Protein AF-0000000084633228 (afdb_homodimer)

InterPro domains:
  IPR013867 Telomere repeat-binding factor, dimerisation domain [PF08558] (79-224)

Nearest PDB structures (foldseek):
  8gjg-assembly1_A  TM=3.405E-01  e=5.952E+00  synthetic construct
  8gji-assembly1_A  TM=2.644E-01  e=2.529E+00  synthetic construct
  9g2t-assembly1_A  TM=2.533E-01  e=5.439E+00  Mycolicibacterium thermoresistibile ATCC 19527
  8gji-assembly1_A  TM=2.883E-01  e=4.571E+00  synthetic construct
  9g2t-assembly1_A  TM=2.515E-01  e=6.284E+00  Mycolicibacterium thermoresistibile ATCC 19527

pLDDT: mean 70.56, std 30.49, range [14.77, 97.06]

Structure (mmCIF, N/CA/C/O backbone):
data_AF-0000000084633228-model_v1
#
loop_
_entity.id
_entity.type
_entity.pdbx_description
1 polymer 'Telomere repeat-binding factor dimerisation domain-containing protein'
#
loop_
_atom_site.group_PDB
_atom_site.id
_atom_site.type_symbol
_atom_site.label_atom_id
_atom_site.label_alt_id
_atom_site.label_comp_id
_atom_site.label_asym_id
_atom_site.label_entity_id
_atom_site.label_seq_id
_atom_site.pdbx_PDB_ins_code
_atom_site.Cartn_x
_atom_site.Cartn_y
_atom_site.Cartn_z
_atom_site.occupancy
_atom_site.B_iso_or_equiv
_atom_site.auth_seq_id
_atom_site.auth_comp_id
_atom_site.auth_asym_id
_atom_site.auth_atom_id
_atom_site.pdbx_PDB_model_num
ATOM 1 N N . MET A 1 1 ? 28.062 35.125 19.625 1 22.78 1 MET A N 1
ATOM 2 C CA . MET A 1 1 ? 28.156 33.688 19.516 1 22.78 1 MET A CA 1
ATOM 3 C C . MET A 1 1 ? 26.875 33.094 18.906 1 22.78 1 MET A C 1
ATOM 5 O O . MET A 1 1 ? 25.797 33.25 19.5 1 22.78 1 MET A O 1
ATOM 9 N N . ALA A 1 2 ? 26.75 33 17.609 1 28.52 2 ALA A N 1
ATOM 10 C CA . ALA A 1 2 ? 25.578 32.781 16.75 1 28.52 2 ALA A CA 1
ATOM 11 C C . ALA A 1 2 ? 24.953 31.422 17 1 28.52 2 ALA A C 1
ATOM 13 O O . ALA A 1 2 ? 25.641 30.406 17.031 1 28.52 2 ALA A O 1
ATOM 14 N N . ALA A 1 3 ? 23.922 31.391 17.75 1 32.62 3 ALA A N 1
ATOM 15 C CA . ALA A 1 3 ? 23.203 30.188 18.203 1 32.62 3 ALA A CA 1
ATOM 16 C C . ALA A 1 3 ? 22.953 29.234 17.031 1 32.62 3 ALA A C 1
ATOM 18 O O . ALA A 1 3 ? 22.469 29.641 15.977 1 32.62 3 ALA A O 1
ATOM 19 N N . GLU A 1 4 ? 23.844 28.203 16.891 1 30.8 4 GLU A N 1
ATOM 20 C CA . GLU A 1 4 ? 23.797 27.125 15.922 1 30.8 4 GLU A CA 1
ATOM 21 C C . GLU A 1 4 ? 22.391 26.531 15.812 1 30.8 4 GLU A C 1
ATOM 23 O O . GLU A 1 4 ? 21.75 26.266 16.828 1 30.8 4 GLU A O 1
ATOM 28 N N . SER A 1 5 ? 21.719 26.938 14.875 1 30.33 5 SER A N 1
ATOM 29 C CA . SER A 1 5 ? 20.375 26.453 14.578 1 30.33 5 SER A CA 1
ATOM 30 C C . SER A 1 5 ? 20.312 24.922 14.719 1 30.33 5 SER A C 1
ATOM 32 O O . SER A 1 5 ? 21.234 24.219 14.297 1 30.33 5 SER A O 1
ATOM 34 N N . PRO A 1 6 ? 19.75 24.469 15.805 1 32.66 6 PRO A N 1
ATOM 35 C CA . PRO A 1 6 ? 19.688 23.031 16.031 1 32.66 6 PRO A CA 1
ATOM 36 C C . PRO A 1 6 ? 19.438 22.234 14.75 1 32.66 6 PRO A C 1
ATOM 38 O O . PRO A 1 6 ? 18.562 22.578 13.961 1 32.66 6 PRO A O 1
ATOM 41 N N . LYS A 1 7 ? 20.453 21.766 14.242 1 34.94 7 LYS A N 1
ATOM 42 C CA . LYS A 1 7 ? 20.391 20.812 13.141 1 34.94 7 LYS A CA 1
ATOM 43 C C . LYS A 1 7 ? 19.344 19.734 13.406 1 34.94 7 LYS A C 1
ATOM 45 O O . LYS A 1 7 ? 19.391 19.062 14.43 1 34.94 7 LYS A O 1
ATOM 50 N N . TYR A 1 8 ? 18.281 20.125 13.055 1 29.19 8 TYR A N 1
ATOM 51 C CA . TYR A 1 8 ? 17.234 19.109 13.125 1 29.19 8 TYR A CA 1
ATOM 52 C C . TYR A 1 8 ? 17.719 17.781 12.555 1 29.19 8 TYR A C 1
ATOM 54 O O . TYR A 1 8 ? 17.891 17.656 11.336 1 29.19 8 TYR A O 1
ATOM 62 N N . LYS A 1 9 ? 18.734 17.203 13.25 1 33.47 9 LYS A N 1
ATOM 63 C CA . LYS A 1 9 ? 19.156 15.891 12.773 1 33.47 9 LYS A CA 1
ATOM 64 C C . LYS A 1 9 ? 17.984 14.914 12.719 1 33.47 9 LYS A C 1
ATOM 66 O O . LYS A 1 9 ? 17.516 14.445 13.75 1 33.47 9 LYS A O 1
ATOM 71 N N . PHE A 1 10 ? 17.172 15.242 11.922 1 32.75 10 PHE A N 1
ATOM 72 C CA . PHE A 1 10 ? 16.344 14.062 11.711 1 32.75 10 PHE A CA 1
ATOM 73 C C . PHE A 1 10 ? 17.203 12.805 11.633 1 32.75 10 PHE A C 1
ATOM 75 O O . PHE A 1 10 ? 18.281 12.828 11.031 1 32.75 10 PHE A O 1
ATOM 82 N N . VAL A 1 11 ? 17.422 12.18 12.609 1 32.78 11 VAL A N 1
ATOM 83 C CA . VAL A 1 11 ? 18.156 10.922 12.523 1 32.78 11 VAL A CA 1
ATOM 84 C C . VAL A 1 11 ? 18.031 10.336 11.125 1 32.78 11 VAL A C 1
ATOM 86 O O . VAL A 1 11 ? 16.953 9.859 10.734 1 32.78 11 VAL A O 1
ATOM 89 N N . THR A 1 12 ? 18.438 11.062 10.188 1 34.47 12 THR A N 1
ATOM 90 C CA . THR A 1 12 ? 18.594 10.523 8.836 1 34.47 12 THR A CA 1
ATOM 91 C C . THR A 1 12 ? 19.281 9.172 8.875 1 34.47 12 THR A C 1
ATOM 93 O O . THR A 1 12 ? 20.516 9.094 8.773 1 34.47 12 THR A O 1
ATOM 96 N N . ASP A 1 13 ? 19.156 8.414 9.852 1 34.59 13 ASP A N 1
ATOM 97 C CA . ASP A 1 13 ? 19.844 7.148 9.625 1 34.59 13 ASP A CA 1
ATOM 98 C C . ASP A 1 13 ? 19.609 6.633 8.211 1 34.59 13 ASP A C 1
ATOM 100 O O . ASP A 1 13 ? 18.547 6.863 7.637 1 34.59 13 ASP A O 1
ATOM 104 N N . ASN A 1 14 ? 20.656 6.297 7.504 1 35.88 14 ASN A N 1
ATOM 105 C CA . ASN A 1 14 ? 20.844 5.578 6.25 1 35.88 14 ASN A CA 1
ATOM 106 C C . ASN A 1 14 ? 19.766 4.527 6.031 1 35.88 14 ASN A C 1
ATOM 108 O O . ASN A 1 14 ? 19.875 3.406 6.527 1 35.88 14 ASN A O 1
ATOM 112 N N . ILE A 1 15 ? 18.656 4.902 6.184 1 40.81 15 ILE A N 1
ATOM 113 C CA . ILE A 1 15 ? 17.641 3.961 5.734 1 40.81 15 ILE A CA 1
ATOM 114 C C . ILE A 1 15 ? 18.094 3.281 4.445 1 40.81 15 ILE A C 1
ATOM 116 O O . ILE A 1 15 ? 18.156 3.92 3.393 1 40.81 15 ILE A O 1
ATOM 120 N N . ALA A 1 16 ? 19.031 2.451 4.609 1 46.22 16 ALA A N 1
ATOM 121 C CA . ALA A 1 16 ? 19.594 1.659 3.521 1 46.22 16 ALA A CA 1
ATOM 122 C C . ALA A 1 16 ? 18.516 1.235 2.533 1 46.22 16 ALA A C 1
ATOM 124 O O . ALA A 1 16 ? 17.422 0.822 2.936 1 46.22 16 ALA A O 1
ATOM 125 N N . LYS A 1 17 ? 18.562 1.758 1.382 1 58.56 17 LYS A N 1
ATOM 126 C CA . LYS A 1 17 ? 17.781 1.338 0.224 1 58.56 17 LYS A CA 1
ATOM 127 C C . LYS A 1 17 ? 17.25 -0.083 0.402 1 58.56 17 LYS A C 1
ATOM 129 O O . LYS A 1 17 ? 16.109 -0.379 0.037 1 58.56 17 LYS A O 1
ATOM 134 N N . GLY A 1 18 ? 18.062 -0.799 1.182 1 69.25 18 GLY A N 1
ATOM 135 C CA . GLY A 1 18 ? 17.672 -2.178 1.431 1 69.25 18 GLY A CA 1
ATOM 136 C C . GLY A 1 18 ? 16.547 -2.305 2.439 1 69.25 18 GLY A C 1
ATOM 137 O O . GLY A 1 18 ? 15.664 -3.146 2.287 1 69.25 18 GLY A O 1
ATOM 138 N N . ASP A 1 19 ? 16.469 -1.316 3.338 1 81.81 19 ASP A N 1
ATOM 139 C CA . ASP A 1 19 ? 15.453 -1.379 4.379 1 81.81 19 ASP A CA 1
ATOM 140 C C . ASP A 1 19 ? 14.086 -0.982 3.832 1 81.81 19 ASP A C 1
ATOM 142 O O . ASP A 1 19 ? 13.07 -1.579 4.195 1 81.81 19 ASP A O 1
ATOM 146 N N . GLU A 1 20 ? 14.125 -0.042 2.918 1 88.19 20 GLU A N 1
ATOM 147 C CA . GLU A 1 20 ? 12.867 0.406 2.33 1 88.19 20 GLU A CA 1
ATOM 148 C C . GLU A 1 20 ? 12.219 -0.703 1.512 1 88.19 20 GLU A C 1
ATOM 150 O O . GLU A 1 20 ? 11.008 -0.935 1.62 1 88.19 20 GLU A O 1
ATOM 155 N N . LEU A 1 21 ? 13.055 -1.354 0.764 1 87.75 21 LEU A N 1
ATOM 156 C CA . LEU A 1 21 ? 12.547 -2.465 -0.033 1 87.75 21 LEU A CA 1
ATOM 157 C C . LEU A 1 21 ? 11.953 -3.549 0.861 1 87.75 21 LEU A C 1
ATOM 159 O O . LEU A 1 21 ? 10.883 -4.086 0.568 1 87.75 21 LEU A O 1
ATOM 163 N N . LEU A 1 22 ? 12.625 -3.809 1.904 1 89.25 22 LEU A N 1
ATOM 164 C CA . LEU A 1 22 ? 12.141 -4.836 2.822 1 89.25 22 LEU A CA 1
ATOM 165 C C . LEU A 1 22 ? 10.797 -4.445 3.416 1 89.25 22 LEU A C 1
ATOM 167 O O . LEU A 1 22 ? 9.914 -5.293 3.57 1 89.25 22 LEU A O 1
ATOM 171 N N . ARG A 1 23 ? 10.625 -3.211 3.752 1 92.38 23 ARG A N 1
ATOM 172 C CA . ARG A 1 23 ? 9.336 -2.74 4.254 1 92.38 23 ARG A CA 1
ATOM 173 C C . ARG A 1 23 ? 8.242 -2.91 3.205 1 92.38 23 ARG A C 1
ATOM 175 O O . ARG A 1 23 ? 7.148 -3.383 3.514 1 92.38 23 ARG A O 1
ATOM 182 N N . TYR A 1 24 ? 8.586 -2.584 1.976 1 93.38 24 TYR A N 1
ATOM 183 C CA . TYR A 1 24 ? 7.629 -2.746 0.887 1 93.38 24 TYR A CA 1
ATOM 184 C C . TYR A 1 24 ? 7.23 -4.207 0.726 1 93.38 24 TYR A C 1
ATOM 186 O O . TYR A 1 24 ? 6.055 -4.516 0.515 1 93.38 24 TYR A O 1
ATOM 194 N N . LEU A 1 25 ? 8.211 -5.035 0.89 1 92.88 25 LEU A N 1
ATOM 195 C CA . LEU A 1 25 ? 7.93 -6.457 0.724 1 92.88 25 LEU A CA 1
ATOM 196 C C . LEU A 1 25 ? 7.051 -6.973 1.858 1 92.88 25 LEU A C 1
ATOM 198 O O . LEU A 1 25 ? 6.191 -7.828 1.642 1 92.88 25 LEU A O 1
ATOM 202 N N . HIS A 1 26 ? 7.227 -6.445 3.012 1 94 26 HIS A N 1
ATOM 203 C CA . HIS A 1 26 ? 6.367 -6.816 4.129 1 94 26 HIS A CA 1
ATOM 204 C C . HIS A 1 26 ? 4.938 -6.332 3.91 1 94 26 HIS A C 1
ATOM 206 O O . HIS A 1 26 ? 3.982 -7.027 4.262 1 94 26 HIS A O 1
ATOM 212 N N . ILE A 1 27 ? 4.801 -5.203 3.414 1 96.31 27 ILE A N 1
ATOM 213 C CA . ILE A 1 27 ? 3.484 -4.664 3.092 1 96.31 27 ILE A CA 1
ATOM 214 C C . ILE A 1 27 ? 2.801 -5.555 2.057 1 96.31 27 ILE A C 1
ATOM 216 O O . ILE A 1 27 ? 1.653 -5.965 2.244 1 96.31 27 ILE A O 1
ATOM 220 N N . LEU A 1 28 ? 3.555 -5.852 1.063 1 96.62 28 LEU A N 1
ATOM 221 C CA . LEU A 1 28 ? 3.002 -6.66 -0.017 1 96.62 28 LEU A CA 1
ATOM 222 C C . LEU A 1 28 ? 2.68 -8.07 0.469 1 96.62 28 LEU A C 1
ATOM 224 O O . LEU A 1 28 ? 1.682 -8.664 0.052 1 96.62 28 LEU A O 1
ATOM 228 N N . ASP A 1 29 ? 3.523 -8.586 1.307 1 95.75 29 ASP A N 1
ATOM 229 C CA . ASP A 1 29 ? 3.26 -9.898 1.885 1 95.75 29 ASP A CA 1
ATOM 230 C C . ASP A 1 29 ? 1.919 -9.922 2.613 1 95.75 29 ASP A C 1
ATOM 232 O O . ASP A 1 29 ? 1.14 -10.867 2.467 1 95.75 29 ASP A O 1
ATOM 236 N N . THR A 1 30 ? 1.658 -8.906 3.273 1 95.62 30 THR A N 1
ATOM 237 C CA . THR A 1 30 ? 0.421 -8.797 4.039 1 95.62 30 THR A CA 1
ATOM 238 C C . THR A 1 30 ? -0.788 -8.766 3.109 1 95.62 30 THR A C 1
ATOM 240 O O . THR A 1 30 ? -1.738 -9.523 3.289 1 95.62 30 THR A O 1
ATOM 243 N N . LEU A 1 31 ? -0.713 -7.934 2.164 1 96.81 31 LEU A N 1
ATOM 244 C CA . LEU A 1 31 ? -1.845 -7.758 1.261 1 96.81 31 LEU A CA 1
ATOM 245 C C . LEU A 1 31 ? -2.029 -8.984 0.377 1 96.81 31 LEU A C 1
ATOM 247 O O . LEU A 1 31 ? -3.16 -9.375 0.071 1 96.81 31 LEU A O 1
ATOM 251 N N . ALA A 1 32 ? -0.927 -9.57 -0.02 1 96.56 32 ALA A N 1
ATOM 252 C CA . ALA A 1 32 ? -0.992 -10.789 -0.826 1 96.56 32 ALA A CA 1
ATOM 253 C C . ALA A 1 32 ? -1.63 -11.93 -0.041 1 96.56 32 ALA A C 1
ATOM 255 O O . ALA A 1 32 ? -2.449 -12.68 -0.579 1 96.56 32 ALA A O 1
ATOM 256 N N . TYR A 1 33 ? -1.245 -12.047 1.15 1 94.31 33 TYR A N 1
ATOM 257 C CA . TYR A 1 33 ? -1.813 -13.07 2.014 1 94.31 33 TYR A CA 1
ATOM 258 C C . TYR A 1 33 ? -3.322 -12.906 2.145 1 94.31 33 TYR A C 1
ATOM 260 O O . TYR A 1 33 ? -4.07 -13.883 2.08 1 94.31 33 TYR A O 1
ATOM 268 N N . GLU A 1 34 ? -3.732 -11.703 2.314 1 93.44 34 GLU A N 1
ATOM 269 C CA . GLU A 1 34 ? -5.164 -11.438 2.408 1 93.44 34 GLU A CA 1
ATOM 270 C C . GLU A 1 34 ? -5.879 -11.797 1.109 1 93.44 34 GLU A C 1
ATOM 272 O O . GLU A 1 34 ? -6.988 -12.336 1.135 1 93.44 34 GLU A O 1
ATOM 277 N N . SER A 1 35 ? -5.285 -11.453 0.019 1 94.12 35 SER A N 1
ATOM 278 C CA . SER A 1 35 ? -5.848 -11.789 -1.283 1 94.12 35 SER A CA 1
ATOM 279 C C . SER A 1 35 ? -5.938 -13.297 -1.471 1 94.12 35 SER A C 1
ATOM 281 O O . SER A 1 35 ? -6.973 -13.82 -1.894 1 94.12 35 SER A O 1
ATOM 283 N N . LEU A 1 36 ? -4.875 -13.977 -1.131 1 92.81 36 LEU A N 1
ATOM 284 C CA . LEU A 1 36 ? -4.828 -15.422 -1.279 1 92.81 36 LEU A CA 1
ATOM 285 C C . LEU A 1 36 ? -5.891 -16.094 -0.414 1 92.81 36 LEU A C 1
ATOM 287 O O . LEU A 1 36 ? -6.594 -17 -0.874 1 92.81 36 LEU A O 1
ATOM 291 N N . THR A 1 37 ? -6.023 -15.648 0.791 1 89.94 37 THR A N 1
ATOM 292 C CA . THR A 1 37 ? -7 -16.219 1.715 1 89.94 37 THR A CA 1
ATOM 293 C C . THR A 1 37 ? -8.422 -16.016 1.191 1 89.94 37 THR A C 1
ATOM 295 O O . THR A 1 37 ? -9.25 -16.922 1.273 1 89.94 37 THR A O 1
ATOM 298 N N . ALA A 1 38 ? -8.672 -14.844 0.655 1 90.75 38 ALA A N 1
ATOM 299 C CA . ALA A 1 38 ? -9.984 -14.57 0.088 1 90.75 38 ALA A CA 1
ATOM 300 C C . ALA A 1 38 ? -10.266 -15.469 -1.11 1 90.75 38 ALA A C 1
ATOM 302 O O . ALA A 1 38 ? -11.391 -15.945 -1.288 1 90.75 38 ALA A O 1
ATOM 303 N N . GLN A 1 39 ? -9.289 -15.734 -1.934 1 89.81 39 GLN A N 1
ATOM 304 C CA . GLN A 1 39 ? -9.438 -16.594 -3.107 1 89.81 39 GLN A CA 1
ATOM 305 C C . GLN A 1 39 ? -9.703 -18.031 -2.707 1 89.81 39 GLN A C 1
ATOM 307 O O . GLN A 1 39 ? -10.555 -18.703 -3.301 1 89.81 39 GLN A O 1
ATOM 312 N N . VAL A 1 40 ? -8.969 -18.438 -1.743 1 87.38 40 VAL A N 1
ATOM 313 C CA . VAL A 1 40 ? -9.141 -19.812 -1.265 1 87.38 40 VAL A CA 1
ATOM 314 C C . VAL A 1 40 ? -10.547 -19.984 -0.691 1 87.38 40 VAL A C 1
ATOM 316 O O . VAL A 1 40 ? -11.203 -21 -0.948 1 87.38 40 VAL A O 1
ATOM 319 N N . LYS A 1 41 ? -10.984 -19.016 0.005 1 86.25 41 LYS A N 1
ATOM 320 C CA . LYS A 1 41 ? -12.336 -19.062 0.555 1 86.25 41 LYS A CA 1
ATOM 321 C C . LYS A 1 41 ? -13.383 -19.125 -0.557 1 86.25 41 LYS A C 1
ATOM 323 O O . LYS A 1 41 ? -14.352 -19.875 -0.464 1 86.25 41 LYS A O 1
ATOM 328 N N . TYR A 1 42 ? -13.195 -18.359 -1.507 1 88.56 42 TYR A N 1
ATOM 329 C CA . TYR A 1 42 ? -14.078 -18.359 -2.664 1 88.56 42 TYR A CA 1
ATOM 330 C C . TYR A 1 42 ? -14.094 -19.719 -3.346 1 88.56 42 TYR A C 1
ATOM 332 O O . TYR A 1 42 ? -15.156 -20.25 -3.664 1 88.56 42 TYR A O 1
ATOM 340 N N . PHE A 1 43 ? -12.961 -20.281 -3.52 1 84.25 43 PHE A N 1
ATOM 341 C CA . P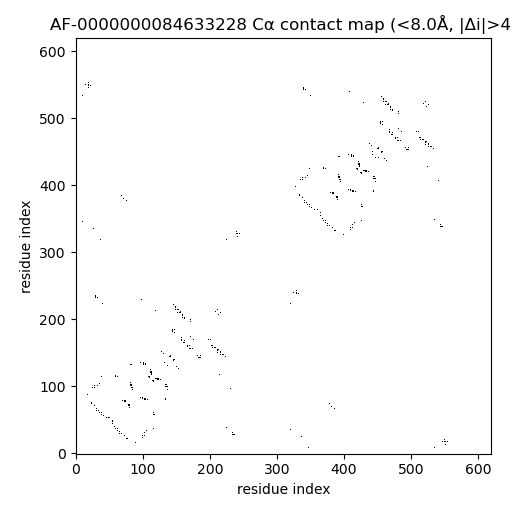HE A 1 43 ? -12.828 -21.562 -4.188 1 84.25 43 PHE A CA 1
ATOM 342 C C . PHE A 1 43 ? -13.469 -22.672 -3.365 1 84.25 43 PHE A C 1
ATOM 344 O O . PHE A 1 43 ? -14.117 -23.562 -3.916 1 84.25 43 PHE A O 1
ATOM 351 N N . GLU A 1 44 ? -13.312 -22.656 -2.102 1 80.94 44 GLU A N 1
ATOM 352 C CA . GLU A 1 44 ? -13.828 -23.703 -1.222 1 80.94 44 GLU A CA 1
ATOM 353 C C . GLU A 1 44 ? -15.352 -23.719 -1.203 1 80.94 44 GLU A C 1
ATOM 355 O O . GLU A 1 44 ? -15.969 -24.781 -1.073 1 80.94 44 GLU A O 1
ATOM 360 N N . GLU A 1 45 ? -15.922 -22.609 -1.289 1 75.56 45 GLU A N 1
ATOM 361 C CA . GLU A 1 45 ? -17.375 -22.516 -1.134 1 75.56 45 GLU A CA 1
ATOM 362 C C . GLU A 1 45 ? -18.078 -22.719 -2.467 1 75.56 45 GLU A C 1
ATOM 364 O O . GLU A 1 45 ? -19.266 -23.062 -2.496 1 75.56 45 GLU A O 1
ATOM 369 N N . LYS A 1 46 ? -17.484 -22.531 -3.479 1 67.62 46 LYS A N 1
ATOM 370 C CA . LYS A 1 46 ? -18.094 -22.609 -4.801 1 67.62 46 LYS A CA 1
ATOM 371 C C . LYS A 1 46 ? -18.656 -24 -5.074 1 67.62 46 LYS A C 1
ATOM 373 O O . LYS A 1 46 ? -19.797 -24.125 -5.535 1 67.62 46 LYS A O 1
ATOM 378 N N . PRO A 1 47 ? -17.859 -25.062 -4.773 1 60.62 47 PRO A N 1
ATOM 379 C CA . PRO A 1 47 ? -18.422 -26.375 -5.074 1 60.62 47 PRO A CA 1
ATOM 380 C C . PRO A 1 47 ? -19.625 -26.734 -4.191 1 60.62 47 PRO A C 1
ATOM 382 O O . PRO A 1 47 ? -20.438 -27.578 -4.559 1 60.62 47 PRO A O 1
ATOM 385 N N . GLN A 1 48 ? -19.641 -26.109 -3.117 1 59.81 48 GLN A N 1
ATOM 386 C CA . GLN A 1 48 ? -20.703 -26.531 -2.209 1 59.81 48 GLN A CA 1
ATOM 387 C C . GLN A 1 48 ? -22.016 -25.828 -2.533 1 59.81 48 GLN A C 1
ATOM 389 O O . GLN A 1 48 ? -23.062 -26.188 -2.006 1 59.81 48 GLN A O 1
ATOM 394 N N . ASN A 1 49 ? -22.078 -25.297 -3.738 1 58.59 49 ASN A N 1
ATOM 395 C CA . ASN A 1 49 ? -23.234 -24.703 -4.406 1 58.59 49 ASN A CA 1
ATOM 396 C C . ASN A 1 49 ? -24.234 -24.156 -3.402 1 58.59 49 ASN A C 1
ATOM 398 O O . ASN A 1 49 ? -25.453 -24.359 -3.549 1 58.59 49 ASN A O 1
ATOM 402 N N . GLN A 1 50 ? -23.75 -23.703 -2.301 1 65.12 50 GLN A N 1
ATOM 403 C CA . GLN A 1 50 ? -24.797 -23.391 -1.338 1 65.12 50 GLN A CA 1
ATOM 404 C C . GLN A 1 50 ? -25.656 -22.234 -1.831 1 65.12 50 GLN A C 1
ATOM 406 O O . GLN A 1 50 ? -26.25 -22.312 -2.912 1 65.12 50 GLN A O 1
ATOM 411 N N . ASP A 1 51 ? -25.469 -21.016 -1.473 1 77.5 51 ASP A N 1
ATOM 412 C CA . ASP A 1 51 ? -26.219 -19.797 -1.742 1 77.5 51 ASP A CA 1
ATOM 413 C C . ASP A 1 51 ? -25.516 -18.922 -2.779 1 77.5 51 ASP A C 1
ATOM 415 O O . ASP A 1 51 ? -24.422 -18.406 -2.523 1 77.5 51 ASP A O 1
ATOM 419 N N . PRO A 1 52 ? -26.109 -18.984 -4.016 1 81.44 52 PRO A N 1
ATOM 420 C CA . PRO A 1 52 ? -25.5 -18.203 -5.094 1 81.44 52 PRO A CA 1
ATOM 421 C C . PRO A 1 52 ? -25.156 -16.781 -4.672 1 81.44 52 PRO A C 1
ATOM 423 O O . PRO A 1 52 ? -24.156 -16.219 -5.129 1 81.44 52 PRO A O 1
ATOM 426 N N . SER A 1 53 ? -25.953 -16.281 -3.867 1 83.81 53 SER A N 1
ATOM 427 C CA . SER A 1 53 ? -25.688 -14.922 -3.398 1 83.81 53 SER A CA 1
ATOM 428 C C . SER A 1 53 ? -24.391 -14.867 -2.584 1 83.81 53 SER A C 1
ATOM 430 O O . SER A 1 53 ? -23.609 -13.922 -2.711 1 83.81 53 SER A O 1
ATOM 432 N N . ASN A 1 54 ? -24.156 -15.875 -1.861 1 85.88 54 ASN A N 1
ATOM 433 C CA . ASN A 1 54 ? -22.938 -15.953 -1.057 1 85.88 54 ASN A CA 1
ATOM 434 C C . ASN A 1 54 ? -21.703 -16.141 -1.928 1 85.88 54 ASN A C 1
ATOM 436 O O . ASN A 1 54 ? -20.656 -15.531 -1.671 1 85.88 54 ASN A O 1
ATOM 440 N N . ILE A 1 55 ? -21.875 -16.875 -2.926 1 86.69 55 ILE A N 1
ATOM 441 C CA . ILE A 1 55 ? -20.766 -17.141 -3.826 1 86.69 55 ILE A CA 1
ATOM 442 C C . ILE A 1 55 ? -20.359 -15.852 -4.547 1 86.69 55 ILE A C 1
ATOM 444 O O . ILE A 1 55 ? -19.172 -15.547 -4.676 1 86.69 55 ILE A O 1
ATOM 448 N N . LEU A 1 56 ? -21.359 -15.164 -4.984 1 88.44 56 LEU A N 1
ATOM 449 C CA . LEU A 1 56 ? -21.109 -13.898 -5.668 1 88.44 56 LEU A CA 1
ATOM 450 C C . LEU A 1 56 ? -20.422 -12.906 -4.738 1 88.44 56 LEU A C 1
ATOM 452 O O . LEU A 1 56 ? -19.531 -12.18 -5.164 1 88.44 56 LEU A O 1
ATOM 456 N N . HIS A 1 57 ? -20.875 -12.961 -3.529 1 91.19 57 HIS A N 1
ATOM 457 C CA . HIS A 1 57 ? -20.266 -12.078 -2.537 1 91.19 57 HIS A CA 1
ATOM 458 C C . HIS A 1 57 ? -18.797 -12.438 -2.309 1 91.19 57 HIS A C 1
ATOM 460 O O . HIS A 1 57 ? -17.938 -11.547 -2.27 1 91.19 57 HIS A O 1
ATOM 466 N N . LEU A 1 58 ? -18.469 -13.68 -2.176 1 90.56 58 LEU A N 1
ATOM 467 C CA . LEU A 1 58 ? -17.109 -14.141 -1.96 1 90.56 58 LEU A CA 1
ATOM 468 C C . LEU A 1 58 ? -16.234 -13.82 -3.166 1 90.56 58 LEU A C 1
ATOM 470 O O . LEU A 1 58 ? -15.07 -13.438 -3.012 1 90.56 58 LEU A O 1
ATOM 474 N N . LYS A 1 59 ? -16.812 -13.945 -4.309 1 90.81 59 LYS A N 1
ATOM 475 C CA . LYS A 1 59 ? -16.078 -13.602 -5.527 1 90.81 59 LYS A CA 1
ATOM 476 C C . LYS A 1 59 ? -15.711 -12.125 -5.551 1 90.81 59 LYS A C 1
ATOM 478 O O . LYS A 1 59 ? -14.578 -11.766 -5.863 1 90.81 59 LYS A O 1
ATOM 483 N N . ARG A 1 60 ? -16.656 -11.336 -5.199 1 93.12 60 ARG A N 1
ATOM 484 C CA . ARG A 1 60 ? -16.422 -9.891 -5.176 1 93.12 60 ARG A CA 1
ATOM 485 C C . ARG A 1 60 ? -15.32 -9.531 -4.191 1 93.12 60 ARG A C 1
ATOM 487 O O . ARG A 1 60 ? -14.469 -8.688 -4.492 1 93.12 60 ARG A O 1
ATOM 494 N N . ILE A 1 61 ? -15.289 -10.18 -3.076 1 93.5 61 ILE A N 1
ATOM 495 C CA . ILE A 1 61 ? -14.266 -9.922 -2.064 1 93.5 61 ILE A CA 1
ATOM 496 C C . ILE A 1 61 ? -12.898 -10.336 -2.596 1 93.5 61 ILE A C 1
ATOM 498 O O . ILE A 1 61 ? -11.914 -9.609 -2.434 1 93.5 61 ILE A O 1
ATOM 502 N N . ALA A 1 62 ? -12.852 -11.453 -3.199 1 93.38 62 ALA A N 1
ATOM 503 C CA . ALA A 1 62 ? -11.586 -11.945 -3.746 1 93.38 62 ALA A CA 1
ATOM 504 C C . ALA A 1 62 ? -11.031 -10.984 -4.797 1 93.38 62 ALA A C 1
ATOM 506 O O . ALA A 1 62 ? -9.844 -10.672 -4.789 1 93.38 62 ALA A O 1
ATOM 507 N N . ILE A 1 63 ? -11.898 -10.492 -5.609 1 94.5 63 ILE A N 1
ATOM 508 C CA . ILE A 1 63 ? -11.484 -9.57 -6.664 1 94.5 63 ILE A CA 1
ATOM 509 C C . ILE A 1 63 ? -11.008 -8.258 -6.043 1 94.5 63 ILE A C 1
ATOM 511 O O . ILE A 1 63 ? -9.953 -7.738 -6.418 1 94.5 63 ILE A O 1
ATOM 515 N N . LYS A 1 64 ? -11.75 -7.801 -5.121 1 94.38 64 LYS A N 1
ATOM 516 C CA . LYS A 1 64 ? -11.406 -6.543 -4.469 1 94.38 64 LYS A CA 1
ATOM 517 C C . LYS A 1 64 ? -10.047 -6.633 -3.785 1 94.38 64 LYS A C 1
ATOM 519 O O . LYS A 1 64 ? -9.227 -5.719 -3.893 1 94.38 64 LYS A O 1
ATOM 524 N N . LYS A 1 65 ? -9.805 -7.711 -3.088 1 95.62 65 LYS A N 1
ATOM 525 C CA . LYS A 1 65 ? -8.547 -7.906 -2.371 1 95.62 65 LYS A CA 1
ATOM 526 C C . LYS A 1 65 ? -7.371 -8.016 -3.342 1 95.62 65 LYS A C 1
ATOM 528 O O . LYS A 1 65 ? -6.289 -7.484 -3.078 1 95.62 65 LYS A O 1
ATOM 533 N N . TYR A 1 66 ? -7.59 -8.648 -4.379 1 95.81 66 TYR A N 1
ATOM 534 C CA . TYR A 1 66 ? -6.512 -8.758 -5.359 1 95.81 66 TYR A CA 1
ATOM 535 C C . TYR A 1 66 ? -6.199 -7.395 -5.969 1 95.81 66 TYR A C 1
ATOM 537 O O . TYR A 1 66 ? -5.027 -7.031 -6.121 1 95.81 66 TYR A O 1
ATOM 545 N N . MET A 1 67 ? -7.27 -6.715 -6.348 1 95.06 67 MET A N 1
ATOM 546 C CA . MET A 1 67 ? -7.062 -5.406 -6.961 1 95.06 67 MET A CA 1
ATOM 547 C C . MET A 1 67 ? -6.297 -4.48 -6.02 1 95.06 67 MET A C 1
ATOM 549 O O . MET A 1 67 ? -5.422 -3.73 -6.453 1 95.06 67 MET A O 1
ATOM 553 N N . CYS A 1 68 ? -6.586 -4.527 -4.793 1 95.19 68 CYS A N 1
ATOM 554 C CA . CYS A 1 68 ? -5.875 -3.746 -3.789 1 95.19 68 CYS A CA 1
ATOM 555 C C . CYS A 1 68 ? -4.398 -4.117 -3.756 1 95.19 68 CYS A C 1
ATOM 557 O O . CYS A 1 68 ? -3.531 -3.244 -3.83 1 95.19 68 CYS A O 1
ATOM 559 N N . PHE A 1 69 ? -4.113 -5.406 -3.66 1 96.88 69 PHE A N 1
ATOM 560 C CA . PHE A 1 69 ? -2.74 -5.898 -3.688 1 96.88 69 PHE A CA 1
ATOM 561 C C . PHE A 1 69 ? -2.02 -5.418 -4.941 1 96.88 69 PHE A C 1
ATOM 563 O O . PHE A 1 69 ? -0.904 -4.898 -4.863 1 96.88 69 PHE A O 1
ATOM 570 N N . PHE A 1 70 ? -2.709 -5.562 -6.027 1 96.25 70 PHE A N 1
ATOM 571 C CA . PHE A 1 70 ? -2.105 -5.266 -7.32 1 96.25 70 PHE A CA 1
ATOM 572 C C . PHE A 1 70 ? -1.77 -3.783 -7.434 1 96.25 70 PHE A C 1
ATOM 574 O O . PHE A 1 70 ? -0.676 -3.42 -7.871 1 96.25 70 PHE A O 1
ATOM 581 N N . GLU A 1 71 ? -2.652 -2.945 -7.043 1 95 71 GLU A N 1
ATOM 582 C CA . GLU A 1 71 ? -2.445 -1.502 -7.109 1 95 71 GLU A CA 1
ATOM 583 C C . GLU A 1 71 ? -1.293 -1.069 -6.207 1 95 71 GLU A C 1
ATOM 585 O O . GLU A 1 71 ? -0.472 -0.235 -6.594 1 95 71 GLU A O 1
ATOM 590 N N . VAL A 1 72 ? -1.253 -1.625 -5.047 1 96.81 72 VAL A N 1
ATOM 591 C CA . VAL A 1 72 ? -0.205 -1.265 -4.098 1 96.81 72 VAL A CA 1
ATOM 592 C C . VAL A 1 72 ? 1.148 -1.748 -4.613 1 96.81 72 VAL A C 1
ATOM 594 O O . VAL A 1 72 ? 2.148 -1.031 -4.52 1 96.81 72 VAL A O 1
ATOM 597 N N . LYS A 1 73 ? 1.143 -2.932 -5.125 1 96.19 73 LYS A N 1
ATOM 598 C CA . LYS A 1 73 ? 2.381 -3.457 -5.691 1 96.19 73 LYS A CA 1
ATOM 599 C C . LYS A 1 73 ? 2.91 -2.547 -6.797 1 96.19 73 LYS A C 1
ATOM 601 O O . LYS A 1 73 ? 4.105 -2.244 -6.844 1 96.19 73 LYS A O 1
ATOM 606 N N . LYS A 1 74 ? 2.037 -2.152 -7.637 1 94.62 74 LYS A N 1
ATOM 607 C CA . LYS A 1 74 ? 2.426 -1.265 -8.727 1 94.62 74 LYS A CA 1
ATOM 608 C C . LYS A 1 74 ? 2.975 0.056 -8.195 1 94.62 74 LYS A C 1
ATOM 610 O O . LYS A 1 74 ? 3.938 0.599 -8.734 1 94.62 74 LYS A O 1
ATOM 615 N N . SER A 1 75 ? 2.383 0.566 -7.188 1 93.88 75 SER A N 1
ATOM 616 C CA . SER A 1 75 ? 2.803 1.844 -6.621 1 93.88 75 SER A CA 1
ATOM 617 C C . SER A 1 75 ? 4.16 1.723 -5.934 1 93.88 75 SER A C 1
ATOM 619 O O . SER A 1 75 ? 4.996 2.621 -6.043 1 93.88 75 SER A O 1
ATOM 621 N N . LEU A 1 76 ? 4.387 0.603 -5.219 1 94.75 76 LEU A N 1
ATOM 622 C CA . LEU A 1 76 ? 5.59 0.452 -4.406 1 94.75 76 LEU A CA 1
ATOM 623 C C . LEU A 1 76 ? 6.773 0.013 -5.266 1 94.75 76 LEU A C 1
ATOM 625 O O . LEU A 1 76 ? 7.887 0.511 -5.094 1 94.75 76 LEU A O 1
ATOM 629 N N . LEU A 1 77 ? 6.488 -0.938 -6.176 1 92.44 77 LEU A N 1
ATOM 630 C CA . LEU A 1 77 ? 7.598 -1.544 -6.898 1 92.44 77 LEU A CA 1
ATOM 631 C C . LEU A 1 77 ? 7.645 -1.047 -8.344 1 92.44 77 LEU A C 1
ATOM 633 O O . LEU A 1 77 ? 8.586 -1.344 -9.078 1 92.44 77 LEU A O 1
ATOM 637 N N . LYS A 1 78 ? 6.664 -0.318 -8.758 1 89.44 78 LYS A N 1
ATOM 638 C CA . LYS A 1 78 ? 6.574 0.193 -10.125 1 89.44 78 LYS A CA 1
ATOM 639 C C . LYS A 1 78 ? 6.66 -0.94 -11.141 1 89.44 78 LYS A C 1
ATOM 641 O O . LYS A 1 78 ? 7.34 -0.816 -12.156 1 89.44 78 LYS A O 1
ATOM 646 N N . SER A 1 79 ? 6.137 -2.102 -10.758 1 84.5 79 SER A N 1
ATOM 647 C CA . SER A 1 79 ? 6.102 -3.271 -11.633 1 84.5 79 SER A CA 1
ATOM 648 C C . SER A 1 79 ? 4.828 -4.078 -11.422 1 84.5 79 SER A C 1
ATOM 650 O O . SER A 1 79 ? 4.312 -4.16 -10.305 1 84.5 79 SER A O 1
ATOM 652 N N . SER A 1 80 ? 4.41 -4.641 -12.5 1 83.38 80 SER A N 1
ATOM 653 C CA . SER A 1 80 ? 3.234 -5.508 -12.445 1 83.38 80 SER A CA 1
ATOM 654 C C . SER A 1 80 ? 3.619 -6.973 -12.609 1 83.38 80 SER A C 1
ATOM 656 O O . SER A 1 80 ? 2.758 -7.855 -12.586 1 83.38 80 SER A O 1
ATOM 658 N N . ASP A 1 81 ? 4.844 -7.23 -12.672 1 90.31 81 ASP A N 1
ATOM 659 C CA . ASP A 1 81 ? 5.32 -8.586 -12.938 1 90.31 81 ASP A CA 1
ATOM 660 C C . ASP A 1 81 ? 5.641 -9.32 -11.641 1 90.31 81 ASP A C 1
ATOM 662 O O . ASP A 1 81 ? 5.398 -8.797 -10.547 1 90.31 81 ASP A O 1
ATOM 666 N N . PHE A 1 82 ? 6.012 -10.578 -11.805 1 95.06 82 PHE A N 1
ATOM 667 C CA . PHE A 1 82 ? 6.473 -11.336 -10.648 1 95.06 82 PHE A CA 1
ATOM 668 C C . PHE A 1 82 ? 7.598 -10.602 -9.93 1 95.06 82 PHE A C 1
ATOM 670 O O . PHE A 1 82 ? 8.375 -9.883 -10.562 1 95.06 82 PHE A O 1
ATOM 677 N N . ILE A 1 83 ? 7.617 -10.742 -8.625 1 94.19 83 ILE A N 1
ATOM 678 C CA . ILE A 1 83 ? 8.75 -10.227 -7.855 1 94.19 83 ILE A CA 1
ATOM 679 C C . ILE A 1 83 ? 9.922 -11.203 -7.949 1 94.19 83 ILE A C 1
ATOM 681 O O . ILE A 1 83 ? 9.828 -12.344 -7.484 1 94.19 83 ILE A O 1
ATOM 685 N N . ASP A 1 84 ? 10.953 -10.719 -8.523 1 89.5 84 ASP A N 1
ATOM 686 C CA . ASP A 1 84 ? 12.133 -11.555 -8.727 1 89.5 84 ASP A CA 1
ATOM 687 C C . ASP A 1 84 ? 13.18 -11.289 -7.648 1 89.5 84 ASP A C 1
ATOM 689 O O . ASP A 1 84 ? 13.766 -10.211 -7.598 1 89.5 84 ASP A O 1
ATOM 693 N N . ILE A 1 85 ? 13.477 -12.273 -6.949 1 82.94 85 ILE A N 1
ATOM 694 C CA . ILE A 1 85 ? 14.398 -12.172 -5.828 1 82.94 85 ILE A CA 1
ATOM 695 C C . ILE A 1 85 ? 15.797 -11.82 -6.336 1 82.94 85 ILE A C 1
ATOM 697 O O . ILE A 1 85 ? 16.562 -11.156 -5.637 1 82.94 85 ILE A O 1
ATOM 701 N N . ASN A 1 86 ? 16.094 -12.234 -7.473 1 81.06 86 ASN A N 1
ATOM 702 C CA . ASN A 1 86 ? 17.438 -12.047 -8.016 1 81.06 86 ASN A CA 1
ATOM 703 C C . ASN A 1 86 ? 17.703 -10.578 -8.344 1 81.06 86 ASN A C 1
ATOM 705 O O . ASN A 1 86 ? 18.859 -10.18 -8.5 1 81.06 86 ASN A O 1
ATOM 709 N N . LYS A 1 87 ? 16.719 -9.82 -8.383 1 78.94 87 LYS A N 1
ATOM 710 C CA . LYS A 1 87 ? 16.875 -8.398 -8.68 1 78.94 87 LYS A CA 1
ATOM 711 C C . LYS A 1 87 ? 17.234 -7.609 -7.422 1 78.94 87 LYS A C 1
ATOM 713 O O . LYS A 1 87 ? 17.562 -6.43 -7.496 1 78.94 87 LYS A O 1
ATOM 718 N N . PHE A 1 88 ? 17.062 -8.391 -6.324 1 76.12 88 PHE A N 1
ATOM 719 C CA . PHE A 1 88 ? 17.344 -7.699 -5.07 1 76.12 88 PHE A CA 1
ATOM 720 C C . PHE A 1 88 ? 18.734 -8.039 -4.57 1 76.12 88 PHE A C 1
ATOM 722 O O . PHE A 1 88 ? 19.188 -9.18 -4.699 1 76.12 88 PHE A O 1
ATOM 729 N N . GLU A 1 89 ? 19.438 -7.031 -4.18 1 71.31 89 GLU A N 1
ATOM 730 C CA . GLU A 1 89 ? 20.766 -7.219 -3.586 1 71.31 89 GLU A CA 1
ATOM 731 C C . GLU A 1 89 ? 20.656 -7.527 -2.096 1 71.31 89 GLU A C 1
ATOM 733 O O . GLU A 1 89 ? 20.891 -6.656 -1.256 1 71.31 89 GLU A O 1
ATOM 738 N N . ILE A 1 90 ? 20.125 -8.625 -1.786 1 66.56 90 ILE A N 1
ATOM 739 C CA . ILE A 1 90 ? 19.969 -8.953 -0.375 1 66.56 90 ILE A CA 1
ATOM 740 C C . ILE A 1 90 ? 20.688 -10.266 -0.068 1 66.56 90 ILE A C 1
ATOM 742 O O . ILE A 1 90 ? 20.734 -11.172 -0.901 1 66.56 90 ILE A O 1
ATOM 746 N N . SER A 1 91 ? 21.312 -10.273 0.972 1 64.75 91 SER A N 1
ATOM 747 C CA . SER A 1 91 ? 22.141 -11.406 1.369 1 64.75 91 SER A CA 1
ATOM 748 C C . SER A 1 91 ? 21.281 -12.602 1.782 1 64.75 91 SER A C 1
ATOM 750 O O . SER A 1 91 ? 21.594 -13.742 1.434 1 64.75 91 SER A O 1
ATOM 752 N N . ASN A 1 92 ? 20.234 -12.336 2.543 1 73.12 92 ASN A N 1
ATOM 753 C CA . ASN A 1 92 ? 19.422 -13.453 3.008 1 73.12 92 ASN A CA 1
ATOM 754 C C . ASN A 1 92 ? 18.266 -13.742 2.053 1 73.12 92 ASN A C 1
ATOM 756 O O . ASN A 1 92 ? 17.109 -13.414 2.348 1 73.12 92 ASN A O 1
ATOM 760 N N . LYS A 1 93 ? 18.578 -14.516 1.053 1 73.19 93 LYS A N 1
ATOM 761 C CA . LYS A 1 93 ? 17.625 -14.766 -0.029 1 73.19 93 LYS A CA 1
ATOM 762 C C . LYS A 1 93 ? 16.469 -15.641 0.448 1 73.19 93 LYS A C 1
ATOM 764 O O . LYS A 1 93 ? 15.336 -15.461 0.015 1 73.19 93 LYS A O 1
ATOM 769 N N . ASN A 1 94 ? 16.766 -16.516 1.366 1 73.31 94 ASN A N 1
ATOM 770 C CA . ASN A 1 94 ? 15.711 -17.391 1.845 1 73.31 94 ASN A CA 1
ATOM 771 C C . ASN A 1 94 ? 14.633 -16.625 2.604 1 73.31 94 ASN A C 1
ATOM 773 O O . ASN A 1 94 ? 13.438 -16.891 2.439 1 73.31 94 ASN A O 1
ATOM 777 N N . GLU A 1 95 ? 15.109 -15.719 3.352 1 76.19 95 GLU A N 1
ATOM 778 C CA . GLU A 1 95 ? 14.164 -14.914 4.113 1 76.19 95 GLU A CA 1
ATOM 779 C C . GLU A 1 95 ? 13.336 -14.016 3.197 1 76.19 95 GLU A C 1
ATOM 781 O O . GLU A 1 95 ? 12.133 -13.844 3.408 1 76.19 95 GLU A O 1
ATOM 786 N N . VAL A 1 96 ? 13.969 -13.617 2.176 1 83.56 96 VAL A N 1
ATOM 787 C CA . VAL A 1 96 ? 13.281 -12.734 1.244 1 83.56 96 VAL A CA 1
ATOM 788 C C . VAL A 1 96 ? 12.289 -13.531 0.403 1 83.56 96 VAL A C 1
ATOM 790 O O . VAL A 1 96 ? 11.195 -13.055 0.097 1 83.56 96 VAL A O 1
ATOM 793 N N . PHE A 1 97 ? 12.656 -14.703 0.162 1 83.94 97 PHE A N 1
ATOM 794 C CA . PHE A 1 97 ? 11.758 -15.555 -0.61 1 83.94 97 PHE A CA 1
ATOM 795 C C . PHE A 1 97 ? 10.438 -15.758 0.127 1 83.94 97 PHE A C 1
ATOM 797 O O . PHE A 1 97 ? 9.367 -15.727 -0.483 1 83.94 97 PHE A O 1
ATOM 804 N N . LYS A 1 98 ? 10.516 -15.883 1.357 1 85.19 98 LYS A N 1
ATOM 805 C CA . LYS A 1 98 ? 9.32 -16.078 2.168 1 85.19 98 LYS A CA 1
ATOM 806 C C . LYS A 1 98 ? 8.414 -14.852 2.127 1 85.19 98 LYS A C 1
ATOM 808 O O . LYS A 1 98 ? 7.188 -14.977 2.197 1 85.19 98 LYS A O 1
ATOM 813 N N . LEU A 1 99 ? 9.047 -13.773 1.906 1 89.75 99 LEU A N 1
ATOM 814 C CA . LEU A 1 99 ? 8.297 -12.516 1.89 1 89.75 99 LEU A CA 1
ATOM 815 C C . LEU A 1 99 ? 7.605 -12.32 0.547 1 89.75 99 LEU A C 1
ATOM 817 O O . LEU A 1 99 ? 6.562 -11.664 0.475 1 89.75 99 LEU A O 1
ATOM 821 N N . ILE A 1 100 ? 8.141 -12.938 -0.475 1 93.88 100 ILE A N 1
ATOM 822 C CA . ILE A 1 100 ? 7.645 -12.547 -1.79 1 93.88 100 ILE A CA 1
ATOM 823 C C . ILE A 1 100 ? 6.734 -13.633 -2.348 1 93.88 100 ILE A C 1
ATOM 825 O O . ILE A 1 100 ? 5.984 -13.398 -3.297 1 93.88 100 ILE A O 1
ATOM 829 N N . ILE A 1 101 ? 6.707 -14.773 -1.741 1 94 101 ILE A N 1
ATOM 830 C CA . ILE A 1 101 ? 6.059 -15.938 -2.34 1 94 101 ILE A CA 1
ATOM 831 C C . ILE A 1 101 ? 4.547 -15.719 -2.387 1 94 101 ILE A C 1
ATOM 833 O O . ILE A 1 101 ? 3.896 -16.062 -3.377 1 94 101 ILE A O 1
ATOM 837 N N . HIS A 1 102 ? 3.971 -15.141 -1.357 1 94.94 102 HIS A N 1
ATOM 838 C CA . HIS A 1 102 ? 2.539 -14.859 -1.396 1 94.94 102 HIS A CA 1
ATOM 839 C C . HIS A 1 102 ? 2.189 -13.938 -2.557 1 94.94 102 HIS A C 1
ATOM 841 O O . HIS A 1 102 ? 1.177 -14.133 -3.232 1 94.94 102 HIS A O 1
ATOM 847 N N . SER A 1 103 ? 3.041 -12.969 -2.711 1 96.06 103 SER A N 1
ATOM 848 C CA . SER A 1 103 ? 2.822 -12.031 -3.805 1 96.06 103 SER A CA 1
ATOM 849 C C . SER A 1 103 ? 2.877 -12.734 -5.156 1 96.06 103 SER A C 1
ATOM 851 O O . SER A 1 103 ? 2.014 -12.516 -6.012 1 96.06 103 SER A O 1
ATOM 853 N N . ASN A 1 104 ? 3.83 -13.562 -5.332 1 95.75 104 ASN A N 1
ATOM 854 C CA . ASN A 1 104 ? 4.016 -14.25 -6.605 1 95.75 104 ASN A CA 1
ATOM 855 C C . ASN A 1 104 ? 2.902 -15.266 -6.863 1 95.75 104 ASN A C 1
ATOM 857 O O . ASN A 1 104 ? 2.416 -15.383 -7.988 1 95.75 104 ASN A O 1
ATOM 861 N N . ILE A 1 105 ? 2.471 -15.93 -5.844 1 94.5 105 ILE A N 1
ATOM 862 C CA . ILE A 1 105 ? 1.387 -16.891 -6 1 94.5 105 ILE A CA 1
ATOM 863 C C . ILE A 1 105 ? 0.095 -16.172 -6.363 1 94.5 105 ILE A C 1
ATOM 865 O O . ILE A 1 105 ? -0.636 -16.594 -7.262 1 94.5 105 ILE A O 1
ATOM 869 N N . THR A 1 106 ? -0.143 -15.109 -5.652 1 94.44 106 THR A N 1
ATOM 870 C CA . THR A 1 106 ? -1.344 -14.328 -5.926 1 94.44 106 THR A CA 1
ATOM 871 C C . THR A 1 106 ? -1.348 -13.828 -7.371 1 94.44 106 THR A C 1
ATOM 873 O O . THR A 1 106 ? -2.377 -13.883 -8.047 1 94.44 106 THR A O 1
ATOM 876 N N . HIS A 1 107 ? -0.254 -13.383 -7.809 1 94.38 107 HIS A N 1
ATOM 877 C CA . HIS A 1 107 ? -0.104 -12.938 -9.188 1 94.38 107 HIS A CA 1
ATOM 878 C C . HIS A 1 107 ? -0.292 -14.086 -10.164 1 94.38 107 HIS A C 1
ATOM 880 O O . HIS A 1 107 ? -0.98 -13.945 -11.18 1 94.38 107 HIS A O 1
ATOM 886 N N . PHE A 1 108 ? 0.259 -15.188 -9.828 1 94.62 108 PHE A N 1
ATOM 887 C CA . PHE A 1 108 ? 0.162 -16.375 -10.664 1 94.62 108 PHE A CA 1
ATOM 888 C C . PHE A 1 108 ? -1.289 -16.812 -10.812 1 94.62 108 PHE A C 1
ATOM 890 O O . PHE A 1 108 ? -1.738 -17.141 -11.914 1 94.62 108 PHE A O 1
ATOM 897 N N . LEU A 1 109 ? -2.031 -16.828 -9.773 1 93.19 109 LEU A N 1
ATOM 898 C CA . LEU A 1 109 ? -3.436 -17.219 -9.805 1 93.19 109 LEU A CA 1
ATOM 899 C C . LEU A 1 109 ? -4.246 -16.266 -10.68 1 93.19 109 LEU A C 1
ATOM 901 O O . LEU A 1 109 ? -5.156 -16.703 -11.391 1 93.19 109 LEU A O 1
ATOM 905 N N . ASN A 1 110 ? -3.865 -15.062 -10.57 1 92.25 110 ASN A N 1
ATOM 906 C CA . ASN A 1 110 ? -4.562 -14.102 -11.422 1 92.25 110 ASN A CA 1
ATOM 907 C C . ASN A 1 110 ? -4.293 -14.367 -12.898 1 92.25 110 ASN A C 1
ATOM 909 O O . ASN A 1 110 ? -5.145 -14.102 -13.75 1 92.25 110 ASN A O 1
ATOM 913 N N . LEU A 1 111 ? -3.158 -14.852 -13.242 1 92.38 111 LEU A N 1
ATOM 914 C CA . LEU A 1 111 ? -2.816 -15.18 -14.617 1 92.38 111 LEU A CA 1
ATOM 915 C C . LEU A 1 111 ? -3.543 -16.438 -15.078 1 92.38 111 LEU A C 1
ATOM 917 O O . LEU A 1 111 ? -3.891 -16.562 -16.25 1 92.38 111 LEU A O 1
ATOM 921 N N . LEU A 1 112 ? -3.832 -17.297 -14.164 1 93.69 112 LEU A N 1
ATOM 922 C CA . LEU A 1 112 ? -4.414 -18.594 -14.477 1 93.69 112 LEU A CA 1
ATOM 923 C C . LEU A 1 112 ? -5.906 -18.469 -14.773 1 93.69 112 LEU A C 1
ATOM 925 O O . LEU A 1 112 ? -6.457 -19.234 -15.562 1 93.69 112 LEU A O 1
ATOM 929 N N . PHE A 1 113 ? -6.504 -17.5 -14.078 1 92.19 113 PHE A N 1
ATOM 930 C CA . PHE A 1 113 ? -7.961 -17.469 -14.07 1 92.19 113 PHE A CA 1
ATOM 931 C C . PHE A 1 113 ? -8.477 -16.141 -14.625 1 92.19 113 PHE A C 1
ATOM 933 O O . PHE A 1 113 ? -7.918 -15.078 -14.328 1 92.19 113 PHE A O 1
ATOM 940 N N . THR A 1 114 ? -9.484 -16.281 -15.375 1 85.25 114 THR A N 1
ATOM 941 C CA . THR A 1 114 ? -10.18 -15.062 -15.781 1 85.25 114 THR A CA 1
ATOM 942 C C . THR A 1 114 ? -10.969 -14.477 -14.609 1 85.25 114 THR A C 1
ATOM 944 O O . THR A 1 114 ? -11.836 -15.141 -14.047 1 85.25 114 THR A O 1
ATOM 947 N N . ASN A 1 115 ? -10.68 -13.328 -14.227 1 83.62 115 ASN A N 1
ATOM 948 C CA . ASN A 1 115 ? -11.367 -12.641 -13.141 1 83.62 115 ASN A CA 1
ATOM 949 C C . ASN A 1 115 ? -11.352 -13.461 -11.859 1 83.62 115 ASN A C 1
ATOM 951 O O . ASN A 1 115 ? -12.359 -13.547 -11.156 1 83.62 115 ASN A O 1
ATOM 955 N N . LEU A 1 116 ? -10.406 -14.25 -11.656 1 86.25 116 LEU A N 1
ATOM 956 C CA . LEU A 1 116 ? -10.164 -15.062 -10.469 1 86.25 116 LEU A CA 1
ATOM 957 C C . LEU A 1 116 ? -11.227 -16.141 -10.312 1 86.25 116 LEU A C 1
ATOM 959 O O . LEU A 1 116 ? -11.477 -16.625 -9.203 1 86.25 116 LEU A O 1
ATOM 963 N N . ASP A 1 117 ? -11.844 -16.453 -11.469 1 86.25 117 ASP A N 1
ATOM 964 C CA . ASP A 1 117 ? -12.812 -17.547 -11.477 1 86.25 117 ASP A CA 1
ATOM 965 C C . ASP A 1 117 ? -12.141 -18.875 -11.828 1 86.25 117 ASP A C 1
ATOM 967 O O . ASP A 1 117 ? -11.727 -19.078 -12.969 1 86.25 117 ASP A O 1
ATOM 971 N N . PRO A 1 118 ? -12.117 -19.719 -10.852 1 86.56 118 PRO A N 1
ATOM 972 C CA . PRO A 1 118 ? -11.391 -20.969 -11.07 1 86.56 118 PRO A CA 1
ATOM 973 C C . PRO A 1 118 ? -12.031 -21.844 -12.148 1 86.56 118 PRO A C 1
ATOM 975 O O . PRO A 1 118 ? -11.422 -22.812 -12.609 1 86.56 118 PRO A O 1
ATOM 978 N N . THR A 1 119 ? -13.211 -21.547 -12.609 1 85.44 119 THR A N 1
ATOM 979 C CA . THR A 1 119 ? -13.883 -22.328 -13.648 1 85.44 119 THR A CA 1
ATOM 980 C C . THR A 1 119 ? -13.562 -21.781 -15.031 1 85.44 119 THR A C 1
ATOM 982 O O . THR A 1 119 ? -13.898 -22.391 -16.047 1 85.44 119 THR A O 1
ATOM 985 N N . LEU A 1 120 ? -12.797 -20.672 -15.047 1 86.56 120 LEU A N 1
ATOM 986 C CA . LEU A 1 120 ? -12.5 -20.016 -16.312 1 86.56 120 LEU A CA 1
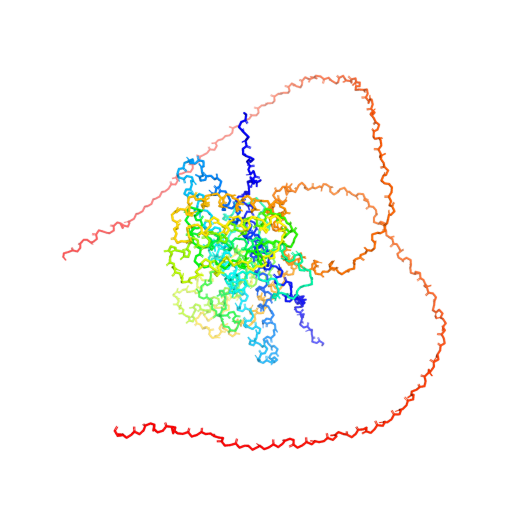ATOM 987 C C . LEU A 1 120 ? -10.992 -19.922 -16.531 1 86.56 120 LEU A C 1
ATOM 989 O O . LEU A 1 120 ? -10.375 -18.922 -16.172 1 86.56 120 LEU A O 1
ATOM 993 N N . PRO A 1 121 ? -10.492 -20.922 -17.203 1 89.75 121 PRO A N 1
ATOM 994 C CA . PRO A 1 121 ? -9.047 -20.875 -17.453 1 89.75 121 PRO A CA 1
ATOM 995 C C . PRO A 1 121 ? -8.648 -19.719 -18.375 1 89.75 121 PRO A C 1
ATOM 997 O O . PRO A 1 121 ? -9.375 -19.391 -19.312 1 89.75 121 PRO A O 1
ATOM 1000 N N . ASP A 1 122 ? -7.633 -19.047 -18.031 1 87.94 122 ASP A N 1
ATOM 1001 C CA . ASP A 1 122 ? -6.977 -18.031 -18.859 1 87.94 122 ASP A CA 1
ATOM 1002 C C . ASP A 1 122 ? -5.461 -18.234 -18.859 1 87.94 122 ASP A C 1
ATOM 1004 O O . ASP A 1 122 ? -4.734 -17.5 -18.188 1 87.94 122 ASP A O 1
ATOM 1008 N N . LEU A 1 123 ? -5.012 -19.062 -19.75 1 91.88 123 LEU A N 1
ATOM 1009 C CA . LEU A 1 123 ? -3.625 -19.516 -19.656 1 91.88 123 LEU A CA 1
ATOM 1010 C C . LEU A 1 123 ? -2.773 -18.875 -20.75 1 91.88 123 LEU A C 1
ATOM 1012 O O . LEU A 1 123 ? -1.593 -19.203 -20.891 1 91.88 123 LEU A O 1
ATOM 1016 N N . GLN A 1 124 ? -3.283 -17.969 -21.422 1 86.19 124 GLN A N 1
ATOM 1017 C CA . GLN A 1 124 ? -2.611 -17.422 -22.594 1 86.19 124 GLN A CA 1
ATOM 1018 C C . GLN A 1 124 ? -1.335 -16.672 -22.203 1 86.19 124 GLN A C 1
ATOM 1020 O O . GLN A 1 124 ? -0.357 -16.672 -22.953 1 86.19 124 GLN A O 1
ATOM 1025 N N . LYS A 1 125 ? -1.346 -16.156 -21.047 1 86.81 125 LYS A N 1
ATOM 1026 C CA . LYS A 1 125 ? -0.214 -15.328 -20.656 1 86.81 125 LYS A CA 1
ATOM 1027 C C . LYS A 1 125 ? 0.697 -16.062 -19.688 1 86.81 125 LYS A C 1
ATOM 1029 O O . LYS A 1 125 ? 1.656 -15.492 -19.156 1 86.81 125 LYS A O 1
ATOM 1034 N N . VAL A 1 126 ? 0.394 -17.281 -19.516 1 92.19 126 VAL A N 1
ATOM 1035 C CA . VAL A 1 126 ? 1.15 -18.016 -18.5 1 92.19 126 VAL A CA 1
ATOM 1036 C C . VAL A 1 126 ? 2.42 -18.594 -19.125 1 92.19 126 VAL A C 1
ATOM 1038 O O . VAL A 1 126 ? 2.357 -19.297 -20.141 1 92.19 126 VAL A O 1
ATOM 1041 N N . ASP A 1 127 ? 3.535 -18.234 -18.562 1 92.88 127 ASP A N 1
ATOM 1042 C CA . ASP A 1 127 ? 4.812 -18.875 -18.844 1 92.88 127 ASP A CA 1
ATOM 1043 C C . ASP A 1 127 ? 5.07 -20.031 -17.875 1 92.88 127 ASP A C 1
ATOM 1045 O O . ASP A 1 127 ? 5.152 -19.812 -16.672 1 92.88 127 ASP A O 1
ATOM 1049 N N . ILE A 1 128 ? 5.27 -21.234 -18.422 1 92 128 ILE A N 1
ATOM 1050 C CA . ILE A 1 128 ? 5.414 -22.422 -17.594 1 92 128 ILE A CA 1
ATOM 1051 C C . ILE A 1 128 ? 6.633 -22.266 -16.688 1 92 128 ILE A C 1
ATOM 1053 O O . ILE A 1 128 ? 6.668 -22.828 -15.578 1 92 128 ILE A O 1
ATOM 1057 N N . ASN A 1 129 ? 7.594 -21.5 -17.094 1 91.12 129 ASN A N 1
ATOM 1058 C CA . ASN A 1 129 ? 8.805 -21.312 -16.297 1 91.12 129 ASN A CA 1
ATOM 1059 C C . ASN A 1 129 ? 8.531 -20.516 -15.031 1 91.12 129 ASN A C 1
ATOM 1061 O O . ASN A 1 129 ? 9.312 -20.562 -14.078 1 91.12 129 ASN A O 1
ATOM 1065 N N . SER A 1 130 ? 7.434 -19.812 -15.016 1 93.69 130 SER A N 1
ATOM 1066 C CA . SER A 1 130 ? 7.102 -19.016 -13.844 1 93.69 130 SER A CA 1
ATOM 1067 C C . SER A 1 130 ? 6.789 -19.891 -12.641 1 93.69 130 SER A C 1
ATOM 1069 O O . SER A 1 130 ? 7.008 -19.5 -11.492 1 93.69 130 SER A O 1
ATOM 1071 N N . PHE A 1 131 ? 6.375 -21.078 -12.844 1 94.38 131 PHE A N 1
ATOM 1072 C CA . PHE A 1 131 ? 5.988 -21.984 -11.766 1 94.38 131 PHE A CA 1
ATOM 1073 C C . PHE A 1 131 ? 7.172 -22.25 -10.844 1 94.38 131 PHE A C 1
ATOM 1075 O O . PHE A 1 131 ? 7.125 -21.938 -9.656 1 94.38 131 PHE A O 1
ATOM 1082 N N . PHE A 1 132 ? 8.258 -22.688 -11.391 1 91 132 PHE A N 1
ATOM 1083 C CA . PHE A 1 132 ? 9.406 -23.031 -10.555 1 91 132 PHE A CA 1
ATOM 1084 C C . PHE A 1 132 ? 10.227 -21.797 -10.219 1 91 132 PHE A C 1
ATOM 1086 O O . PHE A 1 132 ? 10.852 -21.734 -9.156 1 91 132 PHE A O 1
ATOM 1093 N N . ASN A 1 133 ? 10.164 -20.797 -11.062 1 90.5 133 ASN A N 1
ATOM 1094 C CA . ASN A 1 133 ? 10.984 -19.625 -10.844 1 90.5 133 ASN A CA 1
ATOM 1095 C C . ASN A 1 133 ? 10.43 -18.75 -9.711 1 90.5 133 ASN A C 1
ATOM 1097 O O . ASN A 1 133 ? 11.195 -18.109 -8.984 1 90.5 133 ASN A O 1
ATOM 1101 N N . TYR A 1 134 ? 9.094 -18.781 -9.57 1 92.94 134 TYR A N 1
ATOM 1102 C CA . TYR A 1 134 ? 8.531 -17.734 -8.711 1 92.94 134 TYR A CA 1
ATOM 1103 C C . TYR A 1 134 ? 7.543 -18.328 -7.715 1 92.94 134 TYR A C 1
ATOM 1105 O O . TYR A 1 134 ? 7.207 -17.688 -6.715 1 92.94 134 TYR A O 1
ATOM 1113 N N . ILE A 1 135 ? 7.031 -19.516 -7.887 1 91.94 135 ILE A N 1
ATOM 1114 C CA . ILE A 1 135 ? 5.887 -20 -7.121 1 91.94 135 ILE A CA 1
ATOM 1115 C C . ILE A 1 135 ? 6.336 -21.094 -6.16 1 91.94 135 ILE A C 1
ATOM 1117 O O . ILE A 1 135 ? 5.719 -21.297 -5.109 1 91.94 135 ILE A O 1
ATOM 1121 N N . VAL A 1 136 ? 7.391 -21.766 -6.457 1 90.31 136 VAL A N 1
ATOM 1122 C CA . VAL A 1 136 ? 7.805 -22.922 -5.668 1 90.31 136 VAL A CA 1
ATOM 1123 C C . VAL A 1 136 ? 9.039 -22.578 -4.848 1 90.31 136 VAL A C 1
ATOM 1125 O O . VAL A 1 136 ? 10.109 -22.297 -5.406 1 90.31 136 VAL A O 1
ATOM 1128 N N . PRO A 1 137 ? 8.906 -22.641 -3.582 1 84.69 137 PRO A N 1
ATOM 1129 C CA . PRO A 1 137 ? 10.109 -22.484 -2.766 1 84.69 137 PRO A CA 1
ATOM 1130 C C . PRO A 1 137 ? 11.133 -23.594 -2.984 1 84.69 137 PRO A C 1
ATOM 1132 O O . PRO A 1 137 ? 10.758 -24.734 -3.283 1 84.69 137 PRO A O 1
ATOM 1135 N N . PRO A 1 138 ? 12.406 -23.266 -2.725 1 79.94 138 PRO A N 1
ATOM 1136 C CA . PRO A 1 138 ? 13.453 -24.266 -2.924 1 79.94 138 PRO A CA 1
ATOM 1137 C C . PRO A 1 138 ? 13.242 -25.516 -2.068 1 79.94 138 PRO A C 1
ATOM 1139 O O . PRO A 1 138 ? 13.555 -26.625 -2.5 1 79.94 138 PRO A O 1
ATOM 1142 N N . THR A 1 139 ? 12.656 -25.359 -0.924 1 79.12 139 THR A N 1
ATOM 1143 C CA . THR A 1 139 ? 12.477 -26.469 0.009 1 79.12 139 THR A CA 1
ATOM 1144 C C . THR A 1 139 ? 11.453 -27.453 -0.528 1 79.12 139 THR A C 1
ATOM 1146 O O . THR A 1 139 ? 11.43 -28.625 -0.113 1 79.12 139 THR A O 1
ATOM 1149 N N . LEU A 1 140 ? 10.633 -27 -1.485 1 83.31 140 LEU A N 1
ATOM 1150 C CA . LEU A 1 140 ? 9.555 -27.859 -1.973 1 83.31 140 LEU A CA 1
ATOM 1151 C C . LEU A 1 140 ? 9.914 -28.469 -3.328 1 83.31 140 LEU A C 1
ATOM 1153 O O . LEU A 1 140 ? 9.195 -29.328 -3.84 1 83.31 140 LEU A O 1
ATOM 1157 N N . MET A 1 141 ? 11.047 -28.156 -3.842 1 83.75 141 MET A N 1
ATOM 1158 C CA . MET A 1 141 ? 11.445 -28.609 -5.176 1 83.75 141 MET A CA 1
ATOM 1159 C C . MET A 1 141 ? 11.734 -30.109 -5.188 1 83.75 141 MET A C 1
ATOM 1161 O O . MET A 1 141 ? 11.742 -30.734 -6.246 1 83.75 141 MET A O 1
ATOM 1165 N N . LYS A 1 142 ? 11.844 -30.609 -3.977 1 82.62 142 LYS A N 1
ATOM 1166 C CA . LYS A 1 142 ? 12.164 -32.031 -3.895 1 82.62 142 LYS A CA 1
ATOM 1167 C C . LYS A 1 142 ? 10.898 -32.875 -3.781 1 82.62 142 LYS A C 1
ATOM 1169 O O . LYS A 1 142 ? 10.945 -34.094 -3.943 1 82.62 142 LYS A O 1
ATOM 1174 N N . HIS A 1 143 ? 9.781 -32.25 -3.625 1 85.06 143 HIS A N 1
ATOM 1175 C CA . HIS A 1 143 ? 8.539 -33 -3.406 1 85.06 143 HIS A CA 1
ATOM 1176 C C . HIS A 1 143 ? 7.891 -33.375 -4.73 1 85.06 143 HIS A C 1
ATOM 1178 O O . HIS A 1 143 ? 7.652 -32.531 -5.586 1 85.06 143 HIS A O 1
ATOM 1184 N N . GLY A 1 144 ? 7.527 -34.625 -4.828 1 87.69 144 GLY A N 1
ATOM 1185 C CA . GLY A 1 144 ? 6.949 -35.156 -6.043 1 87.69 144 GLY A CA 1
ATOM 1186 C C . GLY A 1 144 ? 5.637 -34.5 -6.43 1 87.69 144 GLY A C 1
ATOM 1187 O O . GLY A 1 144 ? 5.359 -34.312 -7.613 1 87.69 144 GLY A O 1
ATOM 1188 N N . LYS A 1 145 ? 4.867 -34.188 -5.43 1 88.5 145 LYS A N 1
ATOM 1189 C CA . LYS A 1 145 ? 3.555 -33.594 -5.691 1 88.5 145 LYS A CA 1
ATOM 1190 C C . LYS A 1 145 ? 3.68 -32.25 -6.418 1 88.5 145 LYS A C 1
ATOM 1192 O O . LYS A 1 145 ? 2.809 -31.891 -7.207 1 88.5 145 LYS A O 1
ATOM 1197 N N . VAL A 1 146 ? 4.766 -31.594 -6.164 1 92.69 146 VAL A N 1
ATOM 1198 C CA . VAL A 1 146 ? 5.004 -30.312 -6.824 1 92.69 146 VAL A CA 1
ATOM 1199 C C . VAL A 1 146 ? 5.289 -30.547 -8.305 1 92.69 146 VAL A C 1
ATOM 1201 O O . VAL A 1 146 ? 4.77 -29.828 -9.164 1 92.69 146 VAL A O 1
ATOM 1204 N N . TRP A 1 147 ? 5.965 -31.547 -8.594 1 93.5 147 TRP A N 1
ATOM 1205 C CA . TRP A 1 147 ? 6.309 -31.859 -9.977 1 93.5 147 TRP A CA 1
ATOM 1206 C C . TRP A 1 147 ? 5.094 -32.375 -10.734 1 93.5 147 TRP A C 1
ATOM 1208 O O . TRP A 1 147 ? 4.941 -32.125 -11.93 1 93.5 147 TRP A O 1
ATOM 1218 N N . ASP A 1 148 ? 4.242 -33.094 -10.008 1 94.25 148 ASP A N 1
ATOM 1219 C CA . ASP A 1 148 ? 2.988 -33.5 -10.617 1 94.25 148 ASP A CA 1
ATOM 1220 C C . ASP A 1 148 ? 2.129 -32.312 -11.008 1 94.25 148 ASP A C 1
ATOM 1222 O O . ASP A 1 148 ? 1.504 -32.312 -12.07 1 94.25 148 ASP A O 1
ATOM 1226 N N . LEU A 1 149 ? 2.127 -31.438 -10.109 1 95.31 149 LEU A N 1
ATOM 1227 C CA . LEU A 1 149 ? 1.374 -30.219 -10.383 1 95.31 149 LEU A CA 1
ATOM 1228 C C . LEU A 1 149 ? 1.944 -29.484 -11.586 1 95.31 149 LEU A C 1
ATOM 1230 O O . LEU A 1 149 ? 1.192 -28.984 -12.43 1 95.31 149 LEU A O 1
ATOM 1234 N N . TYR A 1 150 ? 3.229 -29.422 -11.664 1 95.5 150 TYR A N 1
ATOM 1235 C CA . TYR A 1 150 ? 3.918 -28.797 -12.789 1 95.5 150 TYR A CA 1
ATOM 1236 C C . TYR A 1 150 ? 3.557 -29.5 -14.102 1 95.5 150 TYR A C 1
ATOM 1238 O O . TYR A 1 150 ? 3.287 -28.844 -15.109 1 95.5 150 TYR A O 1
ATOM 1246 N N . LEU A 1 151 ? 3.57 -30.734 -14.086 1 96 151 LEU A N 1
ATOM 1247 C CA . LEU A 1 151 ? 3.238 -31.516 -15.273 1 96 151 LEU A CA 1
ATOM 1248 C C . LEU A 1 151 ? 1.8 -31.25 -15.703 1 96 151 LEU A C 1
ATOM 1250 O O . LEU A 1 151 ? 1.531 -31.062 -16.891 1 96 151 LEU A O 1
ATOM 1254 N N . ASN A 1 152 ? 0.923 -31.266 -14.758 1 96.44 152 ASN A N 1
ATOM 1255 C CA . ASN A 1 152 ? -0.476 -31 -15.078 1 96.44 152 ASN A CA 1
ATOM 1256 C C . ASN A 1 152 ? -0.663 -29.594 -15.648 1 96.44 152 ASN A C 1
ATOM 1258 O O . ASN A 1 152 ? -1.479 -29.391 -16.547 1 96.44 152 ASN A O 1
ATOM 1262 N N . LEU A 1 153 ? 0.051 -28.672 -15.078 1 96.62 153 LEU A N 1
ATOM 1263 C CA . LEU A 1 153 ? 0.022 -27.312 -15.625 1 96.62 153 LEU A CA 1
ATOM 1264 C C . LEU A 1 153 ? 0.467 -27.312 -17.078 1 96.62 153 LEU A C 1
ATOM 1266 O O . LEU A 1 153 ? -0.154 -26.656 -17.922 1 96.62 153 LEU A O 1
ATOM 1270 N N . ARG A 1 154 ? 1.516 -28 -17.344 1 96 154 ARG A N 1
ATOM 1271 C CA . ARG A 1 154 ? 2.021 -28.109 -18.703 1 96 154 ARG A CA 1
ATOM 1272 C C . ARG A 1 154 ? 0.948 -28.641 -19.641 1 96 154 ARG A C 1
ATOM 1274 O O . ARG A 1 154 ? 0.778 -28.125 -20.75 1 96 154 ARG A O 1
ATOM 1281 N N . VAL A 1 155 ? 0.224 -29.641 -19.203 1 97 155 VAL A N 1
ATOM 1282 C CA . VAL A 1 155 ? -0.839 -30.234 -20 1 97 155 VAL A CA 1
ATOM 1283 C C . VAL A 1 155 ? -1.937 -29.188 -20.25 1 97 155 VAL A C 1
ATOM 1285 O O . VAL A 1 155 ? -2.404 -29.031 -21.391 1 97 155 VAL A O 1
ATOM 1288 N N . GLN A 1 156 ? -2.328 -28.516 -19.203 1 96.62 156 GLN A N 1
ATOM 1289 C CA . GLN A 1 156 ? -3.377 -27.516 -19.328 1 96.62 156 GLN A CA 1
ATOM 1290 C C . GLN A 1 156 ? -2.959 -26.406 -20.297 1 96.62 156 GLN A C 1
ATOM 1292 O O . GLN A 1 156 ? -3.777 -25.906 -21.078 1 96.62 156 GLN A O 1
ATOM 1297 N N . LEU A 1 157 ? -1.726 -26 -20.203 1 95.88 157 LEU A N 1
ATOM 1298 C CA . LEU A 1 157 ? -1.203 -25.016 -21.125 1 95.88 157 LEU A CA 1
ATOM 1299 C C . LEU A 1 157 ? -1.241 -25.531 -22.562 1 95.88 157 LEU A C 1
ATOM 1301 O O . LEU A 1 157 ? -1.584 -24.797 -23.484 1 95.88 157 LEU A O 1
ATOM 1305 N N . TYR A 1 158 ? -0.89 -26.812 -22.734 1 95.56 158 TYR A N 1
ATOM 1306 C CA . TYR A 1 158 ? -0.935 -27.453 -24.047 1 95.56 158 TYR A CA 1
ATOM 1307 C C . TYR A 1 158 ? -2.348 -27.438 -24.625 1 95.56 158 TYR A C 1
ATOM 1309 O O . TYR A 1 158 ? -2.549 -27.031 -25.766 1 95.56 158 TYR A O 1
ATOM 1317 N N . ILE A 1 159 ? -3.287 -27.812 -23.844 1 95.75 159 ILE A N 1
ATOM 1318 C CA . ILE A 1 159 ? -4.684 -27.859 -24.25 1 95.75 159 ILE A CA 1
ATOM 1319 C C . ILE A 1 159 ? -5.16 -26.453 -24.625 1 95.75 159 ILE A C 1
ATOM 1321 O O . ILE A 1 159 ? -5.844 -26.266 -25.641 1 95.75 159 ILE A O 1
ATOM 1325 N N . SER A 1 160 ? -4.781 -25.547 -23.828 1 93.56 160 SER A N 1
ATOM 1326 C CA . SER A 1 160 ? -5.16 -24.156 -24.078 1 93.56 160 SER A CA 1
ATOM 1327 C C . SER A 1 160 ? -4.59 -23.672 -25.406 1 93.56 160 SER A C 1
ATOM 1329 O O . SER A 1 160 ? -5.289 -23.031 -26.188 1 93.56 160 SER A O 1
ATOM 1331 N N . LYS A 1 161 ? -3.389 -23.922 -25.672 1 92.88 161 LYS A N 1
ATOM 1332 C CA . LYS A 1 161 ? -2.74 -23.516 -26.906 1 92.88 161 LYS A CA 1
ATOM 1333 C C . LYS A 1 161 ? -3.367 -24.219 -28.109 1 92.88 161 LYS A C 1
ATOM 1335 O O . LYS A 1 161 ? -3.506 -23.625 -29.188 1 92.88 161 LYS A O 1
ATOM 1340 N N . LEU A 1 162 ? -3.775 -25.5 -27.922 1 93 162 LEU A N 1
ATOM 1341 C CA . LEU A 1 162 ? -4.445 -26.25 -28.984 1 93 162 L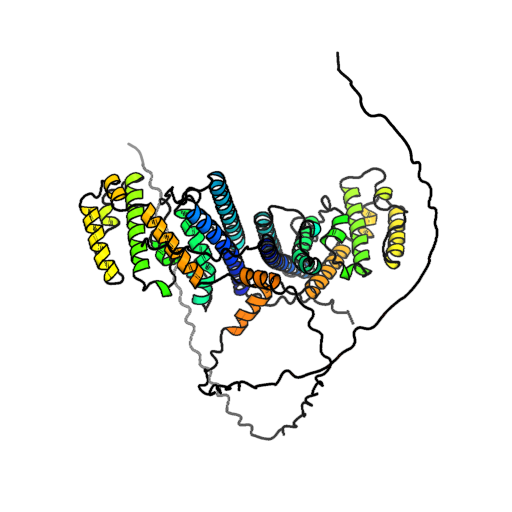EU A CA 1
ATOM 1342 C C . LEU A 1 162 ? -5.75 -25.562 -29.391 1 93 162 LEU A C 1
ATOM 1344 O O . LEU A 1 162 ? -6.105 -25.562 -30.562 1 93 162 LEU A O 1
ATOM 1348 N N . ASN A 1 163 ? -6.402 -25.047 -28.453 1 89.94 163 ASN A N 1
ATOM 1349 C CA . ASN A 1 163 ? -7.719 -24.453 -28.672 1 89.94 163 ASN A CA 1
ATOM 1350 C C . ASN A 1 163 ? -7.617 -23.031 -29.219 1 89.94 163 ASN A C 1
ATOM 1352 O O . ASN A 1 163 ? -8.422 -22.625 -30.062 1 89.94 163 ASN A O 1
ATOM 1356 N N . LYS A 1 164 ? -6.688 -22.359 -28.766 1 88.06 164 LYS A N 1
ATOM 1357 C CA . LYS A 1 164 ? -6.688 -20.922 -29.062 1 88.06 164 LYS A CA 1
ATOM 1358 C C . LYS A 1 164 ? -5.676 -20.578 -30.141 1 88.06 164 LYS A C 1
ATOM 1360 O O . LYS A 1 164 ? -5.898 -19.672 -30.938 1 88.06 164 LYS A O 1
ATOM 1365 N N . ASN A 1 165 ? -4.469 -21.203 -30.062 1 84.19 165 ASN A N 1
ATOM 1366 C CA . ASN A 1 165 ? -3.4 -20.906 -31.016 1 84.19 165 ASN A CA 1
ATOM 1367 C C . ASN A 1 165 ? -2.654 -22.172 -31.422 1 84.19 165 ASN A C 1
ATOM 1369 O O . ASN A 1 165 ? -1.484 -22.359 -31.078 1 84.19 165 ASN A O 1
ATOM 1373 N N . PRO A 1 166 ? -3.387 -22.906 -32.219 1 83.44 166 PRO A N 1
ATOM 1374 C CA . PRO A 1 166 ? -2.721 -24.141 -32.625 1 83.44 166 PRO A CA 1
ATOM 1375 C C . PRO A 1 166 ? -1.465 -23.906 -33.438 1 83.44 166 PRO A C 1
ATOM 1377 O O . PRO A 1 166 ? -1.482 -23.078 -34.375 1 83.44 166 PRO A O 1
ATOM 1380 N N . GLN A 1 167 ? -0.367 -24.312 -32.969 1 86.88 167 GLN A N 1
ATOM 1381 C CA . GLN A 1 167 ? 0.918 -24.172 -33.656 1 86.88 167 GLN A CA 1
ATOM 1382 C C . GLN A 1 167 ? 1.365 -25.516 -34.25 1 86.88 167 GLN A C 1
ATOM 1384 O O . GLN A 1 167 ? 0.987 -26.578 -33.75 1 86.88 167 GLN A O 1
ATOM 1389 N N . LYS A 1 168 ? 2.139 -25.359 -35.281 1 87.62 168 LYS A N 1
ATOM 1390 C CA . LYS A 1 168 ? 2.752 -26.562 -35.844 1 87.62 168 LYS A CA 1
ATOM 1391 C C . LYS A 1 168 ? 3.725 -27.203 -34.875 1 87.62 168 LYS A C 1
ATOM 1393 O O . LYS A 1 168 ? 4.48 -26.5 -34.188 1 87.62 168 LYS A O 1
ATOM 1398 N N . ASN A 1 169 ? 3.682 -28.484 -34.656 1 90.5 169 ASN A N 1
ATOM 1399 C CA . ASN A 1 169 ? 4.59 -29.281 -33.844 1 90.5 169 ASN A CA 1
ATOM 1400 C C . ASN A 1 169 ? 4.469 -28.922 -32.375 1 90.5 169 ASN A C 1
ATOM 1402 O O . ASN A 1 169 ? 5.461 -28.953 -31.641 1 90.5 169 ASN A O 1
ATOM 1406 N N . LEU A 1 170 ? 3.33 -28.469 -32 1 93.81 170 LEU A N 1
ATOM 1407 C CA . LEU A 1 170 ? 3.109 -28.062 -30.625 1 93.81 170 LEU A CA 1
ATOM 1408 C C . LEU A 1 170 ? 3.469 -29.188 -29.672 1 93.81 170 LEU A C 1
ATOM 1410 O O . LEU A 1 170 ? 4.141 -28.969 -28.656 1 93.81 170 LEU A O 1
ATOM 1414 N N . TYR A 1 171 ? 3.027 -30.375 -29.969 1 94.38 171 TYR A N 1
ATOM 1415 C CA . TYR A 1 171 ? 3.285 -31.547 -29.141 1 94.38 171 TYR A CA 1
ATOM 1416 C C . TYR A 1 171 ? 4.781 -31.766 -28.938 1 94.38 171 TYR A C 1
ATOM 1418 O O . TYR A 1 171 ? 5.25 -31.938 -27.812 1 94.38 171 TYR A O 1
ATOM 1426 N N . ARG A 1 172 ? 5.551 -31.719 -29.953 1 92.19 172 ARG A N 1
ATOM 1427 C CA . ARG A 1 172 ? 6.988 -31.953 -29.891 1 92.19 172 ARG A CA 1
ATOM 1428 C C . ARG A 1 172 ? 7.691 -30.828 -29.125 1 92.19 172 ARG A C 1
ATOM 1430 O O . ARG A 1 172 ? 8.672 -31.078 -28.422 1 92.19 172 ARG A O 1
ATOM 1437 N N . ASN A 1 173 ? 7.188 -29.656 -29.266 1 92.12 173 ASN A N 1
ATOM 1438 C CA . ASN A 1 173 ? 7.801 -28.5 -28.625 1 92.12 173 ASN A CA 1
ATOM 1439 C C . ASN A 1 173 ? 7.523 -28.5 -27.125 1 92.12 173 ASN A C 1
ATOM 1441 O O . ASN A 1 173 ? 8.406 -28.188 -26.328 1 92.12 173 ASN A O 1
ATOM 1445 N N . MET A 1 174 ? 6.316 -28.875 -26.734 1 93.75 174 MET A N 1
ATOM 1446 C CA . MET A 1 174 ? 5.93 -28.75 -25.344 1 93.75 174 MET A CA 1
ATOM 1447 C C . MET A 1 174 ? 6.211 -30.031 -24.578 1 93.75 174 MET A C 1
ATOM 1449 O O . MET A 1 174 ? 6.359 -30.016 -23.344 1 93.75 174 MET A O 1
ATOM 1453 N N . PHE A 1 175 ? 6.262 -31.125 -25.328 1 95 175 PHE A N 1
ATOM 1454 C CA . PHE A 1 175 ? 6.555 -32.406 -24.703 1 95 175 PHE A CA 1
ATOM 1455 C C . PHE A 1 175 ? 7.668 -33.125 -25.453 1 95 175 PHE A C 1
ATOM 1457 O O . PHE A 1 175 ? 7.449 -34.219 -26.016 1 95 175 PHE A O 1
ATOM 1464 N N . PRO A 1 176 ? 8.812 -32.594 -25.281 1 92 176 PRO A N 1
ATOM 1465 C CA . PRO A 1 176 ? 9.938 -33.219 -25.969 1 92 176 PRO A CA 1
ATOM 1466 C C . PRO A 1 176 ? 10.336 -34.562 -25.344 1 92 176 PRO A C 1
ATOM 1468 O O . PRO A 1 176 ? 10.133 -34.781 -24.141 1 92 176 PRO A O 1
ATOM 1471 N N . LYS A 1 177 ? 10.953 -35.438 -26.078 1 84.88 177 LYS A N 1
ATOM 1472 C CA . LYS A 1 177 ? 11.414 -36.75 -25.625 1 84.88 177 LYS A CA 1
ATOM 1473 C C . LYS A 1 177 ? 12.68 -36.625 -24.781 1 84.88 177 LYS A C 1
ATOM 1475 O O . LYS A 1 177 ? 12.945 -37.469 -23.922 1 84.88 177 LYS A O 1
ATOM 1480 N N . ILE A 1 178 ? 13.352 -35.531 -24.891 1 73.44 178 ILE A N 1
ATOM 1481 C CA . ILE A 1 178 ? 14.656 -35.344 -24.266 1 73.44 178 ILE A CA 1
ATOM 1482 C C . ILE A 1 178 ? 14.508 -35.406 -22.734 1 73.44 178 ILE A C 1
ATOM 1484 O O . ILE A 1 178 ? 13.461 -35.094 -22.188 1 73.44 178 ILE A O 1
ATOM 1488 N N . MET A 1 179 ? 15.586 -35.781 -22.031 1 65.06 179 MET A N 1
ATOM 1489 C CA . MET A 1 179 ? 15.742 -36 -20.594 1 65.06 179 MET A CA 1
ATOM 1490 C C . MET A 1 179 ? 15.227 -34.812 -19.797 1 65.06 179 MET A C 1
ATOM 1492 O O . MET A 1 179 ? 15.773 -33.719 -19.875 1 65.06 179 MET A O 1
ATOM 1496 N N . VAL A 1 180 ? 14.062 -35.094 -19.359 1 68.88 180 VAL A N 1
ATOM 1497 C CA . VAL A 1 180 ? 13.461 -34.094 -18.469 1 68.88 180 VAL A CA 1
ATOM 1498 C C . VAL A 1 180 ? 14.148 -34.125 -17.109 1 68.88 180 VAL A C 1
ATOM 1500 O O . VAL A 1 180 ? 14.516 -35.219 -16.625 1 68.88 180 VAL A O 1
ATOM 1503 N N . GLU A 1 181 ? 14.609 -33.031 -16.672 1 77.31 181 GLU A N 1
ATOM 1504 C CA . GLU A 1 181 ? 15.18 -32.906 -15.344 1 77.31 181 GLU A C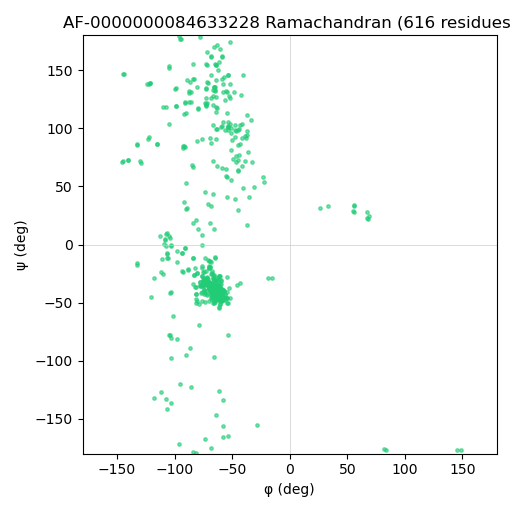A 1
ATOM 1505 C C . GLU A 1 181 ? 14.102 -33 -14.266 1 77.31 181 GLU A C 1
ATOM 1507 O O . GLU A 1 181 ? 12.938 -32.656 -14.508 1 77.31 181 GLU A O 1
ATOM 1512 N N . GLY A 1 182 ? 14.469 -33.75 -13.164 1 81.69 182 GLY A N 1
ATOM 1513 C CA . GLY A 1 182 ? 13.562 -33.875 -12.031 1 81.69 182 GLY A CA 1
ATOM 1514 C C . GLY A 1 182 ? 13.688 -35.188 -11.312 1 81.69 182 GLY A C 1
ATOM 1515 O O . GLY A 1 182 ? 14.531 -36.031 -11.664 1 81.69 182 GLY A O 1
ATOM 1516 N N . PRO A 1 183 ? 12.891 -35.375 -10.359 1 88.19 183 PRO A N 1
ATOM 1517 C CA . PRO A 1 183 ? 12.898 -36.625 -9.625 1 88.19 183 PRO A CA 1
ATOM 1518 C C . PRO A 1 183 ? 12.406 -37.812 -10.461 1 88.19 183 PRO A C 1
ATOM 1520 O O . PRO A 1 183 ? 11.766 -37.594 -11.5 1 88.19 183 PRO A O 1
ATOM 1523 N N . SER A 1 184 ? 12.688 -39.031 -10.062 1 87.5 184 SER A N 1
ATOM 1524 C CA . SER A 1 184 ? 12.375 -40.219 -10.812 1 87.5 184 SER A CA 1
ATOM 1525 C C . SER A 1 184 ? 10.875 -40.375 -11.062 1 87.5 184 SER A C 1
ATOM 1527 O O . SER A 1 184 ? 10.453 -40.688 -12.164 1 87.5 184 SER A O 1
ATOM 1529 N N . ASN A 1 185 ? 10.156 -40.094 -10.047 1 89.56 185 ASN A N 1
ATOM 1530 C CA . ASN A 1 185 ? 8.703 -40.219 -10.18 1 89.56 185 ASN A CA 1
ATOM 1531 C C . ASN A 1 185 ? 8.156 -39.25 -11.242 1 89.56 185 ASN A C 1
ATOM 1533 O O . ASN A 1 185 ? 7.234 -39.594 -11.977 1 89.56 185 ASN A O 1
ATOM 1537 N N . TYR A 1 186 ? 8.727 -38.094 -11.32 1 91.94 186 TYR A N 1
ATOM 1538 C CA . TYR A 1 186 ? 8.305 -37.125 -12.328 1 91.94 186 TYR A CA 1
ATOM 1539 C C . TYR A 1 186 ? 8.609 -37.656 -13.734 1 91.94 186 TYR A C 1
ATOM 1541 O O . TYR A 1 186 ? 7.773 -37.531 -14.641 1 91.94 186 TYR A O 1
ATOM 1549 N N . LYS A 1 187 ? 9.773 -38.219 -13.906 1 91.94 187 LYS A N 1
ATOM 1550 C CA . LYS A 1 187 ? 10.172 -38.719 -15.211 1 91.94 187 LYS A CA 1
ATOM 1551 C C . LYS A 1 187 ? 9.234 -39.812 -15.688 1 91.94 187 LYS A C 1
ATOM 1553 O O . LYS A 1 187 ? 8.867 -39.875 -16.859 1 91.94 187 LYS A O 1
ATOM 1558 N N . GLU A 1 188 ? 8.891 -40.594 -14.781 1 93.31 188 GLU A N 1
ATOM 1559 C CA . GLU A 1 188 ? 7.965 -41.688 -15.109 1 93.31 188 GLU A CA 1
ATOM 1560 C C . GLU A 1 188 ? 6.602 -41.125 -15.523 1 93.31 188 GLU A C 1
ATOM 1562 O O . GLU A 1 188 ? 6.031 -41.562 -16.531 1 93.31 188 GLU A O 1
ATOM 1567 N N . ASN A 1 189 ? 6.086 -40.25 -14.75 1 94.19 189 ASN A N 1
ATOM 1568 C CA . ASN A 1 189 ? 4.785 -39.656 -15.047 1 94.19 189 ASN A CA 1
ATOM 1569 C C . ASN A 1 189 ? 4.812 -38.844 -16.344 1 94.19 189 ASN A C 1
ATOM 1571 O O . ASN A 1 189 ? 3.826 -38.812 -17.078 1 94.19 189 ASN A O 1
ATOM 1575 N N . TYR A 1 190 ? 5.934 -38.25 -16.5 1 95.25 190 TYR A N 1
ATOM 1576 C CA . TYR A 1 190 ? 6.109 -37.469 -17.734 1 95.25 190 TYR A CA 1
ATOM 1577 C C . TYR A 1 190 ? 5.953 -38.375 -18.969 1 95.25 190 TYR A C 1
ATOM 1579 O O . TYR A 1 190 ? 5.246 -38 -19.906 1 95.25 190 TYR A O 1
ATOM 1587 N N . ILE A 1 191 ? 6.543 -39.5 -18.922 1 94.5 191 ILE A N 1
ATOM 1588 C CA . ILE A 1 191 ? 6.477 -40.406 -20.047 1 94.5 191 ILE A CA 1
ATOM 1589 C C . ILE A 1 191 ? 5.043 -40.906 -20.219 1 94.5 191 ILE A C 1
ATOM 1591 O O . ILE A 1 191 ? 4.547 -41 -21.344 1 94.5 191 ILE A O 1
ATOM 1595 N N . LYS A 1 192 ? 4.453 -41.188 -19.141 1 95 192 LYS A N 1
ATOM 1596 C CA . LYS A 1 192 ? 3.064 -41.656 -19.188 1 95 192 LYS A CA 1
ATOM 1597 C C . LYS A 1 192 ? 2.174 -40.594 -19.844 1 95 192 LYS A C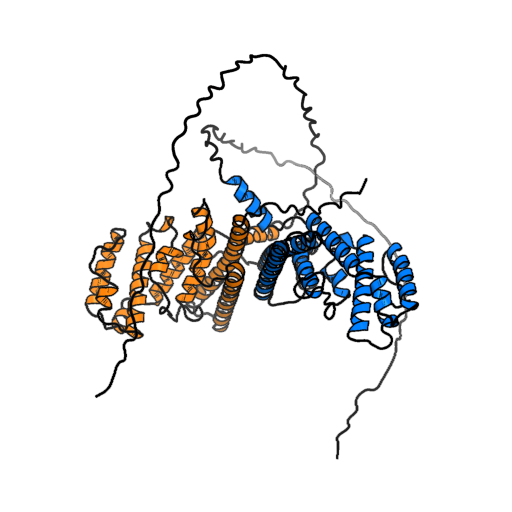 1
ATOM 1599 O O . LYS A 1 192 ? 1.375 -40.906 -20.719 1 95 192 LYS A O 1
ATOM 1604 N N . VAL A 1 193 ? 2.268 -39.375 -19.438 1 96.19 193 VAL A N 1
ATOM 1605 C CA . VAL A 1 193 ? 1.458 -38.281 -19.938 1 96.19 193 VAL A CA 1
ATOM 1606 C C . VAL A 1 193 ? 1.778 -38.031 -21.422 1 96.19 193 VAL A C 1
ATOM 1608 O O . VAL A 1 193 ? 0.872 -37.875 -22.234 1 96.19 193 VAL A O 1
ATOM 1611 N N . ARG A 1 194 ? 3.053 -38.031 -21.719 1 95.75 194 ARG A N 1
ATOM 1612 C CA . ARG A 1 194 ? 3.465 -37.844 -23.094 1 95.75 194 ARG A CA 1
ATOM 1613 C C . ARG A 1 194 ? 2.824 -38.906 -24 1 95.75 194 ARG A C 1
ATOM 1615 O O . ARG A 1 194 ? 2.371 -38.594 -25.109 1 95.75 194 ARG A O 1
ATOM 1622 N N . ASN A 1 195 ? 2.758 -40.125 -23.531 1 95 195 ASN A N 1
ATOM 1623 C CA . ASN A 1 195 ? 2.166 -41.219 -24.312 1 95 195 ASN A CA 1
ATOM 1624 C C . ASN A 1 195 ? 0.664 -41 -24.484 1 95 195 ASN A C 1
ATOM 1626 O O . ASN A 1 195 ? 0.12 -41.312 -25.547 1 95 195 ASN A O 1
ATOM 1630 N N . ILE A 1 196 ? 0.066 -40.562 -23.531 1 96.44 196 ILE A N 1
ATOM 1631 C CA . ILE A 1 196 ? -1.367 -40.312 -23.609 1 96.44 196 ILE A CA 1
ATOM 1632 C C . ILE A 1 196 ? -1.633 -39.219 -24.656 1 96.44 196 ILE A C 1
ATOM 1634 O O . ILE A 1 196 ? -2.52 -39.375 -25.5 1 96.44 196 ILE A O 1
ATOM 1638 N N . ILE A 1 197 ? -0.85 -38.156 -24.656 1 96.38 197 ILE A N 1
ATOM 1639 C CA . ILE A 1 197 ? -1.03 -37.031 -25.562 1 96.38 197 ILE A CA 1
ATOM 1640 C C . ILE A 1 197 ? -0.7 -37.469 -27 1 96.38 197 ILE A C 1
ATOM 1642 O O . ILE A 1 197 ? -1.377 -37.094 -27.953 1 96.38 197 ILE A O 1
ATOM 1646 N N . LYS A 1 198 ? 0.281 -38.312 -27.078 1 94.88 198 LYS A N 1
ATOM 1647 C CA . LYS A 1 198 ? 0.739 -38.812 -28.375 1 94.88 198 LYS A CA 1
ATOM 1648 C C . LYS A 1 198 ? -0.379 -39.531 -29.125 1 94.88 198 LYS A C 1
ATOM 1650 O O . LYS A 1 198 ? -0.443 -39.5 -30.359 1 94.88 198 LYS A O 1
ATOM 1655 N N . ARG A 1 199 ? -1.198 -40.156 -28.422 1 94.75 199 ARG A N 1
ATOM 1656 C CA . ARG A 1 199 ? -2.287 -40.906 -29.031 1 94.75 199 ARG A CA 1
ATOM 1657 C C . ARG A 1 199 ? -3.252 -40 -29.766 1 94.75 199 ARG A C 1
ATOM 1659 O O . ARG A 1 199 ? -3.822 -40.375 -30.781 1 94.75 199 ARG A O 1
ATOM 1666 N N . SER A 1 200 ? -3.518 -38.75 -29.203 1 92.31 200 SER A N 1
ATOM 1667 C CA . SER A 1 200 ? -4.406 -37.781 -29.828 1 92.31 200 SER A CA 1
ATOM 1668 C C . SER A 1 200 ? -3.922 -36.344 -29.594 1 92.31 200 SER A C 1
ATOM 1670 O O . SER A 1 200 ? -4.613 -35.562 -28.953 1 92.31 200 SER A O 1
ATOM 1672 N N . PRO A 1 201 ? -2.828 -36 -30.266 1 92.69 201 PRO A N 1
ATOM 1673 C CA . PRO A 1 201 ? -2.168 -34.75 -29.938 1 92.69 201 PRO A CA 1
ATOM 1674 C C . PRO A 1 201 ? -2.986 -33.531 -30.359 1 92.69 201 PRO A C 1
ATOM 1676 O O . PRO A 1 201 ? -2.822 -32.438 -29.781 1 92.69 201 PRO A O 1
ATOM 1679 N N . GLU A 1 202 ? -3.904 -33.719 -31.266 1 92.94 202 GLU A N 1
ATOM 1680 C CA . GLU A 1 202 ? -4.641 -32.562 -31.75 1 92.94 202 GLU A CA 1
ATOM 1681 C C . GLU A 1 202 ? -6.086 -32.562 -31.266 1 92.94 202 GLU A C 1
ATOM 1683 O O . GLU A 1 202 ? -6.867 -31.656 -31.578 1 92.94 202 GLU A O 1
ATOM 1688 N N . ASP A 1 203 ? -6.422 -33.562 -30.5 1 93.62 203 ASP A N 1
ATOM 1689 C CA . ASP A 1 203 ? -7.789 -33.719 -30.016 1 93.62 203 ASP A CA 1
ATOM 1690 C C . ASP A 1 203 ? -7.949 -33.062 -28.641 1 93.62 203 ASP A C 1
ATOM 1692 O O . ASP A 1 203 ? -7.93 -33.781 -27.625 1 93.62 203 ASP A O 1
ATOM 1696 N N . ALA A 1 204 ? -8.156 -31.828 -28.594 1 93.69 204 ALA A N 1
ATOM 1697 C CA . ALA A 1 204 ? -8.273 -31.078 -27.344 1 93.69 204 ALA A CA 1
ATOM 1698 C C . ALA A 1 204 ? -9.414 -31.609 -26.484 1 93.69 204 ALA A C 1
ATOM 1700 O O . ALA A 1 204 ? -9.289 -31.688 -25.266 1 93.69 204 ALA A O 1
ATOM 1701 N N . ASP A 1 205 ? -10.508 -32 -27.031 1 94.88 205 ASP A N 1
ATOM 1702 C CA . ASP A 1 205 ? -11.672 -32.5 -26.312 1 94.88 205 ASP A CA 1
ATOM 1703 C C . ASP A 1 205 ? -11.344 -33.781 -25.547 1 94.88 205 ASP A C 1
ATOM 1705 O O . ASP A 1 205 ? -11.742 -33.938 -24.391 1 94.88 205 ASP A O 1
ATOM 1709 N N . LYS A 1 206 ? -10.695 -34.656 -26.234 1 95.88 206 LYS A N 1
ATOM 1710 C CA . LYS A 1 206 ? -10.305 -35.906 -25.594 1 95.88 206 LYS A CA 1
ATOM 1711 C C . LYS A 1 206 ? -9.328 -35.625 -24.438 1 95.88 206 LYS A C 1
ATOM 1713 O O . LYS A 1 206 ? -9.469 -36.219 -23.359 1 95.88 206 LYS A O 1
ATOM 1718 N N . LEU A 1 207 ? -8.406 -34.75 -24.703 1 96.44 207 LEU A N 1
ATOM 1719 C CA . LEU A 1 207 ? -7.418 -34.438 -23.672 1 96.44 207 LEU A CA 1
ATOM 1720 C C . LEU A 1 207 ? -8.07 -33.75 -22.484 1 96.44 207 LEU A C 1
ATOM 1722 O O . LEU A 1 207 ? -7.695 -34 -21.328 1 96.44 207 LEU A O 1
ATOM 1726 N N . MET A 1 208 ? -9.031 -32.906 -22.719 1 95.75 208 MET A N 1
ATOM 1727 C CA . MET A 1 208 ? -9.75 -32.219 -21.641 1 95.75 208 MET A CA 1
ATOM 1728 C C . MET A 1 208 ? -10.5 -33.219 -20.766 1 95.75 208 MET A C 1
ATOM 1730 O O . MET A 1 208 ? -10.672 -33 -19.578 1 95.75 208 MET A O 1
ATOM 1734 N N . LYS A 1 209 ? -10.922 -34.312 -21.359 1 95.88 209 LYS A N 1
ATOM 1735 C CA . LYS A 1 209 ? -11.617 -35.344 -20.609 1 95.88 209 LYS A CA 1
ATOM 1736 C C . LYS A 1 209 ? -10.641 -36.188 -19.781 1 95.88 209 LYS A C 1
ATOM 1738 O O . LYS A 1 209 ? -10.953 -36.562 -18.656 1 95.88 209 LYS A O 1
ATOM 1743 N N . GLU A 1 210 ? -9.5 -36.375 -20.359 1 96.12 210 GLU A N 1
ATOM 1744 C CA . GLU A 1 210 ? -8.477 -37.156 -19.672 1 96.12 210 GLU A CA 1
ATOM 1745 C C . GLU A 1 210 ? -7.809 -36.344 -18.562 1 96.12 210 GLU A C 1
ATOM 1747 O O . GLU A 1 210 ? -7.484 -36.906 -17.516 1 96.12 210 GLU A O 1
ATOM 1752 N N . PHE A 1 211 ? -7.555 -35.094 -18.859 1 96.81 211 PHE A N 1
ATOM 1753 C CA . PHE A 1 211 ? -6.922 -34.156 -17.922 1 96.81 211 PHE A CA 1
ATOM 1754 C C . PHE A 1 211 ? -7.871 -33.031 -17.547 1 96.81 211 PHE A C 1
ATOM 1756 O O . PHE A 1 211 ? -7.762 -31.922 -18.078 1 96.81 211 PHE A O 1
ATOM 1763 N N . LYS A 1 212 ? -8.664 -33.281 -16.562 1 96.19 212 LYS A N 1
ATOM 1764 C CA . LYS A 1 212 ? -9.742 -32.344 -16.188 1 96.19 212 LYS A CA 1
ATOM 1765 C C . LYS A 1 212 ? -9.188 -31.094 -15.523 1 96.19 212 LYS A C 1
ATOM 1767 O O . LYS A 1 212 ? -8.398 -31.172 -14.586 1 96.19 212 LYS A O 1
ATOM 1772 N N . TRP A 1 213 ? -9.672 -30.047 -15.945 1 95.5 213 TRP A N 1
ATOM 1773 C CA . TRP A 1 213 ? -9.297 -28.75 -15.383 1 95.5 213 TRP A CA 1
ATOM 1774 C C . TRP A 1 213 ? -9.648 -28.672 -13.906 1 95.5 213 TRP A C 1
ATOM 1776 O O . TRP A 1 213 ? -8.844 -28.219 -13.094 1 95.5 213 TRP A O 1
ATOM 1786 N N . GLU A 1 214 ? -10.742 -29.156 -13.531 1 92.81 214 GLU A N 1
ATOM 1787 C CA . GLU A 1 214 ? -11.219 -29.109 -12.156 1 92.81 214 GLU A CA 1
ATOM 1788 C C . GLU A 1 214 ? -10.258 -29.844 -11.219 1 92.81 214 GLU A C 1
ATOM 1790 O O . GLU A 1 214 ? -10.039 -29.406 -10.086 1 92.81 214 GLU A O 1
ATOM 1795 N N . LYS A 1 215 ? -9.781 -30.859 -11.734 1 94.06 215 LYS A N 1
ATOM 1796 C CA . LYS A 1 215 ? -8.844 -31.625 -10.922 1 94.06 215 LYS A CA 1
ATOM 1797 C C . LYS A 1 215 ? -7.535 -30.859 -10.719 1 94.06 215 LYS A C 1
ATOM 1799 O O . LYS A 1 215 ? -6.965 -30.875 -9.625 1 94.06 215 LYS A O 1
ATOM 1804 N N . PHE A 1 216 ? -7.09 -30.266 -11.758 1 95.94 216 PHE A N 1
ATOM 1805 C CA . PHE A 1 216 ? -5.887 -29.453 -11.664 1 95.94 216 PHE A CA 1
ATOM 1806 C C . PHE A 1 216 ? -6.07 -28.328 -10.656 1 95.94 216 PHE A C 1
ATOM 1808 O O . PHE A 1 216 ? -5.203 -28.094 -9.812 1 95.94 216 PHE A O 1
ATOM 1815 N N . VAL A 1 217 ? -7.18 -27.641 -10.758 1 93.94 217 VAL A N 1
ATOM 1816 C CA . VAL A 1 217 ? -7.48 -26.516 -9.891 1 93.94 217 VAL A CA 1
ATOM 1817 C C . VAL A 1 217 ? -7.539 -26.969 -8.438 1 93.94 217 VAL A C 1
ATOM 1819 O O . VAL A 1 217 ? -7.004 -26.312 -7.547 1 93.94 217 VAL A O 1
ATOM 1822 N N . GLU A 1 218 ? -8.086 -28.094 -8.227 1 92.75 218 GLU A N 1
ATOM 1823 C CA . GLU A 1 218 ? -8.148 -28.656 -6.883 1 92.75 218 GLU A CA 1
ATOM 1824 C C . GLU A 1 218 ? -6.754 -28.906 -6.316 1 92.75 218 GLU A C 1
ATOM 1826 O O . GLU A 1 218 ? -6.484 -28.594 -5.156 1 92.75 218 GLU A O 1
ATOM 1831 N N . GLU A 1 219 ? -5.965 -29.484 -7.137 1 93.31 219 GLU A N 1
ATOM 1832 C CA . GLU A 1 219 ? -4.598 -29.75 -6.707 1 93.31 219 GLU A CA 1
ATOM 1833 C C . GLU A 1 219 ? -3.824 -28.469 -6.453 1 93.31 219 GLU A C 1
ATOM 1835 O O . GLU A 1 219 ? -3.02 -28.391 -5.523 1 93.31 219 GLU A O 1
ATOM 1840 N N . MET A 1 220 ? -4.07 -27.531 -7.305 1 92.88 220 MET A N 1
ATOM 1841 C CA . MET A 1 220 ? -3.422 -26.234 -7.152 1 92.88 220 MET A CA 1
ATOM 1842 C C . MET A 1 220 ? -3.805 -25.594 -5.828 1 92.88 220 MET A C 1
ATOM 1844 O O . MET A 1 220 ? -2.941 -25.094 -5.102 1 92.88 220 MET A O 1
ATOM 1848 N N . PHE A 1 221 ? -5.008 -25.594 -5.48 1 90 221 PHE A N 1
ATOM 1849 C CA . PHE A 1 221 ? -5.473 -24.953 -4.258 1 90 221 PHE A CA 1
ATOM 1850 C C . PHE A 1 221 ? -5.023 -25.734 -3.029 1 90 221 PHE A C 1
ATOM 1852 O O . PHE A 1 221 ? -4.746 -25.156 -1.979 1 90 221 PHE A O 1
ATOM 1859 N N . LYS A 1 222 ? -4.918 -27.062 -3.18 1 88.25 222 LYS A N 1
ATOM 1860 C CA . LYS A 1 222 ? -4.328 -27.844 -2.102 1 88.25 222 LYS A CA 1
ATOM 1861 C C . LYS A 1 222 ? -2.879 -27.438 -1.852 1 88.25 222 LYS A C 1
ATOM 1863 O O . LYS A 1 222 ? -2.457 -27.297 -0.702 1 88.25 222 LYS A O 1
ATOM 1868 N N . TYR A 1 223 ? -2.205 -27.281 -2.893 1 90.44 223 TYR A N 1
ATOM 1869 C CA . TYR A 1 223 ? -0.819 -26.828 -2.801 1 90.44 223 TYR A CA 1
ATOM 1870 C C . TYR A 1 223 ? -0.725 -25.484 -2.111 1 90.44 223 TYR A C 1
ATOM 1872 O O . TYR A 1 223 ? 0.119 -25.281 -1.234 1 90.44 223 TYR A O 1
ATOM 1880 N N . ILE A 1 224 ? -1.522 -24.578 -2.527 1 88.25 224 ILE A N 1
ATOM 1881 C CA . ILE A 1 224 ? -1.535 -23.234 -1.968 1 88.25 224 ILE A CA 1
ATOM 1882 C C . ILE A 1 224 ? -1.854 -23.297 -0.476 1 88.25 224 ILE A C 1
ATOM 1884 O O . ILE A 1 224 ? -1.229 -22.594 0.329 1 88.25 224 ILE A O 1
ATOM 1888 N N . TYR A 1 225 ? -2.705 -24.109 -0.238 1 83.31 225 TYR A N 1
ATOM 1889 C CA . TYR A 1 225 ? -3.088 -24.281 1.159 1 83.31 225 TYR A CA 1
ATOM 1890 C C . TYR A 1 225 ? -1.904 -24.766 1.995 1 83.31 225 TYR A C 1
ATOM 1892 O O . TYR A 1 225 ? -1.65 -24.234 3.08 1 83.31 225 TYR A O 1
ATOM 1900 N N . ILE A 1 226 ? -1.257 -25.688 1.521 1 80.94 226 ILE A N 1
ATOM 1901 C CA . ILE A 1 226 ? -0.091 -26.219 2.209 1 80.94 226 ILE A CA 1
ATOM 1902 C C . ILE A 1 226 ? 0.975 -25.141 2.35 1 80.94 226 ILE A C 1
ATOM 1904 O O . ILE A 1 226 ? 1.569 -24.984 3.42 1 80.94 226 ILE A O 1
ATOM 1908 N N . LEU A 1 227 ? 1.147 -24.453 1.354 1 82.75 227 LEU A N 1
ATOM 1909 C CA . LEU A 1 227 ? 2.162 -23.406 1.339 1 82.75 227 LEU A CA 1
ATOM 1910 C C . LEU A 1 227 ? 1.831 -22.312 2.352 1 82.75 227 LEU A C 1
ATOM 1912 O O . LEU A 1 227 ? 2.705 -21.875 3.104 1 82.75 227 LEU A O 1
ATOM 1916 N N . VAL A 1 228 ? 0.625 -21.875 2.35 1 79.94 228 VAL A N 1
ATOM 1917 C CA . VAL A 1 228 ? 0.195 -20.812 3.242 1 79.94 228 VAL A CA 1
ATOM 1918 C C . VAL A 1 228 ? 0.342 -21.25 4.695 1 79.94 228 VAL A C 1
ATOM 1920 O O . VAL A 1 228 ? 0.762 -20.484 5.551 1 79.94 228 VAL A O 1
ATOM 1923 N N . ASN A 1 229 ? 0.116 -22.469 4.91 1 74.94 229 ASN A N 1
ATOM 1924 C CA . ASN A 1 229 ? 0.234 -23 6.266 1 74.94 229 ASN A CA 1
ATOM 1925 C C . ASN A 1 229 ? 1.694 -23.156 6.68 1 74.94 229 ASN A C 1
ATOM 1927 O O . ASN A 1 229 ? 2.037 -22.953 7.848 1 74.94 229 ASN A O 1
ATOM 1931 N N . GLU A 1 230 ? 2.463 -23.484 5.746 1 76.5 230 GLU A N 1
ATOM 1932 C CA . GLU A 1 230 ? 3.881 -23.672 6.039 1 76.5 230 GLU A CA 1
ATOM 1933 C C . GLU A 1 230 ? 4.578 -22.328 6.258 1 76.5 230 GLU A C 1
ATOM 1935 O O . GLU A 1 230 ? 5.453 -22.203 7.121 1 76.5 230 GLU A O 1
ATOM 1940 N N . LEU A 1 231 ? 4.281 -21.375 5.508 1 81.44 231 LEU A N 1
ATOM 1941 C CA . LEU A 1 231 ? 4.941 -20.078 5.559 1 81.44 231 LEU A CA 1
ATOM 1942 C C . LEU A 1 231 ? 4.469 -19.281 6.762 1 81.44 231 LEU A C 1
ATOM 1944 O O . LEU A 1 231 ? 5.207 -18.438 7.289 1 81.44 231 LEU A O 1
ATOM 1948 N N . GLY A 1 232 ? 3.246 -19.531 7.18 1 78.62 232 GLY A N 1
ATOM 1949 C CA . GLY A 1 232 ? 2.703 -18.781 8.312 1 78.62 232 GLY A CA 1
ATOM 1950 C C . GLY A 1 232 ? 2.156 -17.422 7.926 1 78.62 232 GLY A C 1
ATOM 1951 O O . GLY A 1 232 ? 2.141 -17.062 6.746 1 78.62 232 GLY A O 1
ATOM 1952 N N . MET A 1 233 ? 1.734 -16.672 8.93 1 86.94 233 MET A N 1
ATOM 1953 C CA . MET A 1 233 ? 1.109 -15.367 8.719 1 86.94 233 MET A CA 1
ATOM 1954 C C . MET A 1 233 ? 2.164 -14.281 8.562 1 86.94 233 MET A C 1
ATOM 1956 O O . MET A 1 233 ? 3.213 -14.328 9.211 1 86.94 233 MET A O 1
ATOM 1960 N N . PRO A 1 234 ? 1.867 -13.328 7.645 1 90.94 234 PRO A N 1
ATOM 1961 C CA . PRO A 1 234 ? 2.785 -12.195 7.508 1 90.94 234 PRO A CA 1
ATOM 1962 C C . PRO A 1 234 ? 2.959 -11.414 8.812 1 90.94 234 PRO A C 1
ATOM 1964 O O . PRO A 1 234 ? 2.119 -11.508 9.711 1 90.94 234 PRO A O 1
ATOM 1967 N N . LEU A 1 235 ? 3.996 -10.648 8.867 1 88.75 235 LEU A N 1
ATOM 1968 C CA . LEU A 1 235 ? 4.406 -9.898 10.047 1 88.75 235 LEU A CA 1
ATOM 1969 C C . LEU A 1 235 ? 3.266 -9.031 10.562 1 88.75 235 LEU A C 1
ATOM 1971 O O . LEU A 1 235 ? 2.926 -9.086 11.75 1 88.75 235 LEU A O 1
ATOM 1975 N N . LEU A 1 236 ? 2.625 -8.25 9.727 1 89.62 236 LEU A N 1
ATOM 1976 C CA . LEU A 1 236 ? 1.601 -7.305 10.156 1 89.62 236 LEU A CA 1
ATOM 1977 C C . LEU A 1 236 ? 0.34 -8.039 10.602 1 89.62 236 LEU A C 1
ATOM 1979 O O . LEU A 1 236 ? -0.399 -7.551 11.461 1 89.62 236 LEU A O 1
ATOM 1983 N N . HIS A 1 237 ? 0.109 -9.148 10.031 1 87.25 237 HIS A N 1
ATOM 1984 C CA . HIS A 1 237 ? -1.024 -9.961 10.461 1 87.25 237 HIS A CA 1
ATOM 1985 C C . HIS A 1 237 ? -0.803 -10.523 11.867 1 87.25 237 HIS A C 1
ATOM 1987 O O . HIS A 1 237 ? -1.731 -10.57 12.672 1 87.25 237 HIS A O 1
ATOM 1993 N N . LYS A 1 238 ? 0.341 -10.914 12.133 1 81.62 238 LYS A N 1
ATOM 1994 C CA . LYS A 1 238 ? 0.692 -11.453 13.445 1 81.62 238 LYS A CA 1
ATOM 1995 C C . LYS A 1 238 ? 0.601 -10.383 14.523 1 81.62 238 LYS A C 1
ATOM 1997 O O . LYS A 1 238 ? 0.124 -10.648 15.625 1 81.62 238 LYS A O 1
ATOM 2002 N N . PHE A 1 239 ? 1.011 -9.227 14.242 1 79.44 239 PHE A N 1
ATOM 2003 C CA . PHE A 1 239 ? 1.048 -8.133 15.211 1 79.44 239 PHE A CA 1
ATOM 2004 C C . PHE A 1 239 ? -0.363 -7.676 15.562 1 79.44 239 PHE A C 1
ATOM 2006 O O . PHE A 1 239 ? -0.662 -7.414 16.734 1 79.44 239 PHE A O 1
ATOM 2013 N N . THR A 1 240 ? -1.145 -7.461 14.586 1 72.25 240 THR A N 1
ATOM 2014 C CA . THR A 1 240 ? -2.471 -6.906 14.836 1 72.25 240 THR A CA 1
ATOM 2015 C C . THR A 1 240 ? -3.383 -7.957 15.469 1 72.25 240 THR A C 1
ATOM 2017 O O . THR A 1 240 ? -4.34 -7.613 16.172 1 72.25 240 THR A O 1
ATOM 2020 N N . SER A 1 241 ? -3.086 -9.117 15.281 1 61.47 241 SER A N 1
ATOM 2021 C CA . SER A 1 241 ? -3.838 -10.18 15.945 1 61.47 241 SER A CA 1
ATOM 2022 C C . SER A 1 241 ? -3.523 -10.227 17.438 1 61.47 241 SER A C 1
ATOM 2024 O O . SER A 1 241 ? -4.402 -10.516 18.25 1 61.47 241 SER A O 1
ATOM 2026 N N . ILE A 1 242 ? -2.326 -9.789 17.812 1 51.56 242 ILE A N 1
ATOM 2027 C CA . ILE A 1 242 ? -1.871 -9.789 19.203 1 51.56 242 ILE A CA 1
ATOM 2028 C C . ILE A 1 242 ? -2.434 -8.57 19.938 1 51.56 242 ILE A C 1
ATOM 2030 O O . ILE A 1 242 ? -2.904 -8.688 21.062 1 51.56 242 ILE A O 1
ATOM 2034 N N . THR A 1 243 ? -2.268 -7.414 19.344 1 52.94 243 THR A N 1
ATOM 2035 C CA . THR A 1 243 ? -2.746 -6.188 19.984 1 52.94 243 THR A CA 1
ATOM 2036 C C . THR A 1 243 ? -4.258 -6.234 20.172 1 52.94 243 THR A C 1
ATOM 2038 O O . THR A 1 243 ? -4.777 -5.695 21.156 1 52.94 243 THR A O 1
ATOM 2041 N N . SER A 1 244 ? -4.887 -6.789 19.344 1 48.84 244 SER A N 1
ATOM 2042 C CA . SER A 1 244 ? -6.301 -7.055 19.594 1 48.84 244 SER A CA 1
ATOM 2043 C C . SER A 1 244 ? -6.484 -7.973 20.812 1 48.84 244 SER A C 1
ATOM 2045 O O . SER A 1 244 ? -7.496 -7.891 21.5 1 48.84 244 SER A O 1
ATOM 2047 N N . ILE A 1 245 ? -5.5 -8.836 21.156 1 40.44 245 ILE A N 1
ATOM 2048 C CA . ILE A 1 245 ? -5.594 -9.68 22.328 1 40.44 245 ILE A CA 1
ATOM 2049 C C . ILE A 1 245 ? -5.195 -8.883 23.578 1 40.44 245 ILE A C 1
ATOM 2051 O O . ILE A 1 245 ? -5.809 -9.031 24.641 1 40.44 245 ILE A O 1
ATOM 2055 N N . THR A 1 246 ? -4.082 -8.117 23.594 1 37.53 246 THR A N 1
ATOM 2056 C CA . THR A 1 246 ? -3.631 -7.457 24.828 1 37.53 246 THR A CA 1
ATOM 2057 C C . THR A 1 246 ? -4.492 -6.234 25.125 1 37.53 246 THR A C 1
ATOM 2059 O O . THR A 1 246 ? -4.211 -5.488 26.062 1 37.53 246 THR A O 1
ATOM 2062 N N . SER A 1 247 ? -5.402 -5.781 24.531 1 34.22 247 SER A N 1
ATOM 2063 C CA . SER A 1 247 ? -6.176 -4.676 25.094 1 34.22 247 SER A CA 1
ATOM 2064 C C . SER A 1 247 ? -6.676 -5.008 26.5 1 34.22 247 SER A C 1
ATOM 2066 O O . SER A 1 247 ? -6.695 -4.141 27.375 1 34.22 247 SER A O 1
ATOM 2068 N N . ILE A 1 248 ? -7.688 -5.766 26.969 1 29.91 248 ILE A N 1
ATOM 2069 C CA . ILE A 1 248 ? -8.562 -5.312 28.047 1 29.91 248 ILE A CA 1
ATOM 2070 C C . ILE A 1 248 ? -7.883 -5.523 29.391 1 29.91 248 ILE A C 1
ATOM 2072 O O . ILE A 1 248 ? -8.359 -5.039 30.422 1 29.91 248 ILE A O 1
ATOM 2076 N N . LYS A 1 249 ? -7.242 -6.598 29.938 1 30.06 249 LYS A N 1
ATOM 2077 C CA . LYS A 1 249 ? -7.246 -6.602 31.391 1 30.06 249 LYS A CA 1
ATOM 2078 C C . LYS A 1 249 ? -6.168 -5.676 31.953 1 30.06 249 LYS A C 1
ATOM 2080 O O . LYS A 1 249 ? -4.98 -5.859 31.672 1 30.06 249 LYS A O 1
ATOM 2085 N N . ALA A 1 250 ? -6.371 -4.348 32.219 1 28.86 250 ALA A N 1
ATOM 2086 C CA . ALA A 1 250 ? -5.66 -3.467 33.156 1 28.86 250 ALA A CA 1
ATOM 2087 C C . ALA A 1 250 ? -5.203 -4.227 34.375 1 28.86 250 ALA A C 1
ATOM 2089 O O . ALA A 1 250 ? -6.031 -4.656 35.188 1 28.86 250 ALA A O 1
ATOM 2090 N N . SER A 1 251 ? -4.195 -5.102 34.25 1 24.19 251 SER A N 1
ATOM 2091 C CA . SER A 1 251 ? -3.785 -5.691 35.5 1 24.19 251 SER A CA 1
ATOM 2092 C C . SER A 1 251 ? -3.355 -4.621 36.5 1 24.19 251 SER A C 1
ATOM 2094 O O . SER A 1 251 ? -2.738 -3.623 36.125 1 24.19 251 SER A O 1
ATOM 2096 N N . PRO A 1 252 ? -3.799 -4.598 37.75 1 25.22 252 PRO A N 1
ATOM 2097 C CA . PRO A 1 252 ? -3.492 -3.791 38.938 1 25.22 252 PRO A CA 1
ATOM 2098 C C . PRO A 1 252 ? -2.002 -3.766 39.281 1 25.22 252 PRO A C 1
ATOM 2100 O O . PRO A 1 252 ? -1.342 -4.809 39.25 1 25.22 252 PRO A O 1
ATOM 2103 N N . ILE A 1 253 ? -1.289 -2.703 38.875 1 24.56 253 ILE A N 1
ATOM 2104 C CA . ILE A 1 253 ? 0.105 -2.412 39.188 1 24.56 253 ILE A CA 1
ATOM 2105 C C . ILE A 1 253 ? 0.359 -2.672 40.688 1 24.56 253 ILE A C 1
ATOM 2107 O O . ILE A 1 253 ? -0.204 -1.991 41.531 1 24.56 253 ILE A O 1
ATOM 2111 N N . SER A 1 254 ? 0.481 -3.902 41.062 1 21.19 254 SER A N 1
ATOM 2112 C CA . SER A 1 254 ? 0.964 -4.117 42.438 1 21.19 254 SER A CA 1
ATOM 2113 C C . SER A 1 254 ? 2.285 -3.395 42.656 1 21.19 254 SER A C 1
ATOM 2115 O O . SER A 1 254 ? 3.096 -3.252 41.75 1 21.19 254 SER A O 1
ATOM 2117 N N . SER A 1 255 ? 2.51 -2.59 43.781 1 21.86 255 SER A N 1
ATOM 2118 C CA . SER A 1 255 ? 3.373 -1.669 44.5 1 21.86 255 SER A CA 1
ATOM 2119 C C . SER A 1 255 ? 4.77 -2.252 44.719 1 21.86 255 SER A C 1
ATOM 2121 O O . SER A 1 255 ? 5.715 -1.525 45.031 1 21.86 255 SER A O 1
ATOM 2123 N N . THR A 1 256 ? 5.031 -3.562 44.812 1 20.73 256 THR A N 1
ATOM 2124 C CA . THR A 1 256 ? 5.957 -3.846 45.875 1 20.73 256 THR A CA 1
ATOM 2125 C C . THR A 1 256 ? 7.395 -3.537 45.469 1 20.73 256 THR A C 1
ATOM 2127 O O . THR A 1 256 ? 8.164 -2.977 46.25 1 20.73 256 THR A O 1
ATOM 2130 N N . SER A 1 257 ? 8.148 -4.289 44.5 1 20.69 257 SER A N 1
ATOM 2131 C CA . SER A 1 257 ? 9.422 -4.863 44.906 1 20.69 257 SER A CA 1
ATOM 2132 C C . SER A 1 257 ? 10.562 -3.873 44.719 1 20.69 257 SER A C 1
ATOM 2134 O O . SER A 1 257 ? 10.57 -3.104 43.75 1 20.69 257 SER A O 1
ATOM 2136 N N . SER A 1 258 ? 11.516 -3.584 45.719 1 21.31 258 SER A N 1
ATOM 2137 C CA . SER A 1 258 ? 12.625 -2.795 46.25 1 21.31 258 SER A CA 1
ATOM 2138 C C . SER A 1 258 ? 13.898 -3.018 45.438 1 21.31 258 SER A C 1
ATOM 2140 O O . SER A 1 258 ? 14.367 -4.148 45.312 1 21.31 258 SER A O 1
ATOM 2142 N N . PRO A 1 259 ? 14.109 -2.266 44.375 1 19.08 259 PRO A N 1
ATOM 2143 C CA . PRO A 1 259 ? 15.242 -2.561 43.5 1 19.08 259 PRO A CA 1
ATOM 2144 C C . PRO A 1 259 ? 16.578 -2.566 44.25 1 19.08 259 PRO A C 1
ATOM 2146 O O . PRO A 1 259 ? 16.891 -1.61 44.969 1 19.08 259 PRO A O 1
ATOM 2149 N N . ARG A 1 260 ? 17.078 -3.773 44.625 1 19.69 260 ARG A N 1
ATOM 2150 C CA . ARG A 1 260 ? 18.344 -4.062 45.281 1 19.69 260 ARG A CA 1
ATOM 2151 C C . ARG A 1 260 ? 19.516 -3.562 44.438 1 19.69 260 ARG A C 1
ATOM 2153 O O . ARG A 1 260 ? 19.625 -3.904 43.25 1 19.69 260 ARG A O 1
ATOM 2160 N N . VAL A 1 261 ? 20.141 -2.408 44.781 1 20.77 261 VAL A N 1
ATOM 2161 C CA . VAL A 1 261 ? 21.266 -1.622 44.312 1 20.77 261 VAL A CA 1
ATOM 2162 C C . VAL A 1 261 ? 22.547 -2.461 44.344 1 20.77 261 VAL A C 1
ATOM 2164 O O . VAL A 1 261 ? 23.016 -2.811 45.438 1 20.77 261 VAL A O 1
ATOM 2167 N N . VAL A 1 262 ? 22.656 -3.523 43.531 1 18.83 262 VAL A N 1
ATOM 2168 C CA . VAL A 1 262 ? 23.828 -4.395 43.594 1 18.83 262 VAL A CA 1
ATOM 2169 C C . VAL A 1 262 ? 25.094 -3.596 43.312 1 18.83 262 VAL A C 1
ATOM 2171 O O . VAL A 1 262 ? 25.219 -2.979 42.25 1 18.83 262 VAL A O 1
ATOM 2174 N N . ILE A 1 263 ? 25.859 -3.217 44.375 1 19.11 263 ILE A N 1
ATOM 2175 C CA . ILE A 1 263 ? 27.094 -2.49 44.594 1 19.11 263 ILE A CA 1
ATOM 2176 C C . ILE A 1 263 ? 28.281 -3.289 44.031 1 19.11 263 ILE A C 1
ATOM 2178 O O . ILE A 1 263 ? 28.578 -4.387 44.5 1 19.11 263 ILE A O 1
ATOM 2182 N N . PHE A 1 264 ? 28.375 -3.338 42.688 1 17.86 264 PHE A N 1
ATOM 2183 C CA . PHE A 1 264 ? 29.438 -4.129 42.062 1 17.86 264 PHE A CA 1
ATOM 2184 C C . PHE A 1 264 ? 30.812 -3.662 42.531 1 17.86 264 PHE A C 1
ATOM 2186 O O . PHE A 1 264 ? 31.125 -2.477 42.438 1 17.86 264 PHE A O 1
ATOM 2193 N N . ASN A 1 265 ? 31.453 -4.438 43.406 1 16.77 265 ASN A N 1
ATOM 2194 C CA . ASN A 1 265 ? 32.75 -4.363 44.062 1 16.77 265 ASN A CA 1
ATOM 2195 C C . ASN A 1 265 ? 33.906 -4.527 43.062 1 16.77 265 ASN A C 1
ATOM 2197 O O . ASN A 1 265 ? 33.781 -5.305 42.125 1 16.77 265 ASN A O 1
ATOM 2201 N N . ASP A 1 266 ? 34.781 -3.51 42.969 1 18.91 266 ASP A N 1
ATOM 2202 C CA . ASP A 1 266 ? 36.031 -3.152 42.25 1 18.91 266 ASP A CA 1
ATOM 2203 C C . ASP A 1 266 ? 37.062 -4.25 42.406 1 18.91 266 ASP A C 1
ATOM 2205 O O . ASP A 1 266 ? 37.781 -4.316 43.406 1 18.91 266 ASP A O 1
ATOM 2209 N N . ALA A 1 267 ? 36.688 -5.512 42.031 1 17.02 267 ALA A N 1
ATOM 2210 C CA . ALA A 1 267 ? 37.719 -6.488 42.406 1 17.02 267 ALA A CA 1
ATOM 2211 C C . ALA A 1 267 ? 39 -6.242 41.594 1 17.02 267 ALA A C 1
ATOM 2213 O O . ALA A 1 267 ? 38.969 -5.859 40.438 1 17.02 267 ALA A O 1
ATOM 2214 N N . SER A 1 268 ? 40.219 -6.203 42.219 1 17.23 268 SER A N 1
ATOM 2215 C CA . SER A 1 268 ? 41.656 -5.965 42.156 1 17.23 268 SER A CA 1
ATOM 2216 C C . SER A 1 268 ? 42.375 -7.035 41.344 1 17.23 268 SER A C 1
ATOM 2218 O O . SER A 1 268 ? 43.594 -7.113 41.344 1 17.23 268 SER A O 1
ATOM 2220 N N . LYS A 1 269 ? 41.719 -7.848 40.469 1 18.19 269 LYS A N 1
ATOM 2221 C CA . LYS A 1 269 ? 42.656 -8.953 40.312 1 18.19 269 LYS A CA 1
ATOM 2222 C C . LYS A 1 269 ? 43.938 -8.492 39.625 1 18.19 269 LYS A C 1
ATOM 2224 O O . LYS A 1 269 ? 43.875 -7.742 38.656 1 18.19 269 LYS A O 1
ATOM 2229 N N . LYS A 1 270 ? 45.094 -8.953 40.188 1 18.2 270 LYS A N 1
ATOM 2230 C CA . LYS A 1 270 ? 46.531 -8.953 40.094 1 18.2 270 LYS A CA 1
ATOM 2231 C C . LYS A 1 270 ? 47 -9.727 38.875 1 18.2 270 LYS A C 1
ATOM 2233 O O . LYS A 1 270 ? 46.75 -10.922 38.75 1 18.2 270 LYS A O 1
ATOM 2238 N N . VAL A 1 271 ? 47.219 -9.141 37.688 1 17.91 271 VAL A N 1
ATOM 2239 C CA . VAL A 1 271 ? 47.625 -9.625 36.375 1 17.91 271 VAL A CA 1
ATOM 2240 C C . VAL A 1 271 ? 49.031 -10.211 36.469 1 17.91 271 VAL A C 1
ATOM 2242 O O . VAL A 1 271 ? 50.031 -9.469 36.625 1 17.91 271 VAL A O 1
ATOM 2245 N N . GLY A 1 272 ? 49.25 -11.352 37.188 1 15.86 272 GLY A N 1
ATOM 2246 C CA . GLY A 1 272 ? 50.625 -11.844 37.188 1 15.86 272 GLY A CA 1
ATOM 2247 C C . GLY A 1 272 ? 51.188 -12.141 35.812 1 15.86 272 GLY A C 1
ATOM 2248 O O . GLY A 1 272 ? 50.438 -12.031 34.812 1 15.86 272 GLY A O 1
ATOM 2249 N N . ASP A 1 273 ? 51.906 -13.391 35.594 1 16.3 273 ASP A N 1
ATOM 2250 C CA . ASP A 1 273 ? 53.25 -13.852 35.344 1 16.3 273 ASP A CA 1
ATOM 2251 C C . ASP A 1 273 ? 53.469 -14.25 33.875 1 16.3 273 ASP A C 1
ATOM 2253 O O . ASP A 1 273 ? 54.406 -13.836 33.25 1 16.3 273 ASP A O 1
ATOM 2257 N N . SER A 1 274 ? 53 -15.461 33.406 1 15.82 274 SER A N 1
ATOM 2258 C CA . SER A 1 274 ? 53.969 -16.469 33 1 15.82 274 SER A CA 1
ATOM 2259 C C . SER A 1 274 ? 54.469 -16.188 31.578 1 15.82 274 SER A C 1
ATOM 2261 O O . SER A 1 274 ? 53.812 -15.484 30.812 1 15.82 274 SER A O 1
ATOM 2263 N N . ASN A 1 275 ? 55.5 -17.156 30.953 1 15.64 275 ASN A N 1
ATOM 2264 C CA . ASN A 1 275 ? 56.812 -17.438 30.344 1 15.64 275 ASN A CA 1
ATOM 2265 C C . ASN A 1 275 ? 56.656 -17.797 28.875 1 15.64 275 ASN A C 1
ATOM 2267 O O . ASN A 1 275 ? 57.656 -18.094 28.203 1 15.64 275 ASN A O 1
ATOM 2271 N N . ALA A 1 276 ? 55.5 -18.062 28.344 1 15 276 ALA A N 1
ATOM 2272 C CA . ALA A 1 276 ? 55.719 -19.109 27.344 1 15 276 ALA A CA 1
ATOM 2273 C C . ALA A 1 276 ? 56.656 -18.609 26.234 1 15 276 ALA A C 1
ATOM 2275 O O . ALA A 1 276 ? 56.594 -17.453 25.844 1 15 276 ALA A O 1
ATOM 2276 N N . LYS A 1 277 ? 57.5 -19.656 25.562 1 15.89 277 LYS A N 1
ATOM 2277 C CA . LYS A 1 277 ? 58.688 -20.062 24.781 1 15.89 277 LYS A CA 1
ATOM 2278 C C . LYS A 1 277 ? 58.469 -19.812 23.297 1 15.89 277 LYS A C 1
ATOM 2280 O O . LYS A 1 277 ? 57.375 -20.062 22.766 1 15.89 277 LYS A O 1
ATOM 2285 N N . LYS A 1 278 ? 59.406 -19.25 22.484 1 17.23 278 LYS A N 1
ATOM 2286 C CA . LYS A 1 278 ? 59.781 -18.719 21.172 1 17.23 278 LYS A CA 1
ATOM 2287 C C . LYS A 1 278 ? 59.969 -19.844 20.156 1 17.23 278 LYS A C 1
ATOM 2289 O O . LYS A 1 278 ? 60.344 -19.594 19.016 1 17.23 278 LYS A O 1
ATOM 2294 N N . ARG A 1 279 ? 60.031 -21.172 20.422 1 15.54 279 ARG A N 1
ATOM 2295 C CA . ARG A 1 279 ? 60.969 -21.875 19.562 1 15.54 279 ARG A CA 1
ATOM 2296 C C . ARG A 1 279 ? 60.625 -21.703 18.094 1 15.54 279 ARG A C 1
ATOM 2298 O O . ARG A 1 279 ? 59.531 -21.281 17.75 1 15.54 279 ARG A O 1
ATOM 2305 N N . ARG A 1 280 ? 61.344 -22.672 17.141 1 16.66 280 ARG A N 1
ATOM 2306 C CA . ARG A 1 280 ? 62.281 -22.969 16.094 1 16.66 280 ARG A CA 1
ATOM 2307 C C . ARG A 1 280 ? 61.594 -23.438 14.82 1 16.66 280 ARG A C 1
ATOM 2309 O O . ARG A 1 280 ? 62.25 -23.734 13.82 1 16.66 280 ARG A O 1
ATOM 2316 N N . ILE A 1 281 ? 60.344 -23.453 14.602 1 15.35 281 ILE A N 1
ATOM 2317 C CA . ILE A 1 281 ? 60.062 -24.516 13.633 1 15.35 281 ILE A CA 1
ATOM 2318 C C . ILE A 1 281 ? 60.75 -24.172 12.305 1 15.35 281 ILE A C 1
ATOM 2320 O O . ILE A 1 281 ? 60.562 -23.078 11.766 1 15.35 281 ILE A O 1
ATOM 2324 N N . ALA A 1 282 ? 61.656 -25.094 11.602 1 16.3 282 ALA A N 1
ATOM 2325 C CA . ALA A 1 282 ? 62.594 -25.453 10.523 1 16.3 282 ALA A CA 1
ATOM 2326 C C . ALA A 1 282 ? 61.844 -25.688 9.219 1 16.3 282 ALA A C 1
ATOM 2328 O O . ALA A 1 282 ? 62.375 -25.453 8.133 1 16.3 282 ALA A O 1
ATOM 2329 N N . ASP A 1 283 ? 60.75 -26.344 9.172 1 15.42 283 ASP A N 1
ATOM 2330 C CA . ASP A 1 283 ? 60.719 -27.438 8.195 1 15.42 283 ASP A CA 1
ATOM 2331 C C . ASP A 1 283 ? 60.938 -26.906 6.777 1 15.42 283 ASP A C 1
ATOM 2333 O O . ASP A 1 283 ? 60.656 -25.734 6.5 1 15.42 283 ASP A O 1
ATOM 2337 N N . ASP A 1 284 ? 61.219 -27.891 5.598 1 16.25 284 ASP A N 1
ATOM 2338 C CA . ASP A 1 284 ? 61.812 -28.547 4.445 1 16.25 284 ASP A CA 1
ATOM 2339 C C . ASP A 1 284 ? 61.062 -28.234 3.166 1 16.25 284 ASP A C 1
ATOM 2341 O O . ASP A 1 284 ? 61.656 -27.938 2.129 1 16.25 284 ASP A O 1
ATOM 2345 N N . GLU A 1 285 ? 59.875 -28.891 2.791 1 15.73 285 GLU A N 1
ATOM 2346 C CA . GLU A 1 285 ? 59.812 -29.797 1.648 1 15.73 285 GLU A CA 1
ATOM 2347 C C . GLU A 1 285 ? 59.75 -29.031 0.333 1 15.73 285 GLU A C 1
ATOM 2349 O O . GLU A 1 285 ? 59.375 -27.859 0.314 1 15.73 285 GLU A O 1
ATOM 2354 N N . GLU A 1 286 ? 59.719 -29.859 -0.975 1 15.91 286 GLU A N 1
ATOM 2355 C CA . GLU A 1 286 ? 60.125 -30.25 -2.32 1 15.91 286 GLU A CA 1
ATOM 2356 C C . GLU A 1 286 ? 59.156 -29.719 -3.371 1 15.91 286 GLU A C 1
ATOM 2358 O O . GLU A 1 286 ? 59.594 -29.234 -4.426 1 15.91 286 GLU A O 1
ATOM 2363 N N . ASP A 1 287 ? 57.875 -30.031 -3.438 1 15.2 287 ASP A N 1
ATOM 2364 C CA . ASP A 1 287 ? 57.5 -30.812 -4.613 1 15.2 287 ASP A CA 1
ATOM 2365 C C . ASP A 1 287 ? 57.5 -29.953 -5.875 1 15.2 287 ASP A C 1
ATOM 2367 O O . ASP A 1 287 ? 57.438 -28.719 -5.789 1 15.2 287 ASP A O 1
ATOM 2371 N N . ASP A 1 288 ? 56.844 -30.594 -7.078 1 16.3 288 ASP A N 1
ATOM 2372 C CA . ASP A 1 288 ? 56.938 -31.109 -8.438 1 16.3 288 ASP A CA 1
ATOM 2373 C C . ASP A 1 288 ? 56.344 -30.109 -9.438 1 16.3 288 ASP A C 1
ATOM 2375 O O . ASP A 1 288 ? 55.688 -29.141 -9.047 1 16.3 288 ASP A O 1
ATOM 2379 N N . ASP A 1 289 ? 55.469 -30.688 -10.484 1 16.28 289 ASP A N 1
ATOM 2380 C CA . ASP A 1 289 ? 55.531 -30.984 -11.914 1 16.28 289 ASP A CA 1
ATOM 2381 C C . ASP A 1 289 ? 54.75 -29.938 -12.711 1 16.28 289 ASP A C 1
ATOM 2383 O O . ASP A 1 289 ? 55.281 -29.359 -13.664 1 16.28 289 ASP A O 1
ATOM 2387 N N . ILE A 1 290 ? 53.344 -30.203 -13.164 1 16.98 290 ILE A N 1
ATOM 2388 C CA . ILE A 1 290 ? 52.938 -30.688 -14.469 1 16.98 290 ILE A CA 1
ATOM 2389 C C . ILE A 1 290 ? 52.531 -29.516 -15.359 1 16.98 290 ILE A C 1
ATOM 2391 O O . ILE A 1 290 ? 52.219 -28.422 -14.859 1 16.98 290 ILE A O 1
ATOM 2395 N N . SER A 1 291 ? 51.875 -29.844 -16.734 1 15.72 291 SER A N 1
ATOM 2396 C CA . SER A 1 291 ? 51.875 -29.875 -18.188 1 15.72 291 SER A CA 1
ATOM 2397 C C . SER A 1 291 ? 50.75 -29.016 -18.75 1 15.72 291 SER A C 1
ATOM 2399 O O . SER A 1 291 ? 50.781 -28.578 -19.891 1 15.72 291 SER A O 1
ATOM 2401 N N . SER A 1 292 ? 49.562 -28.688 -18.266 1 15.11 292 SER A N 1
ATOM 2402 C CA . SER A 1 292 ? 48.531 -28.969 -19.266 1 15.11 292 SER A CA 1
ATOM 2403 C C . SER A 1 292 ? 48.594 -27.984 -20.422 1 15.11 292 SER A C 1
ATOM 2405 O O . SER A 1 292 ? 49 -26.844 -20.25 1 15.11 292 SER A O 1
ATOM 2407 N N . ASP A 1 293 ? 47.781 -28.375 -21.719 1 15.66 293 ASP A N 1
ATOM 2408 C CA . ASP A 1 293 ? 47.5 -28.547 -23.141 1 15.66 293 ASP A CA 1
ATOM 2409 C C . ASP A 1 293 ? 46.719 -27.359 -23.703 1 15.66 293 ASP A C 1
ATOM 2411 O O . ASP A 1 293 ? 47.188 -26.688 -24.625 1 15.66 293 ASP A O 1
ATOM 2415 N N . ASN A 1 294 ? 45.312 -27.578 -24.344 1 15.37 294 ASN A N 1
ATOM 2416 C CA . ASN A 1 294 ? 44.844 -27.75 -25.719 1 15.37 294 ASN A CA 1
ATOM 2417 C C . ASN A 1 294 ? 44.156 -26.484 -26.234 1 15.37 294 ASN A C 1
ATOM 2419 O O . ASN A 1 294 ? 44.438 -26.047 -27.344 1 15.37 294 ASN A O 1
ATOM 2423 N N . LEU A 1 295 ? 42.812 -26.031 -25.938 1 15.17 295 LEU A N 1
ATOM 2424 C CA . LEU A 1 295 ? 41.781 -26.172 -26.953 1 15.17 295 LEU A CA 1
ATOM 2425 C C . LEU A 1 295 ? 41.719 -24.938 -27.859 1 15.17 295 LEU A C 1
ATOM 2427 O O . LEU A 1 295 ? 41.844 -23.812 -27.391 1 15.17 295 LEU A O 1
ATOM 2431 N N . ASP A 1 296 ? 41.469 -25.078 -29.359 1 15.45 296 ASP A N 1
ATOM 2432 C CA . ASP A 1 296 ? 41.406 -24.672 -30.766 1 15.45 296 ASP A CA 1
ATOM 2433 C C . ASP A 1 296 ? 40.125 -23.922 -31.078 1 15.45 296 ASP A C 1
ATOM 2435 O O . ASP A 1 296 ? 39.906 -23.438 -32.188 1 15.45 296 ASP A O 1
ATOM 2439 N N . ASP A 1 297 ? 38.938 -23.844 -30.484 1 15.84 297 ASP A N 1
ATOM 2440 C CA . ASP A 1 297 ? 37.844 -23.969 -31.422 1 15.84 297 ASP A CA 1
ATOM 2441 C C . ASP A 1 297 ? 37.75 -22.766 -32.344 1 15.84 297 ASP A C 1
ATOM 2443 O O . ASP A 1 297 ? 38.25 -21.688 -32.031 1 15.84 297 ASP A O 1
ATOM 2447 N N . TYR A 1 298 ? 36.469 -22.719 -33.375 1 16.09 298 TYR A N 1
ATOM 2448 C CA . TYR A 1 298 ? 35.844 -22.734 -34.719 1 16.09 298 TYR A CA 1
ATOM 2449 C C . TYR A 1 298 ? 35.344 -21.359 -35.094 1 16.09 298 TYR A C 1
ATOM 2451 O O . TYR A 1 298 ? 35.156 -20.484 -34.25 1 16.09 298 TYR A O 1
ATOM 2459 N N . SER A 1 299 ? 33.938 -21.203 -35.906 1 15.96 299 SER A N 1
ATOM 2460 C CA . SER A 1 299 ? 33.469 -21.016 -37.281 1 15.96 299 SER A CA 1
ATOM 2461 C C . SER A 1 299 ? 32.844 -19.625 -37.438 1 15.96 299 SER A C 1
ATOM 2463 O O . SER A 1 299 ? 32.719 -18.875 -36.469 1 15.96 299 SER A O 1
ATOM 2465 N N . SER A 1 300 ? 31.359 -19.406 -38.031 1 16.25 300 SER A N 1
ATOM 2466 C CA . SER A 1 300 ? 30.812 -19.172 -39.375 1 16.25 300 SER A CA 1
ATOM 2467 C C . SER A 1 300 ? 30.328 -17.734 -39.531 1 16.25 300 SER A C 1
ATOM 2469 O O . SER A 1 300 ? 30.234 -17 -38.531 1 16.25 300 SER A O 1
ATOM 2471 N N . ALA A 1 301 ? 28.781 -17.312 -40.219 1 16.92 301 ALA A N 1
ATOM 2472 C CA . ALA A 1 301 ? 28.219 -17.016 -41.562 1 16.92 301 ALA A CA 1
ATOM 2473 C C . ALA A 1 301 ? 27.672 -15.594 -41.594 1 16.92 301 ALA A C 1
ATOM 2475 O O . ALA A 1 301 ? 27.547 -14.93 -40.594 1 16.92 301 ALA A O 1
ATOM 2476 N N . SER A 1 302 ? 26.062 -15.109 -42.219 1 16.12 302 SER A N 1
ATOM 2477 C CA . SER A 1 302 ? 25.453 -14.688 -43.469 1 16.12 302 SER A CA 1
ATOM 2478 C C . SER A 1 302 ? 24.828 -13.305 -43.344 1 16.12 302 SER A C 1
ATOM 2480 O O . SER A 1 302 ? 24.609 -12.625 -44.375 1 16.12 302 SER A O 1
ATOM 2482 N N . LYS A 1 303 ? 24.016 -12.523 -42.5 1 17.67 303 LYS A N 1
ATOM 2483 C CA . LYS A 1 303 ? 22.703 -12 -42.812 1 17.67 303 LYS A CA 1
ATOM 2484 C C . LYS A 1 303 ? 22.797 -10.633 -43.469 1 17.67 303 LYS A C 1
ATOM 2486 O O . LYS A 1 303 ? 21.797 -9.922 -43.594 1 17.67 303 LYS A O 1
ATOM 2491 N N . ARG A 1 304 ? 23.516 -9.836 -44.25 1 18.16 304 ARG A N 1
ATOM 2492 C CA . ARG A 1 304 ? 23.391 -8.398 -44.5 1 18.16 304 ARG A CA 1
ATOM 2493 C C . ARG A 1 304 ? 22.453 -8.133 -45.688 1 18.16 304 ARG A C 1
ATOM 2495 O O . ARG A 1 304 ? 22.859 -8.164 -46.844 1 18.16 304 ARG A O 1
ATOM 2502 N N . ARG A 1 305 ? 21.141 -8.562 -45.938 1 17.83 305 ARG A N 1
ATOM 2503 C CA . ARG A 1 305 ? 20.516 -8.258 -47.219 1 17.83 305 ARG A CA 1
ATOM 2504 C C . ARG A 1 305 ? 20.125 -6.785 -47.312 1 17.83 305 ARG A C 1
ATOM 2506 O O . ARG A 1 305 ? 19.484 -6.258 -46.406 1 17.83 305 ARG A O 1
ATOM 2513 N N . ASN A 1 306 ? 20.578 -5.836 -48.312 1 19.62 306 ASN A N 1
ATOM 2514 C CA . ASN A 1 306 ? 20.672 -4.523 -48.938 1 19.62 306 ASN A CA 1
ATOM 2515 C C . ASN A 1 306 ? 19.422 -4.219 -49.781 1 19.62 306 ASN A C 1
ATOM 2517 O O . ASN A 1 306 ? 19.406 -3.262 -50.562 1 19.62 306 ASN A O 1
ATOM 2521 N N . ILE A 1 307 ? 18.188 -4.785 -49.875 1 21.27 307 ILE A N 1
ATOM 2522 C CA . ILE A 1 307 ? 17.438 -4.617 -51.125 1 21.27 307 ILE A CA 1
ATOM 2523 C C . ILE A 1 307 ? 16.859 -3.207 -51.188 1 21.27 307 ILE A C 1
ATOM 2525 O O . ILE A 1 307 ? 16.016 -2.842 -50.375 1 21.27 307 ILE A O 1
ATOM 2529 N N . SER A 1 308 ? 17.547 -2.121 -51.781 1 20.92 308 SER A N 1
ATOM 2530 C CA . SER A 1 308 ? 17.266 -0.782 -52.281 1 20.92 308 SER A CA 1
ATOM 2531 C C . SER A 1 308 ? 16.328 -0.833 -53.469 1 20.92 308 SER A C 1
ATOM 2533 O O . SER A 1 308 ? 16.641 -1.466 -54.5 1 20.92 308 SER A O 1
ATOM 2535 N N . HIS A 1 309 ? 14.969 -0.777 -53.5 1 21.5 309 HIS A N 1
ATOM 2536 C CA . HIS A 1 309 ? 14 -0.743 -54.594 1 21.5 309 HIS A CA 1
ATOM 2537 C C . HIS A 1 309 ? 14.227 0.462 -55.5 1 21.5 309 HIS A C 1
ATOM 2539 O O . HIS A 1 309 ? 14.672 1.516 -55.062 1 21.5 309 HIS A O 1
ATOM 2545 N N . ARG A 1 310 ? 14.047 0.383 -57.031 1 22.34 310 ARG A N 1
ATOM 2546 C CA . ARG A 1 310 ? 13.695 1.087 -58.25 1 22.34 310 ARG A CA 1
ATOM 2547 C C . ARG A 1 310 ? 12.32 1.732 -58.125 1 22.34 310 ARG A C 1
ATOM 2549 O O . ARG A 1 310 ? 11.367 1.109 -57.656 1 22.34 310 ARG A O 1
ATOM 2556 N N . MET B 1 1 ? -16.984 -45.5 4.875 1 22.86 1 MET B N 1
ATOM 2557 C CA . MET B 1 1 ? -16.75 -44.375 5.762 1 22.86 1 MET B CA 1
ATOM 2558 C C . MET B 1 1 ? -16.047 -43.25 5.016 1 22.86 1 MET B C 1
ATOM 2560 O O . MET B 1 1 ? -14.914 -43.406 4.562 1 22.86 1 MET B O 1
ATOM 2564 N N . ALA B 1 2 ? -16.781 -42.375 4.34 1 31.84 2 ALA B N 1
ATOM 2565 C CA . ALA B 1 2 ? -16.375 -41.406 3.318 1 31.84 2 ALA B CA 1
ATOM 2566 C C . ALA B 1 2 ? -15.414 -40.375 3.895 1 31.84 2 ALA B C 1
ATOM 2568 O O . ALA B 1 2 ? -15.703 -39.75 4.922 1 31.84 2 ALA B O 1
ATOM 2569 N N . ALA B 1 3 ? -14.172 -40.531 3.684 1 35.16 3 ALA B N 1
ATOM 2570 C CA . ALA B 1 3 ? -13.086 -39.688 4.207 1 35.16 3 ALA B CA 1
ATOM 2571 C C . ALA B 1 3 ? -13.383 -38.219 3.998 1 35.16 3 ALA B C 1
ATOM 2573 O O . ALA B 1 3 ? -13.75 -37.781 2.895 1 35.16 3 ALA B O 1
ATOM 2574 N N . GLU B 1 4 ? -13.891 -37.531 5.059 1 31.66 4 GLU B N 1
ATOM 2575 C CA . GLU B 1 4 ? -14.195 -36.125 5.164 1 31.66 4 GLU B CA 1
ATOM 2576 C C . GLU B 1 4 ? -13.07 -35.281 4.57 1 31.66 4 GLU B C 1
ATOM 2578 O O . GLU B 1 4 ? -11.891 -35.531 4.832 1 31.66 4 GLU B O 1
ATOM 2583 N N . SER B 1 5 ? -13.273 -34.875 3.434 1 30.56 5 SER B N 1
ATOM 2584 C CA . SER B 1 5 ? -12.344 -34 2.723 1 30.56 5 SER B CA 1
ATOM 2585 C C . SER B 1 5 ? -11.773 -32.906 3.641 1 30.56 5 SER B C 1
ATOM 2587 O O . SER B 1 5 ? -12.5 -32.344 4.465 1 30.56 5 SER B O 1
ATOM 2589 N N . PRO B 1 6 ? -10.539 -33.094 4.043 1 33.19 6 PRO B N 1
ATOM 2590 C CA . PRO B 1 6 ? -9.93 -32.156 4.977 1 33.19 6 PRO B CA 1
ATOM 2591 C C . PRO B 1 6 ? -10.352 -30.703 4.707 1 33.19 6 PRO B C 1
ATOM 2593 O O . PRO B 1 6 ? -10.305 -30.25 3.561 1 33.19 6 PRO B O 1
ATOM 2596 N N . LYS B 1 7 ? -11.305 -30.328 5.375 1 35.47 7 LYS B N 1
ATOM 2597 C CA . LYS B 1 7 ? -11.703 -28.922 5.406 1 35.47 7 LYS B CA 1
ATOM 2598 C C . LYS B 1 7 ? -10.477 -28 5.527 1 35.47 7 LYS B C 1
ATOM 2600 O O . LYS B 1 7 ? -9.664 -28.172 6.441 1 35.47 7 LYS B O 1
ATOM 2605 N N . TYR B 1 8 ? -10.039 -27.766 4.445 1 29.73 8 TYR B N 1
ATOM 2606 C CA . TYR B 1 8 ? -8.953 -26.797 4.445 1 29.73 8 TYR B CA 1
ATOM 2607 C C . TYR B 1 8 ? -9.289 -25.609 5.352 1 29.73 8 TYR B C 1
ATOM 2609 O O . TYR B 1 8 ? -10.172 -24.812 5.039 1 29.73 8 TYR B O 1
ATOM 2617 N N . LYS B 1 9 ? -9.438 -25.891 6.664 1 33.62 9 LYS B N 1
ATOM 2618 C CA . LYS B 1 9 ? -9.711 -24.781 7.57 1 33.62 9 LYS B CA 1
ATOM 2619 C C . LYS B 1 9 ? -8.641 -23.703 7.457 1 33.62 9 LYS B C 1
ATOM 2621 O O . LYS B 1 9 ? -7.531 -23.859 7.965 1 33.62 9 LYS B O 1
ATOM 2626 N N . PHE B 1 10 ? -8.57 -23.266 6.324 1 32.72 10 PHE B N 1
ATOM 2627 C CA . PHE B 1 10 ? -7.809 -22.031 6.484 1 32.72 10 PHE B CA 1
ATOM 2628 C C . PHE B 1 10 ? -8.219 -21.297 7.758 1 32.72 10 PHE B C 1
ATOM 2630 O O . PHE B 1 10 ? -9.398 -21.234 8.086 1 32.72 10 PHE B O 1
ATOM 2637 N N . VAL B 1 11 ? -7.637 -21.469 8.766 1 32.84 11 VAL B N 1
ATOM 2638 C CA . VAL B 1 11 ? -7.945 -20.688 9.953 1 32.84 11 VAL B CA 1
ATOM 2639 C C . VAL B 1 11 ? -8.625 -19.391 9.555 1 32.84 11 VAL B C 1
ATOM 2641 O O . VAL B 1 11 ? -7.98 -18.484 9.016 1 32.84 11 VAL B O 1
ATOM 2644 N N . THR B 1 12 ? -9.641 -19.484 8.828 1 34.12 12 THR B N 1
ATOM 2645 C CA . THR B 1 12 ? -10.555 -18.359 8.641 1 34.12 12 THR B CA 1
ATOM 2646 C C . THR B 1 12 ? -10.719 -17.562 9.93 1 34.12 12 THR B C 1
ATOM 2648 O O . THR B 1 12 ? -11.766 -17.625 10.578 1 34.12 12 THR B O 1
ATOM 2651 N N . ASP B 1 13 ? -9.922 -17.688 10.852 1 34.53 13 ASP B N 1
ATOM 2652 C CA . ASP B 1 13 ? -10.266 -16.859 12.008 1 34.53 13 ASP B CA 1
ATOM 2653 C C . ASP B 1 13 ? -10.75 -15.484 11.57 1 34.53 13 ASP B C 1
ATOM 2655 O O . ASP B 1 13 ? -10.422 -15.023 10.477 1 34.53 13 ASP B O 1
ATOM 2659 N N . ASN B 1 14 ? -11.727 -14.875 12.336 1 35.03 14 ASN B N 1
ATOM 2660 C CA . ASN B 1 14 ? -12.398 -13.594 12.5 1 35.03 14 ASN B CA 1
ATOM 2661 C C . ASN B 1 14 ? -11.438 -12.43 12.25 1 35.03 14 ASN B C 1
ATOM 2663 O O . ASN B 1 14 ? -10.812 -11.922 13.18 1 35.03 14 ASN B O 1
ATOM 2667 N N . ILE B 1 15 ? -10.711 -12.586 11.359 1 40.16 15 ILE B N 1
ATOM 2668 C CA . ILE B 1 15 ? -10 -11.352 11.039 1 40.16 15 ILE B CA 1
ATOM 2669 C C . ILE B 1 15 ? -10.961 -10.172 11.117 1 40.16 15 ILE B C 1
ATOM 2671 O O . ILE B 1 15 ? -11.859 -10.031 10.281 1 40.16 15 ILE B O 1
ATOM 2675 N N . ALA B 1 16 ? -11.367 -9.93 12.258 1 44.62 16 ALA B N 1
ATOM 2676 C CA . ALA B 1 16 ? -12.234 -8.805 12.602 1 44.62 16 ALA B CA 1
ATOM 2677 C C . ALA B 1 16 ? -11.93 -7.59 11.734 1 44.62 16 ALA B C 1
ATOM 2679 O O . ALA B 1 16 ? -10.766 -7.246 11.516 1 44.62 16 ALA B O 1
ATOM 2680 N N . LYS B 1 17 ? -12.805 -7.297 10.82 1 58.03 17 LYS B N 1
ATOM 2681 C CA . LYS B 1 17 ? -12.828 -6.059 10.055 1 58.03 17 LYS B CA 1
ATOM 2682 C C . LYS B 1 17 ? -11.953 -4.992 10.703 1 58.03 17 LYS B C 1
ATOM 2684 O O . LYS B 1 17 ? -11.258 -4.246 10.008 1 58.03 17 LYS B O 1
ATOM 2689 N N . GLY B 1 18 ? -11.891 -5.172 12.031 1 68.06 18 GLY B N 1
ATOM 2690 C CA . GLY B 1 18 ? -11.078 -4.219 12.766 1 68.06 18 GLY B CA 1
ATOM 2691 C C . GLY B 1 18 ? -9.586 -4.469 12.625 1 68.06 18 GLY B C 1
ATOM 2692 O O . GLY B 1 18 ? -8.797 -3.521 12.531 1 68.06 18 GLY B O 1
ATOM 2693 N N . ASP B 1 19 ? -9.25 -5.738 12.375 1 81.06 19 ASP B N 1
ATOM 2694 C CA . ASP B 1 19 ? -7.832 -6.082 12.273 1 81.06 19 ASP B CA 1
ATOM 2695 C C . ASP B 1 19 ? -7.266 -5.676 10.914 1 81.06 19 ASP B C 1
ATOM 2697 O O . ASP B 1 19 ? -6.133 -5.199 10.828 1 81.06 19 ASP B O 1
ATOM 2701 N N . GLU B 1 20 ? -8.109 -5.824 9.922 1 87.94 20 GLU B N 1
ATOM 2702 C CA . GLU B 1 20 ? -7.664 -5.457 8.586 1 87.94 20 GLU B CA 1
ATOM 2703 C C . GLU B 1 20 ? -7.398 -3.955 8.484 1 87.94 20 GLU B C 1
ATOM 2705 O O . GLU B 1 20 ? -6.383 -3.537 7.926 1 87.94 20 GLU B O 1
ATOM 2710 N N . LEU B 1 21 ? -8.305 -3.229 9.062 1 87.5 21 LEU B N 1
ATOM 2711 C CA . LEU B 1 21 ? -8.141 -1.78 9.062 1 87.5 21 LEU B CA 1
ATOM 2712 C C . LEU B 1 21 ? -6.859 -1.382 9.789 1 87.5 21 LEU B C 1
ATOM 2714 O O . LEU B 1 21 ? -6.117 -0.518 9.32 1 87.5 21 LEU B O 1
ATOM 2718 N N . LEU B 1 22 ? -6.625 -2.023 10.859 1 89.12 22 LEU B N 1
ATOM 2719 C CA . LEU B 1 22 ? -5.43 -1.711 11.633 1 89.12 22 LEU B CA 1
ATOM 2720 C C . LEU B 1 22 ? -4.168 -2.008 10.828 1 89.12 22 LEU B C 1
ATOM 2722 O O . LEU B 1 22 ? -3.201 -1.244 10.875 1 89.12 22 LEU B O 1
ATOM 2726 N N . ARG B 1 23 ? -4.164 -3.076 10.102 1 92.25 23 ARG B N 1
ATOM 2727 C CA . ARG B 1 23 ? -3.027 -3.391 9.234 1 92.25 23 ARG B CA 1
ATOM 2728 C C . ARG B 1 23 ? -2.838 -2.318 8.172 1 92.25 23 ARG B C 1
ATOM 2730 O O . ARG B 1 23 ? -1.715 -1.873 7.922 1 92.25 23 ARG B O 1
ATOM 2737 N N . TYR B 1 24 ? -3.943 -1.886 7.602 1 93.25 24 TYR B N 1
ATOM 2738 C CA . TYR B 1 24 ? -3.881 -0.832 6.594 1 93.25 24 TYR B CA 1
ATOM 2739 C C . TYR B 1 24 ? -3.301 0.449 7.184 1 93.25 24 TYR B C 1
ATOM 2741 O O . TYR B 1 24 ? -2.49 1.123 6.543 1 93.25 24 TYR B O 1
ATOM 2749 N N . LEU B 1 25 ? -3.693 0.686 8.391 1 92.88 25 LEU B N 1
ATOM 2750 C CA . LEU B 1 25 ? -3.213 1.907 9.023 1 92.88 25 LEU B CA 1
ATOM 2751 C C . LEU B 1 25 ? -1.722 1.814 9.328 1 92.88 25 LEU B C 1
ATOM 2753 O O . LEU B 1 25 ? -1 2.809 9.227 1 92.88 25 LEU B O 1
ATOM 2757 N N . HIS B 1 26 ? -1.27 0.667 9.641 1 93.94 26 HIS B N 1
ATOM 2758 C CA . HIS B 1 26 ? 0.16 0.474 9.852 1 93.94 26 HIS B CA 1
ATOM 2759 C C . HIS B 1 26 ? 0.941 0.639 8.555 1 93.94 26 HIS B C 1
ATOM 2761 O O . HIS B 1 26 ? 2.047 1.185 8.555 1 93.94 26 HIS B O 1
ATOM 2767 N N . ILE B 1 27 ? 0.422 0.151 7.527 1 96.25 27 ILE B N 1
ATOM 2768 C CA . ILE B 1 27 ? 1.043 0.308 6.215 1 96.25 27 ILE B CA 1
ATOM 2769 C C . ILE B 1 27 ? 1.135 1.791 5.863 1 96.25 27 ILE B C 1
ATOM 2771 O O . ILE B 1 27 ? 2.203 2.281 5.488 1 96.25 27 ILE B O 1
ATOM 2775 N N . LEU B 1 28 ? 0.034 2.43 6.062 1 96.62 28 LEU B N 1
ATOM 2776 C CA . LEU B 1 28 ? -0.024 3.848 5.719 1 96.62 28 LEU B CA 1
ATOM 2777 C C . LEU B 1 28 ? 0.889 4.664 6.625 1 96.62 28 LEU B C 1
ATOM 2779 O O . LEU B 1 28 ? 1.514 5.629 6.176 1 96.62 28 LEU B O 1
ATOM 2783 N N . ASP B 1 29 ? 0.94 4.301 7.863 1 95.75 29 ASP B N 1
ATOM 2784 C CA . ASP B 1 29 ? 1.843 4.973 8.789 1 95.75 29 ASP B CA 1
ATOM 2785 C C . ASP B 1 29 ? 3.289 4.891 8.312 1 95.75 29 ASP B C 1
ATOM 2787 O O . ASP B 1 29 ? 4.02 5.883 8.352 1 95.75 29 ASP B O 1
ATOM 2791 N N . THR B 1 30 ? 3.617 3.801 7.809 1 95.69 30 THR B N 1
ATOM 2792 C CA . THR B 1 30 ? 4.973 3.572 7.324 1 95.69 30 THR B CA 1
ATOM 2793 C C . THR B 1 30 ? 5.27 4.449 6.113 1 95.69 30 THR B C 1
ATOM 2795 O O . THR B 1 30 ? 6.281 5.152 6.082 1 95.69 30 THR B O 1
ATOM 2798 N N . LEU B 1 31 ? 4.391 4.402 5.195 1 96.81 31 LEU B N 1
ATOM 2799 C CA . LEU B 1 31 ? 4.613 5.137 3.955 1 96.81 31 LEU B CA 1
ATOM 2800 C C . LEU B 1 31 ? 4.523 6.641 4.188 1 96.81 31 LEU B C 1
ATOM 2802 O O . LEU B 1 31 ? 5.262 7.414 3.576 1 96.81 31 LEU B O 1
ATOM 2806 N N . ALA B 1 32 ? 3.631 7.027 5.074 1 96.62 32 ALA B N 1
ATOM 2807 C CA . ALA B 1 32 ? 3.496 8.438 5.418 1 96.62 32 ALA B CA 1
ATOM 2808 C C . ALA B 1 32 ? 4.758 8.961 6.098 1 96.62 32 ALA B C 1
ATOM 2810 O O . ALA B 1 32 ? 5.219 10.07 5.801 1 96.62 32 ALA B O 1
ATOM 2811 N N . TYR B 1 33 ? 5.266 8.203 6.965 1 94.38 33 TYR B N 1
ATOM 2812 C CA . TYR B 1 33 ? 6.496 8.57 7.66 1 94.38 33 TYR B CA 1
ATOM 2813 C C . TYR B 1 33 ? 7.641 8.766 6.672 1 94.38 33 TYR B C 1
ATOM 2815 O O . TYR B 1 33 ? 8.414 9.719 6.781 1 94.38 33 TYR B O 1
ATOM 2823 N N . GLU B 1 34 ? 7.723 7.891 5.746 1 93.56 34 GLU B N 1
ATOM 2824 C CA . GLU B 1 34 ? 8.758 8.008 4.73 1 93.56 34 GLU B CA 1
ATOM 2825 C C . GLU B 1 34 ? 8.57 9.273 3.893 1 93.56 34 GLU B C 1
ATOM 2827 O O . GLU B 1 34 ? 9.547 9.945 3.553 1 93.56 34 GLU B O 1
ATOM 2832 N N . SER B 1 35 ? 7.367 9.523 3.539 1 94.25 35 SER B N 1
ATOM 2833 C CA . SER B 1 35 ? 7.059 10.742 2.787 1 94.25 35 SER B CA 1
ATOM 2834 C C . SER B 1 35 ? 7.41 11.992 3.584 1 94.25 35 SER B C 1
ATOM 2836 O O . SER B 1 35 ? 8.047 12.906 3.061 1 94.25 35 SER B O 1
ATOM 2838 N N . LEU B 1 36 ? 7.02 12 4.82 1 92.88 36 LEU B N 1
ATOM 2839 C CA . LEU B 1 36 ? 7.273 13.141 5.688 1 92.88 36 LEU B CA 1
ATOM 2840 C C . LEU B 1 36 ? 8.773 13.375 5.855 1 92.88 36 LEU B C 1
ATOM 2842 O O . LEU B 1 36 ? 9.234 14.516 5.77 1 92.88 36 LEU B O 1
ATOM 2846 N N . THR B 1 37 ? 9.5 12.344 6.059 1 89.88 37 THR B N 1
ATOM 2847 C CA . THR B 1 37 ? 10.945 12.445 6.238 1 89.88 37 THR B CA 1
ATOM 2848 C C . THR B 1 37 ? 11.609 12.992 4.977 1 89.88 37 THR B C 1
ATOM 2850 O O . THR B 1 37 ? 12.508 13.828 5.055 1 89.88 37 THR B O 1
ATOM 2853 N N . ALA B 1 38 ? 11.141 12.547 3.834 1 90.69 38 ALA B N 1
ATOM 2854 C CA . ALA B 1 38 ? 11.688 13.039 2.572 1 90.69 38 ALA B CA 1
ATOM 2855 C C . ALA B 1 38 ? 11.383 14.523 2.389 1 90.69 38 ALA B C 1
ATOM 2857 O O . ALA B 1 38 ? 12.219 15.281 1.895 1 90.69 38 ALA B O 1
ATOM 2858 N N . GLN B 1 39 ? 10.227 14.961 2.775 1 89.62 39 GLN B N 1
ATOM 2859 C CA . GLN B 1 39 ? 9.828 16.359 2.656 1 89.62 39 GLN B CA 1
ATOM 2860 C C . GLN B 1 39 ? 10.664 17.25 3.576 1 89.62 39 GLN B C 1
ATOM 2862 O O . GLN B 1 39 ? 11.102 18.328 3.176 1 89.62 39 GLN B O 1
ATOM 2867 N N . VAL B 1 40 ? 10.82 16.766 4.758 1 86.62 40 VAL B N 1
ATOM 2868 C CA . VAL B 1 40 ? 11.602 17.531 5.727 1 86.62 40 VAL B CA 1
ATOM 2869 C C . VAL B 1 40 ? 13.039 17.672 5.234 1 86.62 40 VAL B C 1
ATOM 2871 O O . VAL B 1 40 ? 13.625 18.75 5.332 1 86.62 40 VAL B O 1
ATOM 2874 N N . LYS B 1 41 ? 13.539 16.641 4.68 1 86 41 LYS B N 1
ATOM 2875 C CA . LYS B 1 41 ? 14.891 16.703 4.129 1 86 41 LYS B CA 1
ATOM 2876 C C . LYS B 1 41 ? 14.977 17.703 2.99 1 86 41 LYS B C 1
ATOM 2878 O O . LYS B 1 41 ? 15.953 18.469 2.896 1 86 41 LYS B O 1
ATOM 2883 N N . TYR B 1 42 ? 14.039 17.703 2.191 1 88.38 42 TYR B N 1
ATOM 2884 C CA . TYR B 1 42 ? 13.961 18.656 1.094 1 88.38 42 TYR B CA 1
ATOM 2885 C C . TYR B 1 42 ? 13.898 20.094 1.621 1 88.38 42 TYR B C 1
ATOM 2887 O O . TYR B 1 42 ? 14.602 20.969 1.13 1 88.38 42 TYR B O 1
ATOM 2895 N N . PHE B 1 43 ? 13.133 20.281 2.625 1 83.81 43 PHE B N 1
ATOM 2896 C CA . PHE B 1 43 ? 12.93 21.609 3.189 1 83.81 43 PHE B CA 1
ATOM 2897 C C . PHE B 1 43 ? 14.195 22.094 3.885 1 83.81 43 PHE B C 1
ATOM 2899 O O . PHE B 1 43 ? 14.523 23.281 3.828 1 83.81 43 PHE B O 1
ATOM 2906 N N . GLU B 1 44 ? 14.859 21.266 4.523 1 80.12 44 GLU B N 1
ATOM 2907 C CA . GLU B 1 44 ? 16.047 21.641 5.277 1 80.12 44 GLU B CA 1
ATOM 2908 C C . GLU B 1 44 ? 17.188 22.047 4.344 1 80.12 44 GLU B C 1
ATOM 2910 O O . GLU B 1 44 ? 18 22.906 4.684 1 80.12 44 GLU B O 1
ATOM 2915 N N . GLU B 1 45 ? 17.25 21.453 3.256 1 75.06 45 GLU B N 1
ATOM 2916 C CA . GLU B 1 45 ? 18.391 21.672 2.367 1 75.06 45 GLU B CA 1
ATOM 2917 C C . GLU B 1 45 ? 18.141 22.859 1.433 1 75.06 45 GLU B C 1
ATOM 2919 O O . GLU B 1 45 ? 19.078 23.453 0.907 1 75.06 45 GLU B O 1
ATOM 2924 N N . LYS B 1 46 ? 17 23.203 1.236 1 67.44 46 LYS B N 1
ATOM 2925 C CA . LYS B 1 46 ? 16.641 24.234 0.272 1 67.44 46 LYS B CA 1
ATOM 2926 C C . LYS B 1 46 ? 17.266 25.578 0.658 1 67.44 46 LYS B C 1
ATOM 2928 O O . LYS B 1 46 ? 17.844 26.266 -0.183 1 67.44 46 LYS B O 1
ATOM 2933 N N . PRO B 1 47 ? 17.156 25.969 1.992 1 60.75 47 PRO B N 1
ATOM 2934 C CA . PRO B 1 47 ? 17.734 27.266 2.318 1 60.75 47 PRO B CA 1
ATOM 2935 C C . PRO B 1 47 ? 19.266 27.281 2.223 1 60.75 47 PRO B C 1
ATOM 2937 O O . PRO B 1 47 ? 19.859 28.359 2.068 1 60.75 47 PRO B O 1
ATOM 2940 N N . GLN B 1 48 ? 19.766 26.156 2.393 1 59.84 48 GLN B N 1
ATOM 2941 C CA . GLN B 1 48 ? 21.234 26.188 2.449 1 59.84 48 GLN B CA 1
ATOM 2942 C C . GLN B 1 48 ? 21.828 26.234 1.047 1 59.84 48 GLN B C 1
ATOM 2944 O O . GLN B 1 48 ? 23.047 26.406 0.891 1 59.84 48 GLN B O 1
ATOM 2949 N N . ASN B 1 49 ? 20.984 26.672 0.11 1 58.31 49 ASN B N 1
ATOM 2950 C CA . ASN B 1 49 ? 21.328 26.984 -1.272 1 58.31 49 ASN B CA 1
ATOM 2951 C C . ASN B 1 49 ? 22.438 26.062 -1.779 1 58.31 49 ASN B C 1
ATOM 2953 O O . ASN B 1 49 ? 23.422 26.516 -2.365 1 58.31 49 ASN B O 1
ATOM 2957 N N . GLN B 1 50 ? 22.438 24.859 -1.298 1 66.12 50 GLN B N 1
ATOM 2958 C CA . GLN B 1 50 ? 23.531 24.047 -1.803 1 66.12 50 GLN B CA 1
ATOM 2959 C C . GLN B 1 50 ? 23.406 23.828 -3.311 1 66.12 50 GLN B C 1
ATOM 2961 O O . GLN B 1 50 ? 22.688 24.578 -3.99 1 66.12 50 GLN B O 1
ATOM 2966 N N . ASP B 1 51 ? 23.781 22.766 -3.867 1 77.62 51 ASP B N 1
ATOM 2967 C CA . ASP B 1 51 ? 23.844 22.281 -5.246 1 77.62 51 ASP B CA 1
ATOM 2968 C C . ASP B 1 51 ? 22.438 22.109 -5.82 1 77.62 51 ASP B C 1
ATOM 2970 O O . ASP B 1 51 ? 21.656 21.281 -5.336 1 77.62 51 ASP B O 1
ATOM 2974 N N . PRO B 1 52 ? 22.094 23.141 -6.68 1 82 52 PRO B N 1
ATOM 2975 C CA . PRO B 1 52 ? 20.766 23.078 -7.281 1 82 52 PRO B CA 1
ATOM 2976 C C . PRO B 1 52 ? 20.391 21.688 -7.762 1 82 52 PRO B C 1
ATOM 2978 O O . PRO B 1 52 ? 19.234 21.297 -7.703 1 82 52 PRO B O 1
ATOM 2981 N N . SER B 1 53 ? 21.375 21.047 -8.18 1 84.31 53 SER B N 1
ATOM 2982 C CA . SER B 1 53 ? 21.109 19.672 -8.633 1 84.31 53 SER B CA 1
ATOM 2983 C C . SER B 1 53 ? 20.656 18.797 -7.477 1 84.31 53 SER B C 1
ATOM 2985 O O . SER B 1 53 ? 19.75 17.969 -7.641 1 84.31 53 SER B O 1
ATOM 2987 N N . ASN B 1 54 ? 21.203 19.031 -6.359 1 86.31 54 ASN B N 1
ATOM 2988 C CA . ASN B 1 54 ? 20.828 18.266 -5.176 1 86.31 54 ASN B CA 1
ATOM 2989 C C . ASN B 1 54 ? 19.422 18.609 -4.695 1 86.31 54 ASN B C 1
ATOM 2991 O O . ASN B 1 54 ? 18.656 17.734 -4.301 1 86.31 54 ASN B O 1
ATOM 2995 N N . ILE B 1 55 ? 19.125 19.812 -4.812 1 86.94 55 ILE B N 1
ATOM 2996 C CA . ILE B 1 55 ? 17.812 20.266 -4.375 1 86.94 55 ILE B CA 1
ATOM 2997 C C . ILE B 1 55 ? 16.734 19.672 -5.266 1 86.94 55 ILE B C 1
ATOM 2999 O O . ILE B 1 55 ? 15.703 19.203 -4.773 1 86.94 55 ILE B O 1
ATOM 3003 N N . LEU B 1 56 ? 17 19.703 -6.523 1 88.62 56 LEU B N 1
ATOM 3004 C CA . LEU B 1 56 ? 16.062 19.141 -7.477 1 88.62 56 LEU B CA 1
ATOM 3005 C C . LEU B 1 56 ? 15.875 17.641 -7.23 1 88.62 56 LEU B C 1
ATOM 3007 O O . LEU B 1 56 ? 14.758 17.125 -7.324 1 88.62 56 LEU B O 1
ATOM 3011 N N . HIS B 1 57 ? 16.969 17.062 -6.922 1 91.25 57 HIS B N 1
ATOM 3012 C CA . HIS B 1 57 ? 16.922 15.633 -6.629 1 91.25 57 HIS B CA 1
ATOM 3013 C C . HIS B 1 57 ? 16.094 15.352 -5.383 1 91.25 57 HIS B C 1
ATOM 3015 O O . HIS B 1 57 ? 15.25 14.445 -5.379 1 91.25 57 HIS B O 1
ATOM 3021 N N . LEU B 1 58 ? 16.266 16.094 -4.328 1 90.69 58 LEU B N 1
ATOM 3022 C CA . LEU B 1 58 ? 15.523 15.93 -3.086 1 90.69 58 LEU B CA 1
ATOM 3023 C C . LEU B 1 58 ? 14.039 16.219 -3.299 1 90.69 58 LEU B C 1
ATOM 3025 O O . LEU B 1 58 ? 13.18 15.523 -2.738 1 90.69 58 LEU B O 1
ATOM 3029 N N . LYS B 1 59 ? 13.781 17.172 -4.117 1 91.06 59 LYS B N 1
ATOM 3030 C CA . LYS B 1 59 ? 12.398 17.484 -4.449 1 91.06 59 LYS B CA 1
ATOM 3031 C C . LYS B 1 59 ? 11.727 16.312 -5.156 1 91.06 59 LYS B C 1
ATOM 3033 O O . LYS B 1 59 ? 10.594 15.938 -4.824 1 91.06 59 LYS B O 1
ATOM 3038 N N . ARG B 1 60 ? 12.414 15.773 -6.09 1 93.25 60 ARG B N 1
ATOM 3039 C CA . ARG B 1 60 ? 11.883 14.641 -6.836 1 93.25 60 ARG B CA 1
ATOM 3040 C C . ARG B 1 60 ? 11.586 13.461 -5.914 1 93.25 60 ARG B C 1
ATOM 3042 O O . ARG B 1 60 ? 10.555 12.805 -6.047 1 93.25 60 ARG B O 1
ATOM 3049 N N . ILE B 1 61 ? 12.43 13.227 -4.969 1 93.56 61 ILE B N 1
ATOM 3050 C CA . ILE B 1 61 ? 12.25 12.133 -4.02 1 93.56 61 ILE B CA 1
ATOM 3051 C C . ILE B 1 61 ? 11.016 12.406 -3.154 1 93.56 61 ILE B C 1
ATOM 3053 O O . ILE B 1 61 ? 10.203 11.508 -2.926 1 93.56 61 ILE B O 1
ATOM 3057 N N . ALA B 1 62 ? 10.906 13.57 -2.699 1 93.5 62 ALA B N 1
ATOM 3058 C CA . ALA B 1 62 ? 9.773 13.938 -1.86 1 93.5 62 ALA B CA 1
ATOM 3059 C C . ALA B 1 62 ? 8.453 13.742 -2.607 1 93.5 62 ALA B C 1
ATOM 3061 O O . ALA B 1 62 ? 7.496 13.188 -2.057 1 93.5 62 ALA B O 1
ATOM 3062 N N . ILE B 1 63 ? 8.453 14.109 -3.838 1 94.75 63 ILE B N 1
ATOM 3063 C CA . ILE B 1 63 ? 7.246 13.984 -4.652 1 94.75 63 ILE B CA 1
ATOM 3064 C C . ILE B 1 63 ? 6.934 12.508 -4.883 1 94.75 63 ILE B C 1
ATOM 3066 O O . ILE B 1 63 ? 5.789 12.078 -4.727 1 94.75 63 ILE B O 1
ATOM 3070 N N . LYS B 1 64 ? 7.938 11.797 -5.199 1 94.44 64 LYS B N 1
ATOM 3071 C CA . LYS B 1 64 ? 7.754 10.375 -5.465 1 94.44 64 LYS B CA 1
ATOM 3072 C C . LYS B 1 64 ? 7.207 9.656 -4.234 1 94.44 64 LYS B C 1
ATOM 3074 O O . LYS B 1 64 ? 6.297 8.828 -4.348 1 94.44 64 LYS B O 1
ATOM 3079 N N . LYS B 1 65 ? 7.746 9.945 -3.088 1 95.75 65 LYS B N 1
ATOM 3080 C CA . LYS B 1 65 ? 7.32 9.305 -1.845 1 95.75 65 LYS B CA 1
ATOM 3081 C C . LYS B 1 65 ? 5.883 9.68 -1.499 1 95.75 65 LYS B C 1
ATOM 3083 O O . LYS B 1 65 ? 5.113 8.836 -1.033 1 95.75 65 LYS B O 1
ATOM 3088 N N . TYR B 1 66 ? 5.574 10.859 -1.716 1 95.75 66 TYR B N 1
ATOM 3089 C CA . TYR B 1 66 ? 4.199 11.266 -1.44 1 95.75 66 TYR B CA 1
ATOM 3090 C C . TYR B 1 66 ? 3.225 10.555 -2.375 1 95.75 66 TYR B C 1
ATOM 3092 O O . TYR B 1 66 ? 2.178 10.07 -1.94 1 95.75 66 TYR B O 1
ATOM 3100 N N . MET B 1 67 ? 3.592 10.578 -3.646 1 95.12 67 MET B N 1
ATOM 3101 C CA . MET B 1 67 ? 2.705 9.938 -4.617 1 95.12 67 MET B CA 1
ATOM 3102 C C . MET B 1 67 ? 2.49 8.469 -4.273 1 95.12 67 MET B C 1
ATOM 3104 O O . MET B 1 67 ? 1.376 7.957 -4.398 1 95.12 67 MET B O 1
ATOM 3108 N N . CYS B 1 68 ? 3.48 7.816 -3.859 1 95.25 68 CYS B N 1
ATOM 3109 C CA . CYS B 1 68 ? 3.375 6.426 -3.434 1 95.25 68 CYS B CA 1
ATOM 3110 C C . CYS B 1 68 ? 2.41 6.285 -2.262 1 95.25 68 CYS B C 1
ATOM 3112 O O . CYS B 1 68 ? 1.5 5.457 -2.299 1 95.25 68 CYS B O 1
ATOM 3114 N N . PHE B 1 69 ? 2.611 7.094 -1.22 1 96.94 69 PHE B N 1
ATOM 3115 C CA . PHE B 1 69 ? 1.717 7.102 -0.068 1 96.94 69 PHE B CA 1
ATOM 3116 C C . PHE B 1 69 ? 0.276 7.344 -0.503 1 96.94 69 PHE B C 1
ATOM 3118 O O . PHE B 1 69 ? -0.63 6.613 -0.095 1 96.94 69 PHE B O 1
ATOM 3125 N N . PHE B 1 70 ? 0.14 8.312 -1.356 1 96.38 70 PHE B N 1
ATOM 3126 C CA . PHE B 1 70 ? -1.191 8.734 -1.773 1 96.38 70 PHE B CA 1
ATOM 3127 C C . PHE B 1 70 ? -1.899 7.629 -2.539 1 96.38 70 PHE B C 1
ATOM 3129 O O . PHE B 1 70 ? -3.072 7.344 -2.287 1 96.38 70 PHE B O 1
ATOM 3136 N N . GLU B 1 71 ? -1.24 7.012 -3.434 1 95.19 71 GLU B N 1
ATOM 3137 C CA . GLU B 1 71 ? -1.817 5.934 -4.234 1 95.19 71 GLU B CA 1
ATOM 3138 C C . GLU B 1 71 ? -2.209 4.746 -3.361 1 95.19 71 GLU B C 1
ATOM 3140 O O . GLU B 1 71 ? -3.275 4.156 -3.549 1 95.19 71 GLU B O 1
ATOM 3145 N N . VAL B 1 72 ? -1.363 4.41 -2.451 1 96.88 72 VAL B N 1
ATOM 3146 C CA . VAL B 1 72 ? -1.634 3.273 -1.576 1 96.88 72 VAL B CA 1
ATOM 3147 C C . VAL B 1 72 ? -2.82 3.59 -0.669 1 96.88 72 VAL B C 1
ATOM 3149 O O . VAL B 1 72 ? -3.686 2.738 -0.447 1 96.88 72 VAL B O 1
ATOM 3152 N N . LYS B 1 73 ? -2.812 4.773 -0.162 1 96.25 73 LYS B N 1
ATOM 3153 C CA . LYS B 1 73 ? -3.936 5.184 0.675 1 96.25 73 LYS B CA 1
ATOM 3154 C C . LYS B 1 73 ? -5.258 5.062 -0.081 1 96.25 73 LYS B C 1
ATOM 3156 O O . LYS B 1 73 ? -6.242 4.555 0.457 1 96.25 73 LYS B O 1
ATOM 3161 N N . LYS B 1 74 ? -5.242 5.543 -1.266 1 94.69 74 LYS B N 1
ATOM 3162 C CA . LYS B 1 74 ? -6.449 5.469 -2.088 1 94.69 74 LYS B CA 1
ATOM 3163 C C . LYS B 1 74 ? -6.867 4.02 -2.318 1 94.69 74 LYS B C 1
ATOM 3165 O O . LYS B 1 74 ? -8.055 3.699 -2.301 1 94.69 74 LYS B O 1
ATOM 3170 N N . SER B 1 75 ? -5.938 3.166 -2.545 1 93.88 75 SER B N 1
ATOM 3171 C CA . SER B 1 75 ? -6.234 1.762 -2.816 1 93.88 75 SER B CA 1
ATOM 3172 C C . SER B 1 75 ? -6.766 1.059 -1.571 1 93.88 75 SER B C 1
ATOM 3174 O O . SER B 1 75 ? -7.684 0.244 -1.657 1 93.88 75 SER B O 1
ATOM 3176 N N . LEU B 1 76 ? -6.188 1.369 -0.391 1 94.75 76 LEU B N 1
ATOM 3177 C CA . LEU B 1 76 ? -6.523 0.652 0.835 1 94.75 76 LEU B CA 1
ATOM 3178 C C . LEU B 1 76 ? -7.812 1.192 1.446 1 94.75 76 LEU B C 1
ATOM 3180 O O . LEU B 1 76 ? -8.656 0.42 1.909 1 94.75 76 LEU B O 1
ATOM 3184 N N . LEU B 1 77 ? -7.93 2.529 1.447 1 92.44 77 LEU B N 1
ATOM 3185 C CA . LEU B 1 77 ? -9.039 3.131 2.178 1 92.44 77 LEU B CA 1
ATOM 3186 C C . LEU B 1 77 ? -10.102 3.65 1.218 1 92.44 77 LEU B C 1
ATOM 3188 O O . LEU B 1 77 ? -11.18 4.07 1.646 1 92.44 77 LEU B O 1
ATOM 3192 N N . LYS B 1 78 ? -9.844 3.65 -0.037 1 89.62 78 LYS B N 1
ATOM 3193 C CA . LYS B 1 78 ? -10.766 4.145 -1.057 1 89.62 78 LYS B CA 1
ATOM 3194 C C . LYS B 1 78 ? -11.172 5.59 -0.775 1 89.62 78 LYS B C 1
ATOM 3196 O O . LYS B 1 78 ? -12.344 5.945 -0.908 1 89.62 78 LYS B O 1
ATOM 3201 N N . SER B 1 79 ? -10.234 6.348 -0.211 1 84.88 79 SER B N 1
ATOM 3202 C CA . SER B 1 79 ? -10.453 7.758 0.089 1 84.88 79 SER B CA 1
ATOM 3203 C C . SER B 1 79 ? -9.172 8.562 -0.101 1 84.88 79 SER B C 1
ATOM 3205 O O . SER B 1 79 ? -8.078 8.07 0.152 1 84.88 79 SER B O 1
ATOM 3207 N N . SER B 1 80 ? -9.391 9.75 -0.507 1 83.31 80 SER B N 1
ATOM 3208 C CA . SER B 1 80 ? -8.266 10.664 -0.677 1 83.31 80 SER B CA 1
ATOM 3209 C C . SER B 1 80 ? -8.258 11.734 0.406 1 83.31 80 SER B C 1
ATOM 3211 O O . SER B 1 80 ? -7.375 12.602 0.427 1 83.31 80 SER B O 1
ATOM 3213 N N . ASP B 1 81 ? -9.133 11.648 1.304 1 90.25 81 ASP B N 1
ATOM 3214 C CA . ASP B 1 81 ? -9.281 12.68 2.322 1 90.25 81 ASP B CA 1
ATOM 3215 C C . ASP B 1 81 ? -8.508 12.32 3.588 1 90.25 81 ASP B C 1
ATOM 3217 O O . ASP B 1 81 ? -7.793 11.32 3.621 1 90.25 81 ASP B O 1
ATOM 3221 N N . PHE B 1 82 ? -8.539 13.258 4.543 1 95 82 PHE B N 1
ATOM 3222 C CA . PHE B 1 82 ? -7.949 12.969 5.844 1 95 82 PHE B CA 1
ATOM 3223 C C . PHE B 1 82 ? -8.523 11.688 6.426 1 95 82 PHE B C 1
ATOM 3225 O O . PHE B 1 82 ? -9.68 11.344 6.168 1 95 82 PHE B O 1
ATOM 3232 N N . ILE B 1 83 ? -7.688 10.977 7.133 1 94.25 83 ILE B N 1
ATOM 3233 C CA . ILE B 1 83 ? -8.172 9.82 7.879 1 94.25 83 ILE B CA 1
ATOM 3234 C C . ILE B 1 83 ? -8.828 10.289 9.18 1 94.25 83 ILE B C 1
ATOM 3236 O O . ILE B 1 83 ? -8.164 10.867 10.039 1 94.25 83 ILE B O 1
ATOM 3240 N N . ASP B 1 84 ? -10.07 10.008 9.273 1 89.44 84 ASP B N 1
ATOM 3241 C CA . ASP B 1 84 ? -10.844 10.438 10.438 1 89.44 84 ASP B CA 1
ATOM 3242 C C . ASP B 1 84 ? -11 9.297 11.445 1 89.44 84 ASP B C 1
ATOM 3244 O O . ASP B 1 84 ? -11.68 8.305 11.172 1 89.44 84 ASP B O 1
ATOM 3248 N N . ILE B 1 85 ? -10.516 9.531 12.562 1 82.88 85 ILE B N 1
ATOM 3249 C CA . ILE B 1 85 ? -10.516 8.523 13.617 1 82.88 85 ILE B CA 1
ATOM 3250 C C . ILE B 1 85 ? -11.953 8.203 14.023 1 82.88 85 ILE B C 1
ATOM 3252 O O . ILE B 1 85 ? -12.25 7.078 14.43 1 82.88 85 ILE B O 1
ATOM 3256 N N . ASN B 1 86 ? -12.773 9.141 13.945 1 81.25 86 ASN B N 1
ATOM 3257 C CA . ASN B 1 86 ? -14.148 8.984 14.414 1 81.25 86 ASN B CA 1
ATOM 3258 C C . ASN B 1 86 ? -14.938 8.016 13.531 1 81.25 86 ASN B C 1
ATOM 3260 O O . ASN B 1 86 ? -15.977 7.504 13.945 1 81.25 86 ASN B O 1
ATOM 3264 N N . LYS B 1 87 ? -14.438 7.742 12.414 1 78.88 87 LYS B N 1
ATOM 3265 C CA . LYS B 1 87 ? -15.109 6.82 11.5 1 78.88 87 LYS B CA 1
ATOM 3266 C C . LYS B 1 87 ? -14.773 5.371 11.844 1 78.88 87 LYS B C 1
ATOM 3268 O O . LYS B 1 87 ? -15.375 4.445 11.289 1 78.88 87 LYS B O 1
ATOM 3273 N N . PHE B 1 88 ? -13.766 5.297 12.734 1 75.81 88 PHE B N 1
ATOM 3274 C CA . PHE B 1 88 ? -13.359 3.945 13.094 1 75.81 88 PHE B CA 1
ATOM 3275 C C . PHE B 1 88 ? -13.984 3.523 14.414 1 75.81 88 PHE B C 1
ATOM 3277 O O . PHE B 1 88 ? -14.109 4.336 15.336 1 75.81 88 PHE B O 1
ATOM 3284 N N . GLU B 1 89 ? -14.492 2.336 14.406 1 70.56 89 GLU B N 1
ATOM 3285 C CA . GLU B 1 89 ? -15.047 1.766 15.633 1 70.56 89 GLU B CA 1
ATOM 3286 C C . GLU B 1 89 ? -13.953 1.104 16.469 1 70.56 89 GLU B C 1
ATOM 3288 O O . GLU B 1 89 ? -13.812 -0.121 16.469 1 70.56 89 GLU B O 1
ATOM 3293 N N . ILE B 1 90 ? -13.102 1.873 16.984 1 66.06 90 ILE B N 1
ATOM 3294 C CA . ILE B 1 90 ? -12.016 1.29 17.766 1 66.06 90 ILE B CA 1
ATOM 3295 C C . ILE B 1 90 ? -12.008 1.901 19.172 1 66.06 90 ILE B C 1
ATOM 3297 O O . ILE B 1 90 ? -12.289 3.09 19.328 1 66.06 90 ILE B O 1
ATOM 3301 N N . SER B 1 91 ? -11.805 1.104 20.062 1 64.62 91 SER B N 1
ATOM 3302 C CA . SER B 1 91 ? -11.852 1.514 21.453 1 64.62 91 SER B CA 1
ATOM 3303 C C . SER B 1 91 ? -10.633 2.352 21.828 1 64.62 91 SER B C 1
ATOM 3305 O O . SER B 1 91 ? -10.75 3.35 22.547 1 64.62 91 SER B O 1
ATOM 3307 N N . ASN B 1 92 ? -9.469 1.914 21.359 1 73.12 92 ASN B N 1
ATOM 3308 C CA . ASN B 1 92 ? -8.273 2.654 21.734 1 73.12 92 ASN B CA 1
ATOM 3309 C C . ASN B 1 92 ? -7.949 3.752 20.719 1 73.12 92 ASN B C 1
ATOM 3311 O O . ASN B 1 92 ? -7.02 3.613 19.922 1 73.12 92 ASN B O 1
ATOM 3315 N N . LYS B 1 93 ? -8.617 4.855 20.922 1 73.31 93 LYS B N 1
ATOM 3316 C CA . LYS B 1 93 ? -8.539 5.953 19.969 1 73.31 93 LYS B CA 1
ATOM 3317 C C . LYS B 1 93 ? -7.152 6.598 19.984 1 73.31 93 LYS B C 1
ATOM 3319 O O . LYS B 1 93 ? -6.641 7.02 18.938 1 73.31 93 LYS B O 1
ATOM 3324 N N . ASN B 1 94 ? -6.535 6.598 21.156 1 73.12 94 ASN B N 1
ATOM 3325 C CA . ASN B 1 94 ? -5.223 7.227 21.25 1 73.12 94 ASN B CA 1
ATOM 3326 C C . ASN B 1 94 ? -4.176 6.461 20.438 1 73.12 94 ASN B C 1
ATOM 3328 O O . ASN B 1 94 ? -3.336 7.066 19.781 1 73.12 94 ASN B O 1
ATOM 3332 N N . GLU B 1 95 ? -4.328 5.203 20.531 1 75.94 95 GLU B N 1
ATOM 3333 C CA . GLU B 1 95 ? -3.383 4.379 19.781 1 75.94 95 GLU B CA 1
ATOM 3334 C C . GLU B 1 95 ? -3.604 4.508 18.281 1 75.94 95 GLU B C 1
ATOM 3336 O O . GLU B 1 95 ? -2.643 4.562 17.516 1 75.94 95 GLU B O 1
ATOM 3341 N N . VAL B 1 96 ? -4.805 4.688 17.953 1 83.44 96 VAL B N 1
ATOM 3342 C CA . VAL B 1 96 ? -5.137 4.801 16.547 1 83.44 96 VAL B CA 1
ATOM 3343 C C . VAL B 1 96 ? -4.719 6.172 16.016 1 83.44 96 VAL B C 1
ATOM 3345 O O . VAL B 1 96 ? -4.238 6.297 14.891 1 83.44 96 VAL B O 1
ATOM 3348 N N . PHE B 1 97 ? -4.82 7.098 16.875 1 83.75 97 PHE B N 1
ATOM 3349 C CA . PHE B 1 97 ? -4.414 8.445 16.469 1 83.75 97 PHE B CA 1
ATOM 3350 C C . PHE B 1 97 ? -2.934 8.477 16.109 1 83.75 97 PHE B C 1
ATOM 3352 O O . PHE B 1 97 ? -2.541 9.109 15.133 1 83.75 97 PHE B O 1
ATOM 3359 N N . LYS B 1 98 ? -2.18 7.77 16.812 1 84.88 98 LYS B N 1
ATOM 3360 C CA . LYS B 1 98 ? -0.742 7.727 16.562 1 84.88 98 LYS B CA 1
ATOM 3361 C C . LYS B 1 98 ? -0.44 7.082 15.211 1 84.88 98 LYS B C 1
ATOM 3363 O O . LYS B 1 98 ? 0.534 7.449 14.547 1 84.88 98 LYS B O 1
ATOM 3368 N N . LEU B 1 99 ? -1.358 6.258 14.844 1 89.69 99 LEU B N 1
ATOM 3369 C CA . LEU B 1 99 ? -1.163 5.543 13.586 1 89.69 99 LEU B CA 1
ATOM 3370 C C . LEU B 1 99 ? -1.55 6.418 12.398 1 89.69 99 LEU B C 1
ATOM 3372 O O . LEU B 1 99 ? -1.014 6.25 11.297 1 89.69 99 LEU B O 1
ATOM 3376 N N . ILE B 1 100 ? -2.41 7.379 12.641 1 93.69 100 ILE B N 1
ATOM 3377 C CA . ILE B 1 100 ? -2.975 8.039 11.469 1 93.69 100 ILE B CA 1
ATOM 3378 C C . ILE B 1 100 ? -2.363 9.43 11.32 1 93.69 100 ILE B C 1
ATOM 3380 O O . ILE B 1 100 ? -2.471 10.055 10.258 1 93.69 100 ILE B O 1
ATOM 3384 N N . ILE B 1 101 ? -1.653 9.914 12.297 1 93.88 101 ILE B N 1
ATOM 3385 C CA . ILE B 1 101 ? -1.237 11.312 12.328 1 93.88 101 ILE B CA 1
ATOM 3386 C C . ILE B 1 101 ? -0.217 11.57 11.227 1 93.88 101 ILE B C 1
ATOM 3388 O O . ILE B 1 101 ? -0.265 12.609 10.562 1 93.88 101 ILE B O 1
ATOM 3392 N N . HIS B 1 102 ? 0.698 10.641 10.977 1 94.94 102 HIS B N 1
ATOM 3393 C CA . HIS B 1 102 ? 1.651 10.836 9.891 1 94.94 102 HIS B CA 1
ATOM 3394 C C . HIS B 1 102 ? 0.938 10.977 8.547 1 94.94 102 HIS B C 1
ATOM 3396 O O . HIS B 1 102 ? 1.314 11.812 7.727 1 94.94 102 HIS B O 1
ATOM 3402 N N . SER B 1 103 ? -0.052 10.148 8.414 1 96.12 103 SER B N 1
ATOM 3403 C CA . SER B 1 103 ? -0.822 10.195 7.176 1 96.12 103 SER B CA 1
ATOM 3404 C C . SER B 1 103 ? -1.521 11.539 7.012 1 96.12 103 SER B C 1
ATOM 3406 O O . SER B 1 103 ? -1.478 12.141 5.938 1 96.12 103 SER B O 1
ATOM 3408 N N . ASN B 1 104 ? -2.098 12.016 8.047 1 95.75 104 ASN B N 1
ATOM 3409 C CA . ASN B 1 104 ? -2.848 13.273 7.996 1 95.75 104 ASN B CA 1
ATOM 3410 C C . ASN B 1 104 ? -1.924 14.469 7.809 1 95.75 104 ASN B C 1
ATOM 3412 O O . ASN B 1 104 ? -2.238 15.391 7.047 1 95.75 104 ASN B O 1
ATOM 3416 N N . ILE B 1 105 ? -0.795 14.445 8.438 1 94.44 105 ILE B N 1
ATOM 3417 C CA . ILE B 1 105 ? 0.159 15.539 8.289 1 94.44 105 ILE B CA 1
ATOM 3418 C C . ILE B 1 105 ? 0.688 15.57 6.859 1 94.44 105 ILE B C 1
ATOM 3420 O O . ILE B 1 105 ? 0.774 16.641 6.246 1 94.44 105 ILE B O 1
ATOM 3424 N N . THR B 1 106 ? 1.017 14.398 6.379 1 94.62 106 THR B N 1
ATOM 3425 C CA . THR B 1 106 ? 1.519 14.305 5.012 1 94.62 106 THR B CA 1
ATOM 3426 C C . THR B 1 106 ? 0.49 14.844 4.02 1 94.62 106 THR B C 1
ATOM 3428 O O . THR B 1 106 ? 0.837 15.578 3.094 1 94.62 106 THR B O 1
ATOM 3431 N N . HIS B 1 107 ? -0.708 14.508 4.227 1 94.5 107 HIS B N 1
ATOM 3432 C CA . HIS B 1 107 ? -1.799 15 3.393 1 94.5 107 HIS B CA 1
ATOM 3433 C C . HIS B 1 107 ? -1.962 16.516 3.533 1 94.5 107 HIS B C 1
ATOM 3435 O O . HIS B 1 107 ? -2.125 17.219 2.535 1 94.5 107 HIS B O 1
ATOM 3441 N N . PHE B 1 108 ? -1.862 16.969 4.715 1 94.56 108 PHE B N 1
ATOM 3442 C CA . PHE B 1 108 ? -2 18.391 5 1 94.56 108 PHE B CA 1
ATOM 3443 C C . PHE B 1 108 ? -0.91 19.203 4.301 1 94.56 108 PHE B C 1
ATOM 3445 O O . PHE B 1 108 ? -1.184 20.25 3.711 1 94.56 108 PHE B O 1
ATOM 3452 N N . LEU B 1 109 ? 0.287 18.734 4.32 1 93.25 109 LEU B N 1
ATOM 3453 C CA . LEU B 1 109 ? 1.403 19.422 3.67 1 93.25 109 LEU B CA 1
ATOM 3454 C C . LEU B 1 109 ? 1.194 19.484 2.162 1 93.25 109 LEU B C 1
ATOM 3456 O O . LEU B 1 109 ? 1.536 20.484 1.529 1 93.25 109 LEU B O 1
ATOM 3460 N N . ASN B 1 110 ? 0.656 18.438 1.7 1 92.25 110 ASN B N 1
ATOM 3461 C CA . ASN B 1 110 ? 0.383 18.453 0.267 1 92.25 110 ASN B CA 1
ATOM 3462 C C . ASN B 1 110 ? -0.674 19.484 -0.095 1 92.25 110 ASN B C 1
ATOM 3464 O O . ASN B 1 110 ? -0.655 20.047 -1.194 1 92.25 110 ASN B O 1
ATOM 3468 N N . LEU B 1 111 ? -1.591 19.766 0.768 1 92.44 111 LEU B N 1
ATOM 3469 C CA . LEU B 1 111 ? -2.617 20.781 0.54 1 92.44 111 LEU B CA 1
ATOM 3470 C C . LEU B 1 111 ? -2.033 22.172 0.655 1 92.44 111 LEU B C 1
ATOM 3472 O O . LEU B 1 111 ? -2.477 23.094 -0.035 1 92.44 111 LEU B O 1
ATOM 3476 N N . LEU B 1 112 ? -1.017 22.312 1.454 1 93.62 112 LEU B N 1
ATOM 3477 C CA . LEU B 1 112 ? -0.442 23.625 1.745 1 93.62 112 LEU B CA 1
ATOM 3478 C C . LEU B 1 112 ? 0.432 24.094 0.591 1 93.62 112 LEU B C 1
ATOM 3480 O O . LEU B 1 112 ? 0.541 25.297 0.347 1 93.62 112 LEU B O 1
ATOM 3484 N N . PHE B 1 113 ? 1.058 23.109 -0.062 1 92.25 113 PHE B N 1
ATOM 3485 C CA . PHE B 1 113 ? 2.123 23.469 -0.992 1 92.25 113 PHE B CA 1
ATOM 3486 C C . PHE B 1 113 ? 1.805 22.969 -2.396 1 92.25 113 PHE B C 1
ATOM 3488 O O . PHE B 1 113 ? 1.323 21.844 -2.564 1 92.25 113 PHE B O 1
ATOM 3495 N N . THR B 1 114 ? 2.104 23.812 -3.303 1 85.38 114 THR B N 1
ATOM 3496 C CA . THR B 1 114 ? 2.045 23.344 -4.684 1 85.38 114 THR B CA 1
ATOM 3497 C C . THR B 1 114 ? 3.209 22.406 -4.984 1 85.38 114 THR B C 1
ATOM 3499 O O . THR B 1 114 ? 4.375 22.781 -4.844 1 85.38 114 THR B O 1
ATOM 3502 N N . ASN B 1 115 ? 2.945 21.234 -5.332 1 83.88 115 ASN B N 1
ATOM 3503 C CA . ASN B 1 115 ? 3.957 20.25 -5.676 1 83.88 115 ASN B CA 1
ATOM 3504 C C . ASN B 1 115 ? 4.969 20.062 -4.547 1 83.88 115 ASN B C 1
ATOM 3506 O O . ASN B 1 115 ? 6.172 19.969 -4.797 1 83.88 115 ASN B O 1
ATOM 3510 N N . LEU B 1 116 ? 4.602 20.281 -3.365 1 86.12 116 LEU B N 1
ATOM 3511 C CA . LEU B 1 116 ? 5.379 20.078 -2.15 1 86.12 116 LEU B CA 1
ATOM 3512 C C . LEU B 1 116 ? 6.535 21.062 -2.072 1 86.12 116 LEU B C 1
ATOM 3514 O O . LEU B 1 116 ? 7.535 20.812 -1.395 1 86.12 116 LEU B O 1
ATOM 3518 N N . ASP B 1 117 ? 6.355 22.156 -2.824 1 86.31 117 ASP B N 1
ATOM 3519 C CA . ASP B 1 117 ? 7.34 23.234 -2.756 1 86.31 117 ASP B CA 1
ATOM 3520 C C . ASP B 1 117 ? 6.973 24.25 -1.67 1 86.31 117 ASP B C 1
ATOM 3522 O O . ASP B 1 117 ? 5.992 24.984 -1.804 1 86.31 117 ASP B O 1
ATOM 3526 N N . PRO B 1 118 ? 7.805 24.281 -0.662 1 87.12 118 PRO B N 1
ATOM 3527 C CA . PRO B 1 118 ? 7.469 25.156 0.469 1 87.12 118 PRO B CA 1
ATOM 3528 C C . PRO B 1 118 ? 7.469 26.641 0.098 1 87.12 118 PRO B C 1
ATOM 3530 O O . PRO B 1 118 ? 6.98 27.469 0.863 1 87.12 118 PRO B O 1
ATOM 3533 N N . THR B 1 119 ? 7.957 27.031 -1.037 1 85.81 119 THR B N 1
ATOM 3534 C CA . THR B 1 119 ? 7.992 28.422 -1.466 1 85.81 119 THR B CA 1
ATOM 3535 C C . THR B 1 119 ? 6.734 28.781 -2.254 1 85.81 119 THR B C 1
ATOM 3537 O O . THR B 1 119 ? 6.5 29.953 -2.562 1 85.81 119 THR B O 1
ATOM 3540 N N . LEU B 1 120 ? 5.887 27.766 -2.463 1 86.38 120 LEU B N 1
ATOM 3541 C CA . LEU B 1 120 ? 4.703 27.969 -3.285 1 86.38 120 LEU B CA 1
ATOM 3542 C C . LEU B 1 120 ? 3.434 27.625 -2.512 1 86.38 120 LEU B C 1
ATOM 3544 O O . LEU B 1 120 ? 2.961 26.484 -2.564 1 86.38 120 LEU B O 1
ATOM 3548 N N . PRO B 1 121 ? 2.916 28.656 -1.88 1 89.75 121 PRO B N 1
ATOM 3549 C CA . PRO B 1 121 ? 1.686 28.391 -1.131 1 89.75 121 PRO B CA 1
ATOM 3550 C C . PRO B 1 121 ? 0.516 28 -2.035 1 89.75 121 PRO B C 1
ATOM 3552 O O . PRO B 1 121 ? 0.371 28.547 -3.129 1 89.75 121 PRO B O 1
ATOM 3555 N N . ASP B 1 122 ? -0.195 27.016 -1.666 1 88 122 ASP B N 1
ATOM 3556 C CA . ASP B 1 122 ? -1.459 26.609 -2.271 1 88 122 ASP B CA 1
ATOM 3557 C C . ASP B 1 122 ? -2.521 26.344 -1.206 1 88 122 ASP B C 1
ATOM 3559 O O . ASP B 1 122 ? -2.816 25.203 -0.881 1 88 122 ASP B O 1
ATOM 3563 N N . LEU B 1 123 ? -3.182 27.406 -0.821 1 91.81 123 LEU B N 1
ATOM 3564 C CA . LEU B 1 123 ? -4.023 27.297 0.367 1 91.81 123 LEU B CA 1
ATOM 3565 C C . LEU B 1 123 ? -5.5 27.281 -0.012 1 91.81 123 LEU B C 1
ATOM 3567 O O . LEU B 1 123 ? -6.367 27.281 0.863 1 91.81 123 LEU B O 1
ATOM 3571 N N . GLN B 1 124 ? -5.781 27.172 -1.21 1 86.12 124 GLN B N 1
ATOM 3572 C CA . GLN B 1 124 ? -7.156 27.328 -1.68 1 86.12 124 GLN B CA 1
ATOM 3573 C C . GLN B 1 124 ? -8.039 26.188 -1.165 1 86.12 124 GLN B C 1
ATOM 3575 O O . GLN B 1 124 ? -9.227 26.391 -0.909 1 86.12 124 GLN B O 1
ATOM 3580 N N . LYS B 1 125 ? -7.457 25.094 -0.958 1 86.69 125 LYS B N 1
ATOM 3581 C CA . LYS B 1 125 ? -8.25 23.922 -0.586 1 86.69 125 LYS B CA 1
ATOM 3582 C C . LYS B 1 125 ? -8.117 23.625 0.903 1 86.69 125 LYS B C 1
ATOM 3584 O O . LYS B 1 125 ? -8.656 22.625 1.387 1 86.69 125 LYS B O 1
ATOM 3589 N N . VAL B 1 126 ? -7.461 24.484 1.545 1 92.12 126 VAL B N 1
ATOM 3590 C CA . VAL B 1 126 ? -7.191 24.203 2.951 1 92.12 126 VAL B CA 1
ATOM 3591 C C . VAL B 1 126 ? -8.367 24.672 3.807 1 92.12 126 VAL B C 1
ATOM 3593 O O . VAL B 1 126 ? -8.773 25.828 3.727 1 92.12 126 VAL B O 1
ATOM 3596 N N . ASP B 1 127 ? -8.938 23.766 4.551 1 92.75 127 ASP B N 1
ATOM 3597 C CA . ASP B 1 127 ? -9.883 24.062 5.621 1 92.75 127 ASP B CA 1
ATOM 3598 C C . ASP B 1 127 ? -9.164 24.234 6.957 1 92.75 127 ASP B C 1
ATOM 3600 O O . ASP B 1 127 ? -8.523 23.312 7.445 1 92.75 127 ASP B O 1
ATOM 3604 N N . ILE B 1 128 ? -9.336 25.406 7.559 1 92.06 128 ILE B N 1
ATOM 3605 C CA . ILE B 1 128 ? -8.609 25.734 8.781 1 92.06 128 ILE B CA 1
ATOM 3606 C C . ILE B 1 128 ? -8.977 24.734 9.875 1 92.06 128 ILE B C 1
ATOM 3608 O O . ILE B 1 128 ? -8.164 24.438 10.766 1 92.06 128 ILE B O 1
ATOM 3612 N N . ASN B 1 129 ? -10.141 24.172 9.805 1 91.12 129 ASN B N 1
ATOM 3613 C CA . ASN B 1 129 ? -10.586 23.219 10.812 1 91.12 129 ASN B CA 1
ATOM 3614 C C . ASN B 1 129 ? -9.797 21.906 10.742 1 91.12 129 ASN B C 1
ATOM 3616 O O . ASN B 1 129 ? -9.758 21.156 11.711 1 91.12 129 ASN B O 1
ATOM 3620 N N . SER B 1 130 ? -9.164 21.672 9.633 1 93.62 130 SER B N 1
ATOM 3621 C CA . SER B 1 130 ? -8.398 20.453 9.484 1 93.62 130 SER B CA 1
ATOM 3622 C C . SER B 1 130 ? -7.184 20.438 10.406 1 93.62 130 SER B C 1
ATOM 3624 O O . SER B 1 130 ? -6.73 19.359 10.836 1 93.62 130 SER B O 1
ATOM 3626 N N . PHE B 1 131 ? -6.691 21.562 10.797 1 94.31 131 PHE B N 1
ATOM 3627 C CA . PHE B 1 131 ? -5.496 21.656 11.625 1 94.31 131 PHE B CA 1
ATOM 3628 C C . PHE B 1 131 ? -5.715 20.969 12.969 1 94.31 131 PHE B C 1
ATOM 3630 O O . PHE B 1 131 ? -5.023 20 13.297 1 94.31 131 PHE B O 1
ATOM 3637 N N . PHE B 1 132 ? -6.746 21.344 13.664 1 91 132 PHE B N 1
ATOM 3638 C CA . PHE B 1 132 ? -6.977 20.766 14.984 1 91 132 PHE B CA 1
ATOM 3639 C C . PHE B 1 132 ? -7.691 19.422 14.883 1 91 132 PHE B C 1
ATOM 3641 O O . PHE B 1 132 ? -7.504 18.562 15.734 1 91 132 PHE B O 1
ATOM 3648 N N . ASN B 1 133 ? -8.438 19.219 13.82 1 90.38 133 ASN B N 1
ATOM 3649 C CA . ASN B 1 133 ? -9.211 17.984 13.703 1 90.38 133 ASN B CA 1
ATOM 3650 C C . ASN B 1 133 ? -8.32 16.797 13.344 1 90.38 133 ASN B C 1
ATOM 3652 O O . ASN B 1 133 ? -8.594 15.672 13.758 1 90.38 133 ASN B O 1
ATOM 3656 N N . TYR B 1 134 ? -7.25 17.094 12.594 1 92.94 134 TYR B N 1
ATOM 3657 C CA . TYR B 1 134 ? -6.578 15.938 12 1 92.94 134 TYR B CA 1
ATOM 3658 C C . TYR B 1 134 ? -5.07 16.016 12.219 1 92.94 134 TYR B C 1
ATOM 3660 O O . TYR B 1 134 ? -4.363 15.016 12.078 1 92.94 134 TYR B O 1
ATOM 3668 N N . ILE B 1 135 ? -4.496 17.125 12.57 1 91.81 135 ILE B N 1
ATOM 3669 C CA . ILE B 1 135 ? -3.051 17.312 12.523 1 91.81 135 ILE B CA 1
ATOM 3670 C C . ILE B 1 135 ? -2.494 17.422 13.938 1 91.81 135 ILE B C 1
ATOM 3672 O O . ILE B 1 135 ? -1.33 17.094 14.18 1 91.81 135 ILE B O 1
ATOM 3676 N N . VAL B 1 136 ? -3.279 17.797 14.883 1 90.25 136 VAL B N 1
ATOM 3677 C CA . VAL B 1 136 ? -2.793 18.062 16.234 1 90.25 136 VAL B CA 1
ATOM 3678 C C . VAL B 1 136 ? -3.295 16.969 17.172 1 90.25 136 VAL B C 1
ATOM 3680 O O . VAL B 1 136 ? -4.5 16.844 17.406 1 90.25 136 VAL B O 1
ATOM 3683 N N . PRO B 1 137 ? -2.395 16.266 17.734 1 83.94 137 PRO B N 1
ATOM 3684 C CA . PRO B 1 137 ? -2.83 15.32 18.766 1 83.94 137 PRO B CA 1
ATOM 3685 C C . PRO B 1 137 ? -3.422 16.016 19.984 1 83.94 137 PRO B C 1
ATOM 3687 O O . PRO B 1 137 ? -3.035 17.141 20.312 1 83.94 137 PRO B O 1
ATOM 3690 N N . PRO B 1 138 ? -4.285 15.266 20.703 1 79.62 138 PRO B N 1
ATOM 3691 C CA . PRO B 1 138 ? -4.914 15.859 21.891 1 79.62 138 PRO B CA 1
ATOM 3692 C C . PRO B 1 138 ? -3.898 16.297 22.938 1 79.62 138 PRO B C 1
ATOM 3694 O O . PRO B 1 138 ? -4.109 17.312 23.625 1 79.62 138 PRO B O 1
ATOM 3697 N N . THR B 1 139 ? -2.797 15.641 23.016 1 78.69 139 THR B N 1
ATOM 3698 C CA . THR B 1 139 ? -1.791 15.93 24.031 1 78.69 139 THR B CA 1
ATOM 3699 C C . THR B 1 139 ? -1.113 17.266 23.766 1 78.69 139 THR B C 1
ATOM 3701 O O . THR B 1 139 ? -0.538 17.875 24.672 1 78.69 139 THR B O 1
ATOM 3704 N N . LEU B 1 140 ? -1.224 17.734 22.516 1 83.25 140 LEU B N 1
ATOM 3705 C CA . LEU B 1 140 ? -0.508 18.953 22.156 1 83.25 140 LEU B CA 1
ATOM 3706 C C . LEU B 1 140 ? -1.458 20.156 22.109 1 83.25 140 LEU B C 1
ATOM 3708 O O . LEU B 1 140 ? -1.021 21.297 21.953 1 83.25 140 LEU B O 1
ATOM 3712 N N . MET B 1 141 ? -2.682 19.938 22.359 1 83.94 141 MET B N 1
ATOM 3713 C CA . MET B 1 141 ? -3.688 20.984 22.25 1 83.94 141 MET B CA 1
ATOM 3714 C C . MET B 1 141 ? -3.516 22.031 23.344 1 83.94 141 MET B C 1
ATOM 3716 O O . MET B 1 141 ? -4 23.156 23.219 1 83.94 141 MET B O 1
ATOM 3720 N N . LYS B 1 142 ? -2.727 21.641 24.312 1 83.19 142 LYS B N 1
ATOM 3721 C CA . LYS B 1 142 ? -2.549 22.562 25.422 1 83.19 142 LYS B CA 1
ATOM 3722 C C . LYS B 1 142 ? -1.319 23.438 25.219 1 83.19 142 LYS B C 1
ATOM 3724 O O . LYS B 1 142 ? -1.139 24.422 25.938 1 83.19 142 LYS B O 1
ATOM 3729 N N . HIS B 1 143 ? -0.55 23.172 24.234 1 85.38 143 HIS B N 1
ATOM 3730 C CA . HIS B 1 143 ? 0.697 23.906 24.031 1 85.38 143 HIS B CA 1
ATOM 3731 C C . HIS B 1 143 ? 0.458 25.188 23.25 1 85.38 143 HIS B C 1
ATOM 3733 O O . HIS B 1 143 ? -0.128 25.156 22.156 1 85.38 143 HIS B O 1
ATOM 3739 N N . GLY B 1 144 ? 0.992 26.25 23.75 1 87.81 144 GLY B N 1
ATOM 3740 C CA . GLY B 1 144 ? 0.808 27.578 23.172 1 87.81 144 GLY B CA 1
ATOM 3741 C C . GLY B 1 144 ? 1.366 27.672 21.766 1 87.81 144 GLY B C 1
ATOM 3742 O O . GLY B 1 144 ? 0.782 28.344 20.906 1 87.81 144 GLY B O 1
ATOM 3743 N N . LYS B 1 145 ? 2.477 27.016 21.547 1 88.5 145 LYS B N 1
ATOM 3744 C CA . LYS B 1 145 ? 3.131 27.109 20.234 1 88.5 145 LYS B CA 1
ATOM 3745 C C . LYS B 1 145 ? 2.236 26.547 19.141 1 88.5 145 LYS B C 1
ATOM 3747 O O . LYS B 1 145 ? 2.289 27 18 1 88.5 145 LYS B O 1
ATOM 3752 N N . VAL B 1 146 ? 1.415 25.609 19.5 1 92.75 146 VAL B N 1
ATOM 3753 C CA . VAL B 1 146 ? 0.495 25.016 18.547 1 92.75 146 VAL B CA 1
ATOM 3754 C C . VAL B 1 146 ? -0.581 26.031 18.156 1 92.75 146 VAL B C 1
ATOM 3756 O O . VAL B 1 146 ? -0.917 26.172 16.984 1 92.75 146 VAL B O 1
ATOM 3759 N N . TRP B 1 147 ? -1.013 26.766 19.062 1 93.5 147 TRP B N 1
ATOM 3760 C CA . TRP B 1 147 ? -2.045 27.766 18.828 1 93.5 147 TRP B CA 1
ATOM 3761 C C . TRP B 1 147 ? -1.489 28.938 18.031 1 93.5 147 TRP B C 1
ATOM 3763 O O . TRP B 1 147 ? -2.193 29.531 17.219 1 93.5 147 TRP B O 1
ATOM 3773 N N . ASP B 1 148 ? -0.215 29.25 18.297 1 94.25 148 ASP B N 1
ATOM 3774 C CA . ASP B 1 148 ? 0.44 30.281 17.484 1 94.25 148 ASP B CA 1
ATOM 3775 C C . ASP B 1 148 ? 0.516 29.859 16.016 1 94.25 148 ASP B C 1
ATOM 3777 O O . ASP B 1 148 ? 0.31 30.688 15.125 1 94.25 148 ASP B O 1
ATOM 3781 N N . LEU B 1 149 ? 0.847 28.641 15.891 1 95.31 149 LEU B N 1
ATOM 3782 C CA . LEU B 1 149 ? 0.917 28.109 14.531 1 95.31 149 LEU B CA 1
ATOM 3783 C C . LEU B 1 149 ? -0.449 28.172 13.859 1 95.31 149 LEU B C 1
ATOM 3785 O O . LEU B 1 149 ? -0.551 28.531 12.68 1 95.31 149 LEU B O 1
ATOM 3789 N N . TYR B 1 150 ? -1.458 27.812 14.586 1 95.5 150 TYR B N 1
ATOM 3790 C CA . TYR B 1 150 ? -2.832 27.875 14.094 1 95.5 150 TYR B CA 1
ATOM 3791 C C . TYR B 1 150 ? -3.201 29.297 13.688 1 95.5 150 TYR B C 1
ATOM 3793 O O . TYR B 1 150 ? -3.805 29.516 12.633 1 95.5 150 TYR B O 1
ATOM 3801 N N . LEU B 1 151 ? -2.885 30.203 14.477 1 96 151 LEU B N 1
ATOM 3802 C CA . LEU B 1 151 ? -3.182 31.609 14.195 1 96 151 LEU B CA 1
ATOM 3803 C C . LEU B 1 151 ? -2.465 32.062 12.93 1 96 151 LEU B C 1
ATOM 3805 O O . LEU B 1 151 ? -3.059 32.75 12.086 1 96 151 LEU B O 1
ATOM 3809 N N . ASN B 1 152 ? -1.214 31.719 12.836 1 96.38 152 ASN B N 1
ATOM 3810 C CA . ASN B 1 152 ? -0.453 32.094 11.648 1 96.38 152 ASN B CA 1
ATOM 3811 C C . ASN B 1 152 ? -1.039 31.453 10.391 1 96.38 152 ASN B C 1
ATOM 3813 O O . ASN B 1 152 ? -1.059 32.094 9.328 1 96.38 152 ASN B O 1
ATOM 3817 N N . LEU B 1 153 ? -1.454 30.219 10.516 1 96.5 153 LEU B N 1
ATOM 3818 C CA . LEU B 1 153 ? -2.129 29.578 9.398 1 96.5 153 LEU B CA 1
ATOM 3819 C C . LEU B 1 153 ? -3.371 30.359 8.984 1 96.5 153 LEU B C 1
ATOM 3821 O O . LEU B 1 153 ? -3.609 30.562 7.793 1 96.5 153 LEU B O 1
ATOM 3825 N N . ARG B 1 154 ? -4.133 30.75 9.961 1 96 154 ARG B N 1
ATOM 3826 C CA . ARG B 1 154 ? -5.332 31.531 9.703 1 96 154 ARG B CA 1
ATOM 3827 C C . ARG B 1 154 ? -4.992 32.812 8.914 1 96 154 ARG B C 1
ATOM 3829 O O . ARG B 1 154 ? -5.695 33.156 7.969 1 96 154 ARG B O 1
ATOM 3836 N N . VAL B 1 155 ? -3.916 33.469 9.297 1 97.06 155 VAL B N 1
ATOM 3837 C CA . VAL B 1 155 ? -3.482 34.688 8.617 1 97.06 155 VAL B CA 1
ATOM 3838 C C . VAL B 1 155 ? -3.104 34.375 7.176 1 97.06 155 VAL B C 1
ATOM 3840 O O . VAL B 1 155 ? -3.51 35.062 6.25 1 97.06 155 VAL B O 1
ATOM 3843 N N . GLN B 1 156 ? -2.336 33.312 7.012 1 96.56 156 GLN B N 1
ATOM 3844 C CA . GLN B 1 156 ? -1.913 32.938 5.668 1 96.56 156 GLN B CA 1
ATOM 3845 C C . GLN B 1 156 ? -3.113 32.594 4.785 1 96.56 156 GLN B C 1
ATOM 3847 O O . GLN B 1 156 ? -3.127 32.938 3.6 1 96.56 156 GLN B O 1
ATOM 3852 N N . LEU B 1 157 ? -4.051 31.906 5.352 1 95.88 157 LEU B N 1
ATOM 3853 C CA . LEU B 1 157 ? -5.277 31.609 4.621 1 95.88 157 LEU B CA 1
ATOM 3854 C C . LEU B 1 157 ? -6.012 32.906 4.242 1 95.88 157 LEU B C 1
ATOM 3856 O O . LEU B 1 157 ? -6.531 33.031 3.131 1 95.88 157 LEU B O 1
ATOM 3860 N N . TYR B 1 158 ? -6.047 33.844 5.172 1 95.5 158 TYR B N 1
ATOM 3861 C CA . TYR B 1 158 ? -6.664 35.156 4.926 1 95.5 158 TYR B CA 1
ATOM 3862 C C . TYR B 1 158 ? -5.992 35.875 3.758 1 95.5 158 TYR B C 1
ATOM 3864 O O . TYR B 1 158 ? -6.668 36.344 2.84 1 95.5 158 TYR B O 1
ATOM 3872 N N . ILE B 1 159 ? -4.715 35.906 3.779 1 95.69 159 ILE B N 1
ATOM 3873 C CA . ILE B 1 159 ? -3.934 36.594 2.742 1 95.69 159 ILE B CA 1
ATOM 3874 C C . ILE B 1 159 ? -4.184 35.906 1.396 1 95.69 159 ILE B C 1
ATOM 3876 O O . ILE B 1 159 ? -4.363 36.594 0.379 1 95.69 159 ILE B O 1
ATOM 3880 N N . SER B 1 160 ? -4.195 34.625 1.439 1 93.44 160 SER B N 1
ATOM 3881 C CA . SER B 1 160 ? -4.441 33.875 0.219 1 93.44 160 SER B CA 1
ATOM 38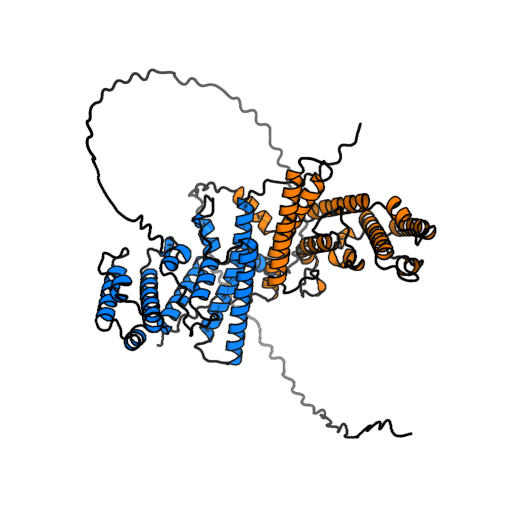82 C C . SER B 1 160 ? -5.816 34.188 -0.359 1 93.44 160 SER B C 1
ATOM 3884 O O . SER B 1 160 ? -5.961 34.375 -1.569 1 93.44 160 SER B O 1
ATOM 3886 N N . LYS B 1 161 ? -6.793 34.219 0.431 1 92.81 161 LYS B N 1
ATOM 3887 C CA . LYS B 1 161 ? -8.148 34.531 -0.008 1 92.81 161 LYS B CA 1
ATOM 3888 C C . LYS B 1 161 ? -8.258 35.938 -0.532 1 92.81 161 LYS B C 1
ATOM 3890 O O . LYS B 1 161 ? -8.984 36.219 -1.498 1 92.81 161 LYS B O 1
ATOM 3895 N N . LEU B 1 162 ? -7.508 36.875 0.104 1 93.06 162 LEU B N 1
ATOM 3896 C CA . LEU B 1 162 ? -7.484 38.25 -0.35 1 93.06 162 LEU B CA 1
ATOM 3897 C C . LEU B 1 162 ? -6.953 38.344 -1.776 1 93.06 162 LEU B C 1
ATOM 3899 O O . LEU B 1 162 ? -7.434 39.188 -2.568 1 93.06 162 LEU B O 1
ATOM 3903 N N . ASN B 1 163 ? -6.027 37.562 -2.066 1 89.94 163 ASN B N 1
ATOM 3904 C CA . ASN B 1 163 ? -5.352 37.625 -3.357 1 89.94 163 ASN B CA 1
ATOM 3905 C C . ASN B 1 163 ? -6.137 36.875 -4.438 1 89.94 163 ASN B C 1
ATOM 3907 O O . ASN B 1 163 ? -6.18 37.312 -5.59 1 89.94 163 ASN B O 1
ATOM 3911 N N . LYS B 1 164 ? -6.715 35.844 -4.078 1 88 164 LYS B N 1
ATOM 3912 C CA . LYS B 1 164 ? -7.273 35 -5.105 1 88 164 LYS B CA 1
ATOM 3913 C C . LYS B 1 164 ? -8.789 35.156 -5.203 1 88 164 LYS B C 1
ATOM 3915 O O . LYS B 1 164 ? -9.367 35.031 -6.285 1 88 164 LYS B O 1
ATOM 3920 N N . ASN B 1 165 ? -9.461 35.25 -4.016 1 84 165 ASN B N 1
ATOM 3921 C CA . ASN B 1 165 ? -10.914 35.344 -3.975 1 84 165 ASN B CA 1
ATOM 3922 C C . ASN B 1 165 ? -11.383 36.312 -2.916 1 84 165 ASN B C 1
ATOM 3924 O O . ASN B 1 165 ? -11.984 35.938 -1.913 1 84 165 ASN B O 1
ATOM 3928 N N . PRO B 1 166 ? -11.141 37.531 -3.299 1 83.44 166 PRO B N 1
ATOM 3929 C CA . PRO B 1 166 ? -11.555 38.531 -2.299 1 83.44 166 PRO B CA 1
ATOM 3930 C C . PRO B 1 166 ? -13.062 38.531 -2.062 1 83.44 166 PRO B C 1
ATOM 3932 O O . PRO B 1 166 ? -13.836 38.5 -3.02 1 83.44 166 PRO B O 1
ATOM 3935 N N . GLN B 1 167 ? -13.469 38.25 -0.901 1 86.75 167 GLN B N 1
ATOM 3936 C CA . GLN B 1 167 ? -14.875 38.219 -0.509 1 86.75 167 GLN B CA 1
ATOM 3937 C C . GLN B 1 167 ? -15.234 39.438 0.32 1 86.75 167 GLN B C 1
ATOM 3939 O O . GLN B 1 167 ? -14.375 40.031 0.986 1 86.75 167 GLN B O 1
ATOM 3944 N N . LYS B 1 168 ? -16.484 39.781 0.224 1 87.69 168 LYS B N 1
ATOM 3945 C CA . LYS B 1 168 ? -16.984 40.875 1.085 1 87.69 168 LYS B CA 1
ATOM 3946 C C . LYS B 1 168 ? -16.922 40.469 2.555 1 87.69 168 LYS B C 1
ATOM 3948 O O . LYS B 1 168 ? -17.234 39.312 2.904 1 87.69 168 LYS B O 1
ATOM 3953 N N . ASN B 1 169 ? -16.406 41.281 3.422 1 90.38 169 ASN B N 1
ATOM 3954 C CA . ASN B 1 169 ? -16.359 41.094 4.871 1 90.38 169 ASN B CA 1
ATOM 3955 C C . ASN B 1 169 ? -15.438 39.969 5.273 1 90.38 169 ASN B C 1
ATOM 3957 O O . ASN B 1 169 ? -15.703 39.25 6.254 1 90.38 169 ASN B O 1
ATOM 3961 N N . LEU B 1 170 ? -14.508 39.688 4.434 1 93.75 170 LEU B N 1
ATOM 3962 C CA . LEU B 1 170 ? -13.586 38.594 4.699 1 93.75 170 LEU B CA 1
ATOM 3963 C C . LEU B 1 170 ? -12.961 38.719 6.082 1 93.75 170 LEU B C 1
ATOM 3965 O O . LEU B 1 170 ? -12.883 37.75 6.84 1 93.75 170 LEU B O 1
ATOM 3969 N N . TYR B 1 171 ? -12.516 39.938 6.41 1 94.31 171 TYR B N 1
ATOM 3970 C CA . TYR B 1 171 ? -11.875 40.219 7.695 1 94.31 171 TYR B CA 1
ATOM 3971 C C . TYR B 1 171 ? -12.805 39.844 8.852 1 94.31 171 TYR B C 1
ATOM 3973 O O . TYR B 1 171 ? -12.398 39.156 9.781 1 94.31 171 TYR B O 1
ATOM 3981 N N . ARG B 1 172 ? -14.016 40.219 8.812 1 92.19 172 ARG B N 1
ATOM 3982 C CA . ARG B 1 172 ? -14.969 39.969 9.891 1 92.19 172 ARG B CA 1
ATOM 3983 C C . ARG B 1 172 ? -15.297 38.5 9.992 1 92.19 172 ARG B C 1
ATOM 3985 O O . ARG B 1 172 ? -15.523 37.969 11.094 1 92.19 172 ARG B O 1
ATOM 3992 N N . ASN B 1 173 ? -15.328 37.844 8.883 1 92 173 ASN B N 1
ATOM 3993 C CA . ASN B 1 173 ? -15.672 36.438 8.852 1 92 173 ASN B CA 1
ATOM 3994 C C . ASN B 1 173 ? -14.531 35.562 9.383 1 92 173 ASN B C 1
ATOM 3996 O O . ASN B 1 173 ? -14.766 34.625 10.117 1 92 173 ASN B O 1
ATOM 4000 N N . MET B 1 174 ? -13.32 35.938 9.047 1 93.75 174 MET B N 1
ATOM 4001 C CA . MET B 1 174 ? -12.195 35.062 9.391 1 93.75 174 MET B CA 1
ATOM 4002 C C . MET B 1 174 ? -11.578 35.469 10.727 1 93.75 174 MET B C 1
ATOM 4004 O O . MET B 1 174 ? -10.93 34.656 11.383 1 93.75 174 MET B O 1
ATOM 4008 N N . PHE B 1 175 ? -11.789 36.719 11.102 1 94.94 175 PHE B N 1
ATOM 4009 C CA . PHE B 1 175 ? -11.281 37.219 12.375 1 94.94 175 PHE B CA 1
ATOM 4010 C C . PHE B 1 175 ? -12.383 37.906 13.164 1 94.94 175 PHE B C 1
ATOM 4012 O O . PHE B 1 175 ? -12.297 39.125 13.43 1 94.94 175 PHE B O 1
ATOM 4019 N N . PRO B 1 176 ? -13.273 37.125 13.617 1 92.06 176 PRO B N 1
ATOM 4020 C CA . PRO B 1 176 ? -14.367 37.719 14.391 1 92.06 176 PRO B CA 1
ATOM 4021 C C . PRO B 1 176 ? -13.914 38.188 15.766 1 92.06 176 PRO B C 1
ATOM 4023 O O . PRO B 1 176 ? -12.961 37.656 16.328 1 92.06 176 PRO B O 1
ATOM 4026 N N . LYS B 1 177 ? -14.602 39.156 16.344 1 85.38 177 LYS B N 1
ATOM 4027 C CA . LYS B 1 177 ? -14.312 39.719 17.656 1 85.38 177 LYS B CA 1
ATOM 4028 C C . LYS B 1 177 ? -14.758 38.781 18.781 1 85.38 177 LYS B C 1
ATOM 4030 O O . LYS B 1 177 ? -14.195 38.781 19.875 1 85.38 177 LYS B O 1
ATOM 4035 N N . ILE B 1 178 ? -15.648 37.875 18.469 1 73.94 178 ILE B N 1
ATOM 4036 C CA . ILE B 1 178 ? -16.266 37 19.453 1 73.94 178 ILE B CA 1
ATOM 4037 C C . ILE B 1 178 ? -15.203 36.156 20.125 1 73.94 178 ILE B C 1
ATOM 4039 O O . ILE B 1 178 ? -14.18 35.812 19.516 1 73.94 178 ILE B O 1
ATOM 4043 N N . ME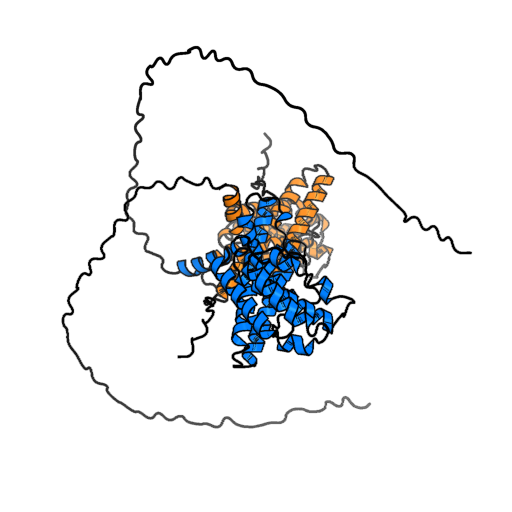T B 1 179 ? -15.484 35.656 21.328 1 65.31 179 MET B N 1
ATOM 4044 C CA . MET B 1 179 ? -14.641 34.906 22.266 1 65.31 179 MET B CA 1
ATOM 4045 C C . MET B 1 179 ? -14.008 33.688 21.578 1 65.31 179 MET B C 1
ATOM 4047 O O . MET B 1 179 ? -14.711 32.781 21.125 1 65.31 179 MET B O 1
ATOM 4051 N N . VAL B 1 180 ? -12.812 33.938 21.297 1 68.56 180 VAL B N 1
ATOM 4052 C CA . VAL B 1 180 ? -11.984 32.906 20.734 1 68.56 180 VAL B CA 1
ATOM 4053 C C . VAL B 1 180 ? -11.656 31.859 21.812 1 68.56 180 VAL B C 1
ATOM 4055 O O . VAL B 1 180 ? -11.344 32.219 22.953 1 68.56 180 VAL B O 1
ATOM 4058 N N . GLU B 1 181 ? -12.016 30.656 21.562 1 77.88 181 GLU B N 1
ATOM 4059 C CA . GLU B 1 181 ? -11.648 29.547 22.453 1 77.88 181 GLU B CA 1
ATOM 4060 C C . GLU B 1 181 ? -10.156 29.234 22.344 1 77.88 181 GLU B C 1
ATOM 4062 O O . GLU B 1 181 ? -9.539 29.453 21.297 1 77.88 181 GLU B O 1
ATOM 4067 N N . GLY B 1 182 ? -9.555 28.953 23.547 1 82.12 182 GLY B N 1
ATOM 4068 C CA . GLY B 1 182 ? -8.156 28.578 23.609 1 82.12 182 GLY B CA 1
ATOM 4069 C C . GLY B 1 182 ? -7.441 29.078 24.844 1 82.12 182 GLY B C 1
ATOM 4070 O O . GLY B 1 182 ? -8.062 29.672 25.719 1 82.12 182 GLY B O 1
ATOM 4071 N N . PRO B 1 183 ? -6.203 28.828 24.906 1 88.31 183 PRO B N 1
ATOM 4072 C CA . PRO B 1 183 ? -5.418 29.297 26.047 1 88.31 183 PRO B CA 1
ATOM 4073 C C . PRO B 1 183 ? -5.273 30.828 26.062 1 88.31 183 PRO B C 1
ATOM 4075 O O . PRO B 1 183 ? -5.492 31.484 25.047 1 88.31 183 PRO B O 1
ATOM 4078 N N . SER B 1 184 ? -4.922 31.406 27.203 1 87.62 184 SER B N 1
ATOM 4079 C CA . SER B 1 184 ? -4.848 32.844 27.406 1 87.62 184 SER B CA 1
ATOM 4080 C C . SER B 1 184 ? -3.863 33.5 26.438 1 87.62 184 SER B C 1
ATOM 4082 O O . SER B 1 184 ? -4.152 34.531 25.859 1 87.62 184 SER B O 1
ATOM 4084 N N . ASN B 1 185 ? -2.756 32.844 26.297 1 89.69 185 ASN B N 1
ATOM 4085 C CA . ASN B 1 185 ? -1.743 33.406 25.406 1 89.69 185 ASN B CA 1
ATOM 4086 C C . ASN B 1 185 ? -2.252 33.5 23.969 1 89.69 185 ASN B C 1
ATOM 4088 O O . ASN B 1 185 ? -1.938 34.469 23.266 1 89.69 185 ASN B O 1
ATOM 4092 N N . TYR B 1 186 ? -3.029 32.562 23.562 1 92 186 TYR B N 1
ATOM 4093 C CA . TYR B 1 186 ? -3.602 32.594 22.219 1 92 186 TYR B CA 1
ATOM 4094 C C . TYR B 1 186 ? -4.562 33.781 22.078 1 92 186 TYR B C 1
ATOM 4096 O O . TYR B 1 186 ? -4.547 34.469 21.062 1 92 186 TYR B O 1
ATOM 4104 N N . LYS B 1 187 ? -5.387 33.969 23.062 1 91.88 187 LYS B N 1
ATOM 4105 C CA . LYS B 1 187 ? -6.367 35.031 23.016 1 91.88 187 LYS B CA 1
ATOM 4106 C C . LYS B 1 187 ? -5.684 36.406 22.891 1 91.88 187 LYS B C 1
ATOM 4108 O O . LYS B 1 187 ? -6.137 37.25 22.141 1 91.88 187 LYS B O 1
ATOM 4113 N N . GLU B 1 188 ? -4.648 36.5 23.594 1 93.38 188 GLU B N 1
ATOM 4114 C CA . GLU B 1 188 ? -3.891 37.75 23.531 1 93.38 188 GLU B CA 1
ATOM 4115 C C . GLU B 1 188 ? -3.287 37.969 22.141 1 93.38 188 GLU B C 1
ATOM 4117 O O . GLU B 1 188 ? -3.387 39.062 21.578 1 93.38 188 GLU B O 1
ATOM 4122 N N . ASN B 1 189 ? -2.662 36.969 21.641 1 94.25 189 ASN B N 1
ATOM 4123 C CA . ASN B 1 189 ? -2.041 37.062 20.328 1 94.25 189 ASN B CA 1
ATOM 4124 C C . ASN B 1 189 ? -3.082 37.25 19.234 1 94.25 189 ASN B C 1
ATOM 4126 O O . ASN B 1 189 ? -2.828 37.969 18.25 1 94.25 189 ASN B O 1
ATOM 4130 N N . TYR B 1 190 ? -4.176 36.625 19.453 1 95.38 190 TYR B N 1
ATOM 4131 C CA . TYR B 1 190 ? -5.273 36.781 18.516 1 95.38 190 TYR B CA 1
ATOM 4132 C C . TYR B 1 190 ? -5.691 38.219 18.391 1 95.38 190 TYR B C 1
ATOM 4134 O O . TYR B 1 190 ? -5.852 38.75 17.281 1 95.38 190 TYR B O 1
ATOM 4142 N N . ILE B 1 191 ? -5.812 38.875 19.469 1 94.44 191 ILE B N 1
ATOM 4143 C CA . ILE B 1 191 ? -6.219 40.281 19.484 1 94.44 191 ILE B CA 1
ATOM 4144 C C . ILE B 1 191 ? -5.145 41.125 18.812 1 94.44 191 ILE B C 1
ATOM 4146 O O . ILE B 1 191 ? -5.457 42.031 18.031 1 94.44 191 ILE B O 1
ATOM 4150 N N . LYS B 1 192 ? -3.959 40.812 19.141 1 95.06 192 LYS B N 1
ATOM 4151 C CA . LYS B 1 192 ? -2.855 41.562 18.516 1 95.06 192 LYS B CA 1
ATOM 4152 C C . LYS B 1 192 ? -2.885 41.406 17 1 95.06 192 LYS B C 1
ATOM 4154 O O . LYS B 1 192 ? -2.771 42.406 16.281 1 95.06 192 LYS B O 1
ATOM 4159 N N . VAL B 1 193 ? -3.025 40.25 16.5 1 96.25 193 VAL B N 1
ATOM 4160 C CA . VAL B 1 193 ? -3.039 39.969 15.07 1 96.25 193 VAL B CA 1
ATOM 4161 C C . VAL B 1 193 ? -4.262 40.625 14.422 1 96.25 193 VAL B C 1
ATOM 4163 O O . VAL B 1 193 ? -4.156 41.219 13.359 1 96.25 193 VAL B O 1
ATOM 4166 N N . ARG B 1 194 ? -5.379 40.438 15.07 1 95.81 194 ARG B N 1
ATOM 4167 C CA . ARG B 1 194 ? -6.598 41.062 14.562 1 95.81 194 ARG B CA 1
ATOM 4168 C C . ARG B 1 194 ? -6.418 42.562 14.391 1 95.81 194 ARG B C 1
ATOM 4170 O O . ARG B 1 194 ? -6.855 43.156 13.391 1 95.81 194 ARG B O 1
ATOM 4177 N N . ASN B 1 195 ? -5.762 43.188 15.328 1 95.06 195 ASN B N 1
ATOM 4178 C CA . ASN B 1 195 ? -5.531 44.625 15.273 1 95.06 195 ASN B CA 1
ATOM 4179 C C . ASN B 1 195 ? -4.594 45 14.125 1 95.06 195 ASN B C 1
ATOM 4181 O O . ASN B 1 195 ? -4.777 46.031 13.477 1 95.06 195 ASN B O 1
ATOM 4185 N N . ILE B 1 196 ? -3.654 44.25 13.945 1 96.44 196 ILE B N 1
ATOM 4186 C CA . ILE B 1 196 ? -2.725 44.469 12.844 1 96.44 196 ILE B CA 1
ATOM 4187 C C . ILE B 1 196 ? -3.461 44.406 11.516 1 96.44 196 ILE B C 1
ATOM 4189 O O . ILE B 1 196 ? -3.299 45.25 10.648 1 96.44 196 ILE B O 1
ATOM 4193 N N . ILE B 1 197 ? -4.328 43.406 11.344 1 96.38 197 ILE B N 1
ATOM 4194 C CA . ILE B 1 197 ? -5.059 43.188 10.102 1 96.38 197 ILE B CA 1
ATOM 4195 C C . ILE B 1 197 ? -6.082 44.312 9.906 1 96.38 197 ILE B C 1
ATOM 4197 O O . ILE B 1 197 ? -6.285 44.781 8.781 1 96.38 197 ILE B O 1
ATOM 4201 N N . LYS B 1 198 ? -6.625 44.75 10.992 1 94.88 198 LYS B N 1
ATOM 4202 C CA . LYS B 1 198 ? -7.648 45.781 10.961 1 94.88 198 LYS B CA 1
ATOM 4203 C C . LYS B 1 198 ? -7.102 47.062 10.367 1 94.88 198 LYS B C 1
ATOM 4205 O O . LYS B 1 198 ? -7.836 47.844 9.727 1 94.88 198 LYS B O 1
ATOM 4210 N N . ARG B 1 199 ? -5.906 47.312 10.578 1 94.81 199 ARG B N 1
ATOM 4211 C CA . ARG B 1 199 ? -5.285 48.531 10.086 1 94.81 199 ARG B CA 1
ATOM 4212 C C . ARG B 1 199 ? -5.27 48.562 8.562 1 94.81 199 ARG B C 1
ATOM 4214 O O . ARG B 1 199 ? -5.383 49.625 7.961 1 94.81 199 ARG B O 1
ATOM 4221 N N . SER B 1 200 ? -5.055 47.375 7.898 1 92.38 200 SER B N 1
ATOM 4222 C CA . SER B 1 200 ? -5.043 47.281 6.441 1 92.38 200 SER B CA 1
ATOM 4223 C C . SER B 1 200 ? -5.617 45.969 5.969 1 92.38 200 SER B C 1
ATOM 4225 O O . SER B 1 200 ? -4.918 45.156 5.348 1 92.38 200 SER B O 1
ATOM 4227 N N . PRO B 1 201 ? -6.926 45.812 6.105 1 92.62 201 PRO B N 1
ATOM 4228 C CA . PRO B 1 201 ? -7.535 44.5 5.887 1 92.62 201 PRO B CA 1
ATOM 4229 C C . PRO B 1 201 ? -7.512 44.094 4.418 1 92.62 201 PRO B C 1
ATOM 4231 O O . PRO B 1 201 ? -7.562 42.906 4.117 1 92.62 201 PRO B O 1
ATOM 4234 N N . GLU B 1 202 ? -7.371 45.031 3.537 1 92.81 202 GLU B N 1
ATOM 4235 C CA . GLU B 1 202 ? -7.441 44.688 2.123 1 92.81 202 GLU B CA 1
ATOM 4236 C C . GLU B 1 202 ? -6.066 44.75 1.463 1 92.81 202 GLU B C 1
ATOM 4238 O O . GLU B 1 202 ? -5.93 44.5 0.265 1 92.81 202 GLU B O 1
ATOM 4243 N N . ASP B 1 203 ? -5.09 45.125 2.254 1 93.44 203 ASP B N 1
ATOM 4244 C CA . ASP B 1 203 ? -3.74 45.281 1.721 1 93.44 203 ASP B CA 1
ATOM 4245 C C . ASP B 1 203 ? -2.928 44 1.88 1 93.44 203 ASP B C 1
ATOM 4247 O O . ASP B 1 203 ? -2.127 43.875 2.809 1 93.44 203 ASP B O 1
ATOM 4251 N N . ALA B 1 204 ? -3.062 43.125 0.991 1 93.62 204 ALA B N 1
ATOM 4252 C CA . ALA B 1 204 ? -2.396 41.812 1.047 1 93.62 204 ALA B CA 1
ATOM 4253 C C . ALA B 1 204 ? -0.88 42 1.069 1 93.62 204 ALA B C 1
ATOM 4255 O O . ALA B 1 204 ? -0.181 41.25 1.768 1 93.62 204 ALA B O 1
ATOM 4256 N N . ASP B 1 205 ? -0.334 42.906 0.36 1 94.94 205 ASP B N 1
ATOM 4257 C CA . ASP B 1 205 ? 1.107 43.125 0.279 1 94.94 205 ASP B CA 1
ATOM 4258 C C . ASP B 1 205 ? 1.683 43.5 1.641 1 94.94 205 ASP B C 1
ATOM 4260 O O . ASP B 1 205 ? 2.736 43 2.037 1 94.94 205 ASP B O 1
ATOM 4264 N N . LYS B 1 206 ? 1.014 44.406 2.26 1 95.88 206 LYS B N 1
ATOM 4265 C CA . LYS B 1 206 ? 1.453 44.844 3.586 1 95.88 206 LYS B CA 1
ATOM 4266 C C . LYS B 1 206 ? 1.39 43.688 4.578 1 95.88 206 LYS B C 1
ATOM 4268 O O . LYS B 1 206 ? 2.316 43.469 5.367 1 95.88 206 LYS B O 1
ATOM 4273 N N . LEU B 1 207 ? 0.328 42.938 4.488 1 96.44 207 LEU B N 1
ATOM 4274 C CA . LEU B 1 207 ? 0.16 41.812 5.391 1 96.44 207 LEU B CA 1
ATOM 4275 C C . LEU B 1 207 ? 1.206 40.75 5.117 1 96.44 207 LEU B C 1
ATOM 4277 O O . LEU B 1 207 ? 1.707 40.094 6.047 1 96.44 207 LEU B O 1
ATOM 4281 N N . MET B 1 208 ? 1.532 40.531 3.893 1 95.75 208 MET B N 1
ATOM 4282 C CA . MET B 1 208 ? 2.551 39.531 3.518 1 95.75 208 MET B CA 1
ATOM 4283 C C . MET B 1 208 ? 3.912 39.938 4.082 1 95.75 208 MET B C 1
ATOM 4285 O O . MET B 1 208 ? 4.727 39.062 4.406 1 95.75 208 MET B O 1
ATOM 4289 N N . LYS B 1 209 ? 4.152 41.188 4.211 1 95.81 209 LYS B N 1
ATOM 4290 C CA . LYS B 1 209 ? 5.402 41.688 4.777 1 95.81 209 LYS B CA 1
ATOM 4291 C C . LYS B 1 209 ? 5.418 41.531 6.297 1 95.81 209 LYS B C 1
ATOM 4293 O O . LYS B 1 209 ? 6.461 41.219 6.879 1 95.81 209 LYS B O 1
ATOM 4298 N N . GLU B 1 210 ? 4.27 41.719 6.859 1 96.06 210 GLU B N 1
ATOM 4299 C CA . GLU B 1 210 ? 4.145 41.625 8.305 1 96.06 210 GLU B CA 1
ATOM 4300 C C . GLU B 1 210 ? 4.141 40.156 8.742 1 96.06 210 GLU B C 1
ATOM 4302 O O . GLU B 1 210 ? 4.711 39.812 9.781 1 96.06 210 GLU B O 1
ATOM 4307 N N . PHE B 1 211 ? 3.428 39.344 7.98 1 96.75 211 PHE B N 1
ATOM 4308 C CA . PHE B 1 211 ? 3.307 37.906 8.242 1 96.75 211 PHE B CA 1
ATOM 4309 C C . PHE B 1 211 ? 3.941 37.094 7.117 1 96.75 211 PHE B C 1
ATOM 4311 O O . PHE B 1 211 ? 3.24 36.594 6.246 1 96.75 211 PHE B O 1
ATOM 4318 N N . LYS B 1 212 ? 5.207 36.875 7.238 1 96.19 212 LYS B N 1
ATOM 4319 C CA . LYS B 1 212 ? 5.977 36.25 6.164 1 96.19 212 LYS B CA 1
ATOM 4320 C C . LYS B 1 212 ? 5.66 34.781 6.039 1 96.19 212 LYS B C 1
ATOM 4322 O O . LYS B 1 212 ? 5.695 34.031 7.031 1 96.19 212 LYS B O 1
ATOM 4327 N N . TRP B 1 213 ? 5.477 34.375 4.887 1 95.38 213 TRP B N 1
ATOM 4328 C CA . TRP B 1 213 ? 5.211 32.969 4.582 1 95.38 213 TRP B CA 1
ATOM 4329 C C . TRP B 1 213 ? 6.375 32.094 5.012 1 95.38 213 TRP B C 1
ATOM 4331 O O . TRP B 1 213 ? 6.176 31.031 5.613 1 95.38 213 TRP B O 1
ATOM 4341 N N . GLU B 1 214 ? 7.535 32.5 4.793 1 92.56 214 GLU B N 1
ATOM 4342 C CA . GLU B 1 214 ? 8.742 31.75 5.121 1 92.56 214 GLU B CA 1
ATOM 4343 C C . GLU B 1 214 ? 8.812 31.453 6.617 1 92.56 214 GLU B C 1
ATOM 4345 O O . GLU B 1 214 ? 9.25 30.375 7.016 1 92.56 214 GLU B O 1
ATOM 4350 N N . LYS B 1 215 ? 8.422 32.406 7.309 1 93.75 215 LYS B N 1
ATOM 4351 C CA . LYS B 1 215 ? 8.445 32.219 8.758 1 93.75 215 LYS B CA 1
ATOM 4352 C C . LYS B 1 215 ? 7.414 31.172 9.203 1 93.75 215 LYS B C 1
ATOM 4354 O O . LYS B 1 215 ? 7.684 30.359 10.086 1 93.75 215 LYS B O 1
ATOM 4359 N N . PHE B 1 216 ? 6.27 31.266 8.625 1 95.69 216 PHE B N 1
ATOM 4360 C CA . PHE B 1 216 ? 5.23 30.297 8.914 1 95.69 216 PHE B CA 1
ATOM 4361 C C . PHE B 1 216 ? 5.703 28.875 8.57 1 95.69 216 PHE B C 1
ATOM 4363 O O . PHE B 1 216 ? 5.535 27.953 9.367 1 95.69 216 PHE B O 1
ATOM 4370 N N . VAL B 1 217 ? 6.266 28.734 7.406 1 93.44 217 VAL B N 1
ATOM 4371 C CA . VAL B 1 217 ? 6.73 27.438 6.922 1 93.44 217 VAL B CA 1
ATOM 4372 C C . VAL B 1 217 ? 7.801 26.891 7.863 1 93.44 217 VAL B C 1
ATOM 4374 O O . VAL B 1 217 ? 7.793 25.703 8.203 1 93.44 217 VAL B O 1
ATOM 4377 N N . GLU B 1 218 ? 8.648 27.734 8.312 1 92 218 GLU B N 1
ATOM 4378 C CA . GLU B 1 218 ? 9.688 27.328 9.258 1 92 218 GLU B CA 1
ATOM 4379 C C . GLU B 1 218 ? 9.078 26.781 10.547 1 92 218 GLU B C 1
ATOM 4381 O O . GLU B 1 218 ? 9.523 25.766 11.062 1 92 218 GLU B O 1
ATOM 4386 N N . GLU B 1 219 ? 8.141 27.516 11.023 1 92.94 219 GLU B N 1
ATOM 4387 C CA . GLU B 1 219 ? 7.488 27.094 12.258 1 92.94 219 GLU B CA 1
ATOM 4388 C C . GLU B 1 219 ? 6.73 25.781 12.055 1 92.94 219 GLU B C 1
ATOM 4390 O O . GLU B 1 219 ? 6.695 24.938 12.953 1 92.94 219 GLU B O 1
ATOM 4395 N N . MET B 1 220 ? 6.113 25.688 10.938 1 92.44 220 MET B N 1
ATOM 4396 C CA . MET B 1 220 ? 5.383 24.469 10.609 1 92.44 220 MET B CA 1
ATOM 4397 C C . MET B 1 220 ? 6.32 23.266 10.578 1 92.44 220 MET B C 1
ATOM 4399 O O . MET B 1 220 ? 6.012 22.219 11.156 1 92.44 220 MET B O 1
ATOM 4403 N N . PHE B 1 221 ? 7.406 23.391 10.016 1 89.19 221 PHE B N 1
ATOM 4404 C CA . PHE B 1 221 ? 8.336 22.281 9.883 1 89.19 221 PHE B CA 1
ATOM 4405 C C . PHE B 1 221 ? 8.977 21.953 11.227 1 89.19 221 PHE B C 1
ATOM 4407 O O . PHE B 1 221 ? 9.258 20.797 11.523 1 89.19 221 PHE B O 1
ATOM 4414 N N . LYS B 1 222 ? 9.219 23 12.039 1 87.56 222 LYS B N 1
ATOM 4415 C CA . LYS B 1 222 ? 9.68 22.75 13.398 1 87.56 222 LYS B CA 1
ATOM 4416 C C . LYS B 1 222 ? 8.664 21.906 14.172 1 87.56 222 LYS B C 1
ATOM 4418 O O . LYS B 1 222 ? 9.039 20.969 14.875 1 87.56 222 LYS B O 1
ATOM 4423 N N . TYR B 1 223 ? 7.465 22.266 14.016 1 90.06 223 TYR B N 1
ATOM 4424 C CA . TYR B 1 223 ? 6.391 21.516 14.664 1 90.06 223 TYR B CA 1
ATOM 4425 C C . TYR B 1 223 ? 6.375 20.062 14.195 1 90.06 223 TYR B C 1
ATOM 4427 O O . TYR B 1 223 ? 6.258 19.156 15.008 1 90.06 223 TYR B O 1
ATOM 4435 N N . ILE B 1 224 ? 6.441 19.859 12.938 1 87.38 224 ILE B N 1
ATOM 4436 C CA . ILE B 1 224 ? 6.418 18.531 12.344 1 87.38 224 ILE B CA 1
ATOM 4437 C C . ILE B 1 224 ? 7.605 17.719 12.859 1 87.38 224 ILE B C 1
ATOM 4439 O O . ILE B 1 224 ? 7.461 16.531 13.188 1 87.38 224 ILE B O 1
ATOM 4443 N N . TYR B 1 225 ? 8.602 18.391 12.922 1 82.94 225 TYR B N 1
ATOM 4444 C CA . TYR B 1 225 ? 9.805 17.734 13.414 1 82.94 225 TYR B CA 1
ATOM 4445 C C . TYR B 1 225 ? 9.609 17.25 14.844 1 82.94 225 TYR B C 1
ATOM 4447 O O . TYR B 1 225 ? 9.961 16.109 15.172 1 82.94 225 TYR B O 1
ATOM 4455 N N . ILE B 1 226 ? 9.102 18.047 15.633 1 80.75 226 ILE B N 1
ATOM 4456 C CA . ILE B 1 226 ? 8.852 17.703 17.031 1 80.75 226 ILE B CA 1
ATOM 4457 C C . ILE B 1 226 ? 7.852 16.547 17.094 1 80.75 226 ILE B C 1
ATOM 4459 O O . ILE B 1 226 ? 8.047 15.586 17.859 1 80.75 226 ILE B O 1
ATOM 4463 N N . LEU B 1 227 ? 6.906 16.625 16.328 1 82.56 227 LEU B N 1
ATOM 4464 C CA . LEU B 1 227 ? 5.855 15.609 16.312 1 82.56 227 LEU B CA 1
ATOM 4465 C C . LEU B 1 227 ? 6.41 14.258 15.883 1 82.56 227 LEU B C 1
ATOM 4467 O O . LEU B 1 227 ? 6.129 13.234 16.516 1 82.56 227 LEU B O 1
ATOM 4471 N N . VAL B 1 228 ? 7.164 14.25 14.836 1 79.5 228 VAL B N 1
ATOM 4472 C CA . VAL B 1 228 ? 7.715 13.008 14.289 1 79.5 228 VAL B CA 1
ATOM 4473 C C . VAL B 1 228 ? 8.656 12.375 15.312 1 79.5 228 VAL B C 1
ATOM 4475 O O . VAL B 1 228 ? 8.664 11.148 15.484 1 79.5 228 VAL B O 1
ATOM 4478 N N . ASN B 1 229 ? 9.336 13.164 16 1 75.38 229 ASN B N 1
ATOM 4479 C CA . ASN B 1 229 ? 10.258 12.656 17.016 1 75.38 229 ASN B CA 1
ATOM 4480 C C . ASN B 1 229 ? 9.516 12.133 18.234 1 75.38 229 ASN B C 1
ATOM 4482 O O . ASN B 1 229 ? 9.953 11.164 18.859 1 75.38 229 ASN B O 1
ATOM 4486 N N . GLU B 1 230 ? 8.461 12.75 18.531 1 76.56 230 GLU B N 1
ATOM 4487 C CA . GLU B 1 230 ? 7.676 12.32 19.688 1 76.56 230 GLU B CA 1
ATOM 4488 C C . GLU B 1 230 ? 6.926 11.023 19.391 1 76.56 230 GLU B C 1
ATOM 4490 O O . GLU B 1 230 ? 6.781 10.172 20.266 1 76.56 230 GLU B O 1
ATOM 4495 N N . LEU B 1 231 ? 6.41 10.883 18.266 1 81.5 231 LEU B N 1
ATOM 4496 C CA . LEU B 1 231 ? 5.598 9.734 17.891 1 81.5 231 LEU B CA 1
ATOM 4497 C C . LEU B 1 231 ? 6.469 8.5 17.672 1 81.5 231 LEU B C 1
ATOM 4499 O O . LEU B 1 231 ? 6.023 7.371 17.891 1 81.5 231 LEU B O 1
ATOM 4503 N N . GLY B 1 232 ? 7.676 8.711 17.266 1 78.44 232 GLY B N 1
ATOM 4504 C CA . GLY B 1 232 ? 8.57 7.598 17.016 1 78.44 232 GLY B CA 1
ATOM 4505 C C . GLY B 1 232 ? 8.383 6.984 15.641 1 78.44 232 GLY B C 1
ATOM 4506 O O . GLY B 1 232 ? 7.547 7.441 14.859 1 78.44 232 GLY B O 1
ATOM 4507 N N . MET B 1 233 ? 9.133 5.93 15.383 1 87.06 233 MET B N 1
ATOM 4508 C CA . MET B 1 233 ? 9.125 5.27 14.078 1 87.06 233 MET B CA 1
ATOM 4509 C C . MET B 1 233 ? 7.969 4.285 13.969 1 87.06 233 MET B C 1
ATOM 4511 O O . MET B 1 233 ? 7.617 3.629 14.953 1 87.06 233 MET B O 1
ATOM 4515 N N . PRO B 1 234 ? 7.371 4.234 12.758 1 91.19 234 PRO B N 1
ATOM 4516 C CA . PRO B 1 234 ? 6.312 3.246 12.547 1 91.19 234 PRO B CA 1
ATOM 4517 C C . PRO B 1 234 ? 6.789 1.813 12.766 1 91.19 234 PRO B C 1
ATOM 4519 O O . PRO B 1 234 ? 7.992 1.545 12.711 1 91.19 234 PRO B O 1
ATOM 4522 N N . LEU B 1 235 ? 5.863 0.948 12.969 1 88.94 235 LEU B N 1
ATOM 4523 C CA . LEU B 1 235 ? 6.102 -0.452 13.305 1 88.94 235 LEU B CA 1
ATOM 4524 C C . LEU B 1 235 ? 7.027 -1.104 12.281 1 88.94 235 LEU B C 1
ATOM 4526 O O . LEU B 1 235 ? 8.039 -1.712 12.656 1 88.94 235 LEU B O 1
ATOM 4530 N N . LEU B 1 236 ? 6.773 -0.984 10.992 1 89.81 236 LEU B N 1
ATOM 4531 C CA . LEU B 1 236 ? 7.539 -1.671 9.961 1 89.81 236 LEU B CA 1
ATOM 4532 C C . LEU B 1 236 ? 8.93 -1.065 9.828 1 89.81 236 LEU B C 1
ATOM 4534 O O . LEU B 1 236 ? 9.883 -1.754 9.438 1 89.81 236 LEU B O 1
ATOM 4538 N N . HIS B 1 237 ? 9.016 0.172 10.125 1 87.56 237 HIS B N 1
ATOM 4539 C CA . HIS B 1 237 ? 10.328 0.812 10.109 1 87.56 237 HIS B CA 1
ATOM 4540 C C . HIS B 1 237 ? 11.211 0.297 11.242 1 87.56 237 HIS B C 1
ATOM 4542 O O . HIS B 1 237 ? 12.406 0.07 11.055 1 87.56 237 HIS B O 1
ATOM 4548 N N . LYS B 1 238 ? 10.641 0.108 12.344 1 81.88 238 LYS B N 1
ATOM 4549 C CA . LYS B 1 238 ? 11.367 -0.396 13.516 1 81.88 238 LYS B CA 1
ATOM 4550 C C . LYS B 1 238 ? 11.836 -1.829 13.289 1 81.88 238 LYS B C 1
ATOM 4552 O O . LYS B 1 238 ? 12.961 -2.18 13.648 1 81.88 238 LYS B O 1
ATOM 4557 N N . PHE B 1 239 ? 11.055 -2.613 12.703 1 79.5 239 PHE B N 1
ATOM 4558 C CA . PHE B 1 239 ? 11.352 -4.023 12.484 1 79.5 239 PHE B CA 1
ATOM 4559 C C . PHE B 1 239 ? 12.484 -4.195 11.484 1 79.5 239 PHE B C 1
ATOM 4561 O O . PHE B 1 239 ? 13.367 -5.031 11.672 1 79.5 239 PHE B O 1
ATOM 4568 N N . THR B 1 240 ? 12.406 -3.508 10.43 1 73.12 240 THR B N 1
ATOM 4569 C CA . THR B 1 240 ? 13.391 -3.701 9.367 1 73.12 240 THR B CA 1
ATOM 4570 C C . THR B 1 240 ? 14.719 -3.061 9.742 1 73.12 240 THR B C 1
ATOM 4572 O O . THR B 1 240 ? 15.773 -3.477 9.258 1 73.12 240 THR B O 1
ATOM 4575 N N . SER B 1 241 ? 14.656 -2.135 10.586 1 62.06 241 SER B N 1
ATOM 4576 C CA . SER B 1 241 ? 15.891 -1.549 11.086 1 62.06 241 SER B CA 1
ATOM 4577 C C . SER B 1 241 ? 16.625 -2.514 12.016 1 62.06 241 SER B C 1
ATOM 4579 O O . SER B 1 241 ? 17.859 -2.596 11.992 1 62.06 241 SER B O 1
ATOM 4581 N N . ILE B 1 242 ? 15.859 -3.34 12.711 1 52.69 242 ILE B N 1
ATOM 4582 C CA . ILE B 1 242 ? 16.406 -4.32 13.641 1 52.69 242 ILE B CA 1
ATOM 4583 C C . ILE B 1 242 ? 16.984 -5.504 12.859 1 52.69 242 ILE B C 1
ATOM 4585 O O . ILE B 1 242 ? 18.078 -5.988 13.164 1 52.69 242 ILE B O 1
ATOM 4589 N N . THR B 1 243 ? 16.188 -5.961 11.969 1 54.16 243 THR B N 1
ATOM 4590 C CA . THR B 1 243 ? 16.641 -7.09 11.172 1 54.16 243 THR B CA 1
ATOM 4591 C C . THR B 1 243 ? 17.906 -6.73 10.391 1 54.16 243 THR B C 1
ATOM 4593 O O . THR B 1 243 ? 18.797 -7.566 10.219 1 54.16 243 THR B O 1
ATOM 4596 N N . SER B 1 244 ? 17.953 -5.508 9.969 1 50.28 244 SER B N 1
ATOM 4597 C CA . SER B 1 244 ? 19.219 -5.047 9.398 1 50.28 244 SER B CA 1
ATOM 4598 C C . SER B 1 244 ? 20.328 -5.031 10.445 1 50.28 244 SER B C 1
ATOM 4600 O O . SER B 1 244 ? 21.484 -5.289 10.133 1 50.28 244 SER B O 1
ATOM 4602 N N . ILE B 1 245 ? 20 -4.656 11.75 1 42.31 245 ILE B N 1
ATOM 4603 C CA . ILE B 1 245 ? 21 -4.68 12.82 1 42.31 245 ILE B CA 1
ATOM 4604 C C . ILE B 1 245 ? 21.281 -6.125 13.227 1 42.31 245 ILE B C 1
ATOM 4606 O O . ILE B 1 245 ? 22.438 -6.484 13.5 1 42.31 245 ILE B O 1
ATOM 4610 N N . THR B 1 246 ? 20.328 -6.938 13.484 1 39.22 246 THR B N 1
ATOM 4611 C CA . THR B 1 246 ? 20.578 -8.312 13.883 1 39.22 246 THR B CA 1
ATOM 4612 C C . THR B 1 246 ? 21.047 -9.148 12.695 1 39.22 246 THR B C 1
ATOM 4614 O O . THR B 1 246 ? 20.25 -9.547 11.852 1 39.22 246 THR B O 1
ATOM 4617 N N . SER B 1 247 ? 21.875 -8.805 11.891 1 35.38 247 SER B N 1
ATOM 4618 C CA . SER B 1 247 ? 22.703 -9.867 11.328 1 35.38 247 SER B CA 1
ATOM 4619 C C . SER B 1 247 ? 23.047 -10.922 12.383 1 35.38 247 SER B C 1
ATOM 4621 O O . SER B 1 247 ? 23.703 -10.617 13.375 1 35.38 247 SER B O 1
ATOM 4623 N N . ILE B 1 248 ? 22.234 -11.945 12.492 1 29.27 248 ILE B N 1
ATOM 4624 C CA . ILE B 1 248 ? 21.859 -13.141 13.25 1 29.27 248 ILE B CA 1
ATOM 4625 C C . ILE B 1 248 ? 23.109 -13.969 13.555 1 29.27 248 ILE B C 1
ATOM 4627 O O . ILE B 1 248 ? 23.703 -14.555 12.648 1 29.27 248 ILE B O 1
ATOM 4631 N N . LYS B 1 249 ? 24 -13.594 14.398 1 30.39 249 LYS B N 1
ATOM 4632 C CA . LYS B 1 249 ? 24.859 -14.594 15.008 1 30.39 249 LYS B CA 1
ATOM 4633 C C . LYS B 1 249 ? 24.062 -15.781 15.531 1 30.39 249 LYS B C 1
ATOM 4635 O O . LYS B 1 249 ? 23.125 -15.602 16.312 1 30.39 249 LYS B O 1
ATOM 4640 N N . ALA B 1 250 ? 24 -16.922 14.898 1 28.05 250 ALA B N 1
ATOM 4641 C CA . ALA B 1 250 ? 23.672 -18.266 15.367 1 28.05 250 ALA B CA 1
ATOM 4642 C C . ALA B 1 250 ? 24.219 -18.5 16.781 1 28.05 250 ALA B C 1
ATOM 4644 O O . ALA B 1 250 ? 25.422 -18.438 17 1 28.05 250 ALA B O 1
ATOM 4645 N N . SER B 1 251 ? 23.5 -17.984 17.766 1 25.08 251 SER B N 1
ATOM 4646 C CA . SER B 1 251 ? 23.969 -18.359 19.094 1 25.08 251 SER B CA 1
ATOM 4647 C C . SER B 1 251 ? 24.109 -19.875 19.234 1 25.08 251 SER B C 1
ATOM 4649 O O . SER B 1 251 ? 23.281 -20.625 18.688 1 25.08 251 SER B O 1
ATOM 4651 N N . PRO B 1 252 ? 25.219 -20.375 19.656 1 24.52 252 PRO B N 1
ATOM 4652 C CA . PRO B 1 252 ? 25.484 -21.781 20 1 24.52 252 PRO B CA 1
ATOM 4653 C C . PRO B 1 252 ? 24.484 -22.328 21.016 1 24.52 252 PRO B C 1
ATOM 4655 O O . PRO B 1 252 ? 24.141 -21.672 22 1 24.52 252 PRO B O 1
ATOM 4658 N N . ILE B 1 253 ? 23.5 -23.094 20.562 1 24.92 253 ILE B N 1
ATOM 4659 C CA . ILE B 1 253 ? 22.562 -23.859 21.375 1 24.92 253 ILE B CA 1
ATOM 4660 C C . ILE B 1 253 ? 23.328 -24.578 22.484 1 24.92 253 ILE B C 1
ATOM 4662 O O . ILE B 1 253 ? 24.172 -25.438 22.219 1 24.92 253 ILE B O 1
ATOM 4666 N N . SER B 1 254 ? 23.781 -23.844 23.469 1 21.03 254 SER B N 1
ATOM 4667 C CA . SER B 1 254 ? 24.219 -24.625 24.625 1 21.03 254 SER B CA 1
ATOM 4668 C C . SER B 1 254 ? 23.156 -25.656 25.016 1 21.03 254 SER B C 1
ATOM 4670 O O . SER B 1 254 ? 21.953 -25.406 24.859 1 21.03 254 SER B O 1
ATOM 4672 N N . SER B 1 255 ? 23.547 -26.969 25.234 1 21.39 255 SER B N 1
ATOM 4673 C CA . SER B 1 255 ? 23.094 -28.312 25.531 1 21.39 255 SER B CA 1
ATOM 4674 C C . SER B 1 255 ? 22.203 -28.344 26.766 1 21.39 255 SER B C 1
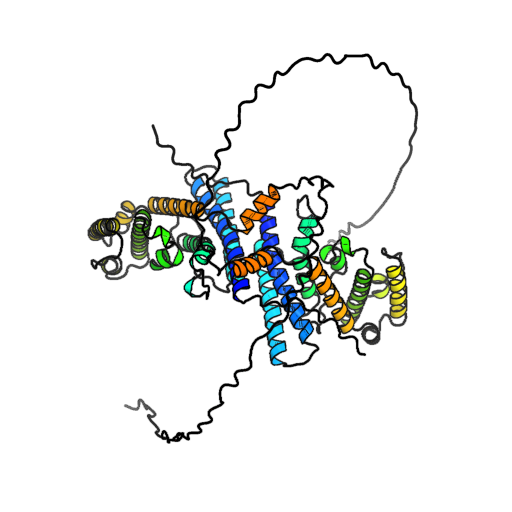ATOM 4676 O O . SER B 1 255 ? 21.406 -29.266 26.953 1 21.39 255 SER B O 1
ATOM 4678 N N . THR B 1 256 ? 22.469 -27.547 27.812 1 20.84 256 THR B N 1
ATOM 4679 C CA . THR B 1 256 ? 22.344 -28.312 29.047 1 20.84 256 THR B CA 1
ATOM 4680 C C . THR B 1 256 ? 20.875 -28.484 29.438 1 20.84 256 THR B C 1
ATOM 4682 O O . THR B 1 256 ? 20.531 -29.438 30.125 1 20.84 256 THR B O 1
ATOM 4685 N N . SER B 1 257 ? 20.094 -27.359 29.484 1 20.59 257 SER B N 1
ATOM 4686 C CA . SER B 1 257 ? 19.25 -27.422 30.688 1 20.59 257 SER B CA 1
ATOM 4687 C C . SER B 1 257 ? 18.141 -28.453 30.531 1 20.59 257 SER B C 1
ATOM 4689 O O . SER B 1 257 ? 17.562 -28.578 29.453 1 20.59 257 SER B O 1
ATOM 4691 N N . SER B 1 258 ? 18.062 -29.469 31.406 1 20.23 258 SER B N 1
ATOM 4692 C CA . SER B 1 258 ? 17.312 -30.672 31.766 1 20.23 258 SER B CA 1
ATOM 4693 C C . SER B 1 258 ? 15.82 -30.359 31.875 1 20.23 258 SER B C 1
ATOM 4695 O O . SER B 1 258 ? 15.422 -29.406 32.531 1 20.23 258 SER B O 1
ATOM 4697 N N . PRO B 1 259 ? 15.133 -30.781 30.844 1 19.69 259 PRO B N 1
ATOM 4698 C CA . PRO B 1 259 ? 13.68 -30.578 30.75 1 19.69 259 PRO B CA 1
ATOM 4699 C C . PRO B 1 259 ? 12.945 -31.016 32.031 1 19.69 259 PRO B C 1
ATOM 4701 O O . PRO B 1 259 ? 13 -32.188 32.406 1 19.69 259 PRO B O 1
ATOM 4704 N N . ARG B 1 260 ? 13.148 -30.125 33.062 1 19.58 260 ARG B N 1
ATOM 4705 C CA . ARG B 1 260 ? 12.406 -30.484 34.281 1 19.58 260 ARG B CA 1
ATOM 4706 C C . ARG B 1 260 ? 10.961 -30.812 33.969 1 19.58 260 ARG B C 1
ATOM 4708 O O . ARG B 1 260 ? 10.242 -30 33.375 1 19.58 260 ARG B O 1
ATOM 4715 N N . VAL B 1 261 ? 10.727 -32.094 33.75 1 18.88 261 VAL B N 1
ATOM 4716 C CA . VAL B 1 261 ? 9.492 -32.844 33.5 1 18.88 261 VAL B CA 1
ATOM 4717 C C . VAL B 1 261 ? 8.492 -32.562 34.625 1 18.88 261 VAL B C 1
ATOM 4719 O O . VAL B 1 261 ? 8.711 -32.938 35.781 1 18.88 261 VAL B O 1
ATOM 4722 N N . VAL B 1 262 ? 8.227 -31.234 34.719 1 18.36 262 VAL B N 1
ATOM 4723 C CA . VAL B 1 262 ? 7.285 -30.953 35.812 1 18.36 262 VAL B CA 1
ATOM 4724 C C . VAL B 1 262 ? 6.074 -31.875 35.688 1 18.36 262 VAL B C 1
ATOM 4726 O O . VAL B 1 262 ? 5.395 -31.891 34.656 1 18.36 262 VAL B O 1
ATOM 4729 N N . ILE B 1 263 ? 6.191 -33 36.312 1 17.69 263 ILE B N 1
ATOM 4730 C CA . ILE B 1 263 ? 5.25 -34.094 36.562 1 17.69 263 ILE B CA 1
ATOM 4731 C C . ILE B 1 263 ? 3.959 -33.531 37.156 1 17.69 263 ILE B C 1
ATOM 4733 O O . ILE B 1 263 ? 3.979 -32.906 38.219 1 17.69 263 ILE B O 1
ATOM 4737 N N . PHE B 1 264 ? 3.123 -33.031 36.188 1 18.06 264 PHE B N 1
ATOM 4738 C CA . PHE B 1 264 ? 1.792 -32.594 36.562 1 18.06 264 PHE B CA 1
ATOM 4739 C C . PHE B 1 264 ? 1.093 -33.594 37.438 1 18.06 264 PHE B C 1
ATOM 4741 O O . PHE B 1 264 ? 0.906 -34.75 37.062 1 18.06 264 PHE B O 1
ATOM 4748 N N . ASN B 1 265 ? 1.545 -33.562 38.688 1 16.34 265 ASN B N 1
ATOM 4749 C CA . ASN B 1 265 ? 0.866 -34.438 39.625 1 16.34 265 ASN B CA 1
ATOM 4750 C C . ASN B 1 265 ? -0.642 -34.219 39.625 1 16.34 265 ASN B C 1
ATOM 4752 O O . ASN B 1 265 ? -1.097 -33.062 39.625 1 16.34 265 ASN B O 1
ATOM 4756 N N . ASP B 1 266 ? -1.282 -35.188 39 1 18.06 266 ASP B N 1
ATOM 4757 C CA . ASP B 1 266 ? -2.703 -35.531 38.906 1 18.06 266 ASP B CA 1
ATOM 4758 C C . ASP B 1 266 ? -3.395 -35.344 40.25 1 18.06 266 ASP B C 1
ATOM 4760 O O . ASP B 1 266 ? -3.248 -36.156 41.156 1 18.06 266 ASP B O 1
ATOM 4764 N N . ALA B 1 267 ? -3.113 -34.125 40.812 1 16.53 267 ALA B N 1
ATOM 4765 C CA . ALA B 1 267 ? -3.77 -34.094 42.125 1 16.53 267 ALA B CA 1
ATOM 4766 C C . ALA B 1 267 ? -5.262 -34.406 42 1 16.53 267 ALA B C 1
ATOM 4768 O O . ALA B 1 267 ? -5.926 -33.844 41.125 1 16.53 267 ALA B O 1
ATOM 4769 N N . SER B 1 268 ? -5.664 -35.5 42.531 1 16.56 268 SER B N 1
ATOM 4770 C CA . SER B 1 268 ? -6.93 -36.188 42.75 1 16.56 268 SER B CA 1
ATOM 4771 C C . SER B 1 268 ? -7.93 -35.312 43.469 1 16.56 268 SER B C 1
ATOM 4773 O O . SER B 1 268 ? -7.879 -35.188 44.688 1 16.56 268 SER B O 1
ATOM 4775 N N . LYS B 1 269 ? -7.934 -34 43.031 1 18.84 269 LYS B N 1
ATOM 4776 C CA . LYS B 1 269 ? -8.891 -33.406 43.938 1 18.84 269 LYS B CA 1
ATOM 4777 C C . LYS B 1 269 ? -10.195 -34.188 43.969 1 18.84 269 LYS B C 1
ATOM 4779 O O . LYS B 1 269 ? -10.719 -34.594 42.938 1 18.84 269 LYS B O 1
ATOM 4784 N N . LYS B 1 270 ? -10.547 -34.531 45.188 1 16.75 270 LYS B N 1
ATOM 4785 C CA . LYS B 1 270 ? -11.711 -35.188 45.781 1 16.75 270 LYS B CA 1
ATOM 4786 C C . LYS B 1 270 ? -13 -34.469 45.406 1 16.75 270 LYS B C 1
ATOM 4788 O O . LYS B 1 270 ? -13.039 -33.219 45.406 1 16.75 270 LYS B O 1
ATOM 4793 N N . VAL B 1 271 ? -14.094 -35.094 44.938 1 17.55 271 VAL B N 1
ATOM 4794 C CA . VAL B 1 271 ? -15.453 -35.031 44.406 1 17.55 271 VAL B CA 1
ATOM 4795 C C . VAL B 1 271 ? -16.406 -34.5 45.469 1 17.55 271 VAL B C 1
ATOM 4797 O O . VAL B 1 271 ? -17.594 -34.312 45.219 1 17.55 271 VAL B O 1
ATOM 4800 N N . GLY B 1 272 ? -15.992 -33.875 46.688 1 15.33 272 GLY B N 1
ATOM 4801 C CA . GLY B 1 272 ? -17.188 -34.219 47.438 1 15.33 272 GLY B CA 1
ATOM 4802 C C . GLY B 1 272 ? -18.453 -33.625 46.875 1 15.33 272 GLY B C 1
ATOM 4803 O O . GLY B 1 272 ? -18.5 -33.219 45.719 1 15.33 272 GLY B O 1
ATOM 4804 N N . ASP B 1 273 ? -19.266 -32.844 47.812 1 15.69 273 ASP B N 1
ATOM 4805 C CA . ASP B 1 273 ? -20.578 -33.125 48.375 1 15.69 273 ASP B CA 1
ATOM 4806 C C . ASP B 1 273 ? -21.672 -32.375 47.594 1 15.69 273 ASP B C 1
ATOM 4808 O O . ASP B 1 273 ? -22.672 -32.938 47.188 1 15.69 273 ASP B O 1
ATOM 4812 N N . SER B 1 274 ? -21.891 -31.031 47.906 1 15.64 274 SER B N 1
ATOM 4813 C CA . SER B 1 274 ? -23.188 -30.75 48.531 1 15.64 274 SER B CA 1
ATOM 4814 C C . SER B 1 274 ? -24.281 -30.594 47.469 1 15.64 274 SER B C 1
ATOM 4816 O O . SER B 1 274 ? -23.984 -30.375 46.281 1 15.64 274 SER B O 1
ATOM 4818 N N . ASN B 1 275 ? -25.609 -30.281 48.062 1 14.84 275 ASN B N 1
ATOM 4819 C CA . ASN B 1 275 ? -27.047 -30.516 48.062 1 14.84 275 ASN B CA 1
ATOM 4820 C C . ASN B 1 275 ? -27.75 -29.656 47.031 1 14.84 275 ASN B C 1
ATOM 4822 O O . ASN B 1 275 ? -27.234 -28.609 46.625 1 14.84 275 ASN B O 1
ATOM 4826 N N . ALA B 1 276 ? -28.953 -30.172 46.594 1 15.13 276 ALA B N 1
ATOM 4827 C CA . ALA B 1 276 ? -30.031 -30.25 45.594 1 15.13 276 ALA B CA 1
ATOM 4828 C C . ALA B 1 276 ? -30.922 -29.016 45.688 1 15.13 276 ALA B C 1
ATOM 4830 O O . ALA B 1 276 ? -31.859 -28.859 44.875 1 15.13 276 ALA B O 1
ATOM 4831 N N . LYS B 1 277 ? -30.781 -27.906 46.375 1 15.35 277 LYS B N 1
ATOM 4832 C CA . LYS B 1 277 ? -32.156 -27.438 46.562 1 15.35 277 LYS B CA 1
ATOM 4833 C C . LYS B 1 277 ? -32.781 -26.984 45.25 1 15.35 277 LYS B C 1
ATOM 4835 O O . LYS B 1 277 ? -32.188 -26.188 44.531 1 15.35 277 LYS B O 1
ATOM 4840 N N . LYS B 1 278 ? -34 -27.594 44.938 1 16.17 278 LYS B N 1
ATOM 4841 C CA . LYS B 1 278 ? -35.031 -27.641 43.906 1 16.17 278 LYS B CA 1
ATOM 4842 C C . LYS B 1 278 ? -35.781 -26.328 43.844 1 16.17 278 LYS B C 1
ATOM 4844 O O . LYS B 1 278 ? -36.812 -26.156 44.531 1 16.17 278 LYS B O 1
ATOM 4849 N N . ARG B 1 279 ? -35.188 -25.141 44.094 1 15.89 279 ARG B N 1
ATOM 4850 C CA . ARG B 1 279 ? -36.281 -24.172 44.188 1 15.89 279 ARG B CA 1
ATOM 4851 C C . ARG B 1 279 ? -37.125 -24.172 42.906 1 15.89 279 ARG B C 1
ATOM 4853 O O . ARG B 1 279 ? -36.594 -24.438 41.812 1 15.89 279 ARG B O 1
ATOM 4860 N N . ARG B 1 280 ? -38.531 -23.953 43.125 1 15.26 280 ARG B N 1
ATOM 4861 C CA . ARG B 1 280 ? -39.906 -23.984 42.625 1 15.26 280 ARG B CA 1
ATOM 4862 C C . ARG B 1 280 ? -40.125 -22.969 41.531 1 15.26 280 ARG B C 1
ATOM 4864 O O . ARG B 1 280 ? -39.625 -21.844 41.594 1 15.26 280 ARG B O 1
ATOM 4871 N N . ILE B 1 281 ? -40.656 -23.375 40.406 1 16.39 281 ILE B N 1
ATOM 4872 C CA . ILE B 1 281 ? -41.031 -23 39.031 1 16.39 281 ILE B CA 1
ATOM 4873 C C . ILE B 1 281 ? -42.25 -22.047 39.094 1 16.39 281 ILE B C 1
ATOM 4875 O O . ILE B 1 281 ? -42.844 -21.766 38.062 1 16.39 281 ILE B O 1
ATOM 4879 N N . ALA B 1 282 ? -42.438 -21.172 40.031 1 15.7 282 ALA B N 1
ATOM 4880 C CA . ALA B 1 282 ? -43.812 -20.734 39.906 1 15.7 282 ALA B CA 1
ATOM 4881 C C . ALA B 1 282 ? -44.062 -20.156 38.5 1 15.7 282 ALA B C 1
ATOM 4883 O O . ALA B 1 282 ? -43.156 -19.562 37.906 1 15.7 282 ALA B O 1
ATOM 4884 N N . ASP B 1 283 ? -45.25 -20.469 37.844 1 15.46 283 ASP B N 1
ATOM 4885 C CA . ASP B 1 283 ? -46.062 -20.609 36.625 1 15.46 283 ASP B CA 1
ATOM 4886 C C . ASP B 1 283 ? -46.469 -19.234 36.094 1 15.46 283 ASP B C 1
ATOM 4888 O O . ASP B 1 283 ? -46.719 -19.094 34.906 1 15.46 283 ASP B O 1
ATOM 4892 N N . ASP B 1 284 ? -46.75 -18.156 36.875 1 16.45 284 ASP B N 1
ATOM 4893 C CA . ASP B 1 284 ? -48.031 -17.562 36.5 1 16.45 284 ASP B CA 1
ATOM 4894 C C . ASP B 1 284 ? -47.969 -16.922 35.125 1 16.45 284 ASP B C 1
ATOM 4896 O O . ASP B 1 284 ? -46.906 -16.422 34.719 1 16.45 284 ASP B O 1
ATOM 4900 N N . GLU B 1 285 ? -49.156 -16.938 34.25 1 16.03 285 GLU B N 1
ATOM 4901 C CA . GLU B 1 285 ? -49.812 -16.969 32.938 1 16.03 285 GLU B CA 1
ATOM 4902 C C . GLU B 1 285 ? -49.906 -15.562 32.344 1 16.03 285 GLU B C 1
ATOM 4904 O O . GLU B 1 285 ? -49.875 -15.406 31.125 1 16.03 285 GLU B O 1
ATOM 4909 N N . GLU B 1 286 ? -50.094 -14.445 33.125 1 15.95 286 GLU B N 1
ATOM 4910 C CA . GLU B 1 286 ? -51.25 -13.695 32.594 1 15.95 286 GLU B CA 1
ATOM 4911 C C . GLU B 1 286 ? -50.938 -13.148 31.203 1 15.95 286 GLU B C 1
ATOM 4913 O O . GLU B 1 286 ? -49.781 -12.984 30.828 1 15.95 286 GLU B O 1
ATOM 4918 N N . ASP B 1 287 ? -52.062 -12.594 30.484 1 15.94 287 ASP B N 1
ATOM 4919 C CA . ASP B 1 287 ? -52.906 -12.477 29.312 1 15.94 287 ASP B CA 1
ATOM 4920 C C . ASP B 1 287 ? -52.531 -11.266 28.469 1 15.94 287 ASP B C 1
ATOM 4922 O O . ASP B 1 287 ? -52.969 -11.133 27.328 1 15.94 287 ASP B O 1
ATOM 4926 N N . ASP B 1 288 ? -51.719 -10.289 29 1 17.05 288 ASP B N 1
ATOM 4927 C CA . ASP B 1 288 ? -52.312 -9.031 28.562 1 17.05 288 ASP B CA 1
ATOM 4928 C C . ASP B 1 288 ? -52.25 -8.891 27.031 1 17.05 288 ASP B C 1
ATOM 4930 O O . ASP B 1 288 ? -51.312 -9.391 26.406 1 17.05 288 ASP B O 1
ATOM 4934 N N . ASP B 1 289 ? -53.375 -8.312 26.438 1 17.05 289 ASP B N 1
ATOM 4935 C CA . ASP B 1 289 ? -54.156 -8.016 25.25 1 17.05 289 ASP B CA 1
ATOM 4936 C C . ASP B 1 289 ? -53.406 -7.102 24.297 1 17.05 289 ASP B C 1
ATOM 4938 O O . ASP B 1 289 ? -52.812 -6.098 24.719 1 17.05 289 ASP B O 1
ATOM 4942 N N . ILE B 1 290 ? -53.031 -7.516 23.141 1 18.11 290 ILE B N 1
ATOM 4943 C CA . ILE B 1 290 ? -52.375 -7.027 21.953 1 18.11 290 ILE B CA 1
ATOM 4944 C C . ILE B 1 290 ? -53.25 -5.992 21.25 1 18.11 290 ILE B C 1
ATOM 4946 O O . ILE B 1 290 ? -53.188 -5.855 20.016 1 18.11 290 ILE B O 1
ATOM 4950 N N . SER B 1 291 ? -53.844 -5.102 21.953 1 15.81 291 SER B N 1
ATOM 4951 C CA . SER B 1 291 ? -54.781 -4.43 21.078 1 15.81 291 SER B CA 1
ATOM 4952 C C . SER B 1 291 ? -54.125 -3.941 19.797 1 15.81 291 SER B C 1
ATOM 4954 O O . SER B 1 291 ? -52.938 -3.627 19.797 1 15.81 291 SER B O 1
ATOM 4956 N N . SER B 1 292 ? -54.812 -4.102 18.516 1 15.84 292 SER B N 1
ATOM 4957 C CA . SER B 1 292 ? -54.844 -4.184 17.062 1 15.84 292 SER B CA 1
ATOM 4958 C C . SER B 1 292 ? -54.656 -2.812 16.422 1 15.84 292 SER B C 1
ATOM 4960 O O . SER B 1 292 ? -54.438 -2.705 15.211 1 15.84 292 SER B O 1
ATOM 4962 N N . ASP B 1 293 ? -54.938 -1.628 17.062 1 15.66 293 ASP B N 1
ATOM 4963 C CA . ASP B 1 293 ? -55.781 -0.763 16.234 1 15.66 293 ASP B CA 1
ATOM 4964 C C . ASP B 1 293 ? -55.031 -0.37 14.945 1 15.66 293 ASP B C 1
ATOM 4966 O O . ASP B 1 293 ? -53.812 -0.435 14.875 1 15.66 293 ASP B O 1
ATOM 4970 N N . ASN B 1 294 ? -55.906 0.357 13.93 1 15.99 294 ASN B N 1
ATOM 4971 C CA . ASN B 1 294 ? -56.375 0.656 12.586 1 15.99 294 ASN B CA 1
ATOM 4972 C C . ASN B 1 294 ? -55.594 1.796 11.945 1 15.99 294 ASN B C 1
ATOM 4974 O O . ASN B 1 294 ? -56.062 2.393 10.969 1 15.99 294 ASN B O 1
ATOM 4978 N N . LEU B 1 295 ? -54.406 2.025 12.211 1 15.33 295 LEU B N 1
ATOM 4979 C CA . LEU B 1 295 ? -54.188 3.377 11.703 1 15.33 295 LEU B CA 1
ATOM 4980 C C . LEU B 1 295 ? -54.531 3.471 10.227 1 15.33 295 LEU B C 1
ATOM 4982 O O . LEU B 1 295 ? -54.062 2.654 9.422 1 15.33 295 LEU B O 1
ATOM 4986 N N . ASP B 1 296 ? -55.438 4.402 9.852 1 15.39 296 ASP B N 1
ATOM 4987 C CA . ASP B 1 296 ? -56.219 4.918 8.742 1 15.39 296 ASP B CA 1
ATOM 4988 C C . ASP B 1 296 ? -55.344 5.219 7.531 1 15.39 296 ASP B C 1
ATOM 4990 O O . ASP B 1 296 ? -54.125 5.402 7.664 1 15.39 296 ASP B O 1
ATOM 4994 N N . ASP B 1 297 ? -56.062 5.613 6.312 1 16.23 297 ASP B N 1
ATOM 4995 C CA . ASP B 1 297 ? -56.312 5.578 4.875 1 16.23 297 ASP B CA 1
ATOM 4996 C C . ASP B 1 297 ? -55.438 6.594 4.141 1 16.23 297 ASP B C 1
ATOM 4998 O O . ASP B 1 297 ? -54.75 6.246 3.184 1 16.23 297 ASP B O 1
ATOM 5002 N N . TYR B 1 298 ? -56 8 3.969 1 15.53 298 TYR B N 1
ATOM 5003 C CA . TYR B 1 298 ? -56.562 8.57 2.746 1 15.53 298 TYR B CA 1
ATOM 5004 C C . TYR B 1 298 ? -55.469 9.156 1.867 1 15.53 298 TYR B C 1
ATOM 5006 O O . TYR B 1 298 ? -55.25 8.711 0.737 1 15.53 298 TYR B O 1
ATOM 5014 N N . SER B 1 299 ? -55.594 10.711 1.474 1 15.62 299 SER B N 1
ATOM 5015 C CA . SER B 1 299 ? -56.031 11.438 0.285 1 15.62 299 SER B CA 1
ATOM 5016 C C . SER B 1 299 ? -54.844 11.82 -0.591 1 15.62 299 SER B C 1
ATOM 5018 O O . SER B 1 299 ? -53.688 11.82 -0.131 1 15.62 299 SER B O 1
ATOM 5020 N N . SER B 1 300 ? -55.188 12.609 -1.93 1 16.12 300 SER B N 1
ATOM 5021 C CA . SER B 1 300 ? -55.125 12.891 -3.361 1 16.12 300 SER B CA 1
ATOM 5022 C C . SER B 1 300 ? -54.125 14 -3.674 1 16.12 300 SER B C 1
ATOM 5024 O O . SER B 1 300 ? -53.969 14.391 -4.836 1 16.12 300 SER B O 1
ATOM 5026 N N . ALA B 1 301 ? -53.438 14.758 -2.85 1 15.27 301 ALA B N 1
ATOM 5027 C CA . ALA B 1 301 ? -53.438 16.141 -3.334 1 15.27 301 ALA B CA 1
ATOM 5028 C C . ALA B 1 301 ? -52.844 16.219 -4.746 1 15.27 301 ALA B C 1
ATOM 5030 O O . ALA B 1 301 ? -52.125 15.305 -5.184 1 15.27 301 ALA B O 1
ATOM 5031 N N . SER B 1 302 ? -52.281 17.578 -5.105 1 14.77 302 SER B N 1
ATOM 5032 C CA . SER B 1 302 ? -52.438 18.719 -6.004 1 14.77 302 SER B CA 1
ATOM 5033 C C . SER B 1 302 ? -51.688 18.516 -7.309 1 14.77 302 SER B C 1
ATOM 5035 O O . SER B 1 302 ? -50.562 18 -7.305 1 14.77 302 SER B O 1
ATOM 5037 N N . LYS B 1 303 ? -52.375 18.969 -8.508 1 17.11 303 LYS B N 1
ATOM 5038 C CA . LYS B 1 303 ? -52.594 19.203 -9.938 1 17.11 303 LYS B CA 1
ATOM 5039 C C . LYS B 1 303 ? -51.406 19.953 -10.539 1 17.11 303 LYS B C 1
ATOM 5041 O O . LYS B 1 303 ? -50.625 20.578 -9.82 1 17.11 303 LYS B O 1
ATOM 5046 N N . ARG B 1 304 ? -51.781 20.516 -11.891 1 17.45 304 ARG B N 1
ATOM 5047 C CA . ARG B 1 304 ? -51.469 20.859 -13.273 1 17.45 304 ARG B CA 1
ATOM 5048 C C . ARG B 1 304 ? -50.969 22.297 -13.398 1 17.45 304 ARG B C 1
ATOM 5050 O O . ARG B 1 304 ? -51.781 23.234 -13.328 1 17.45 304 ARG B O 1
ATOM 5057 N N . ARG B 1 305 ? -50.281 23.016 -12.711 1 16.61 305 ARG B N 1
ATOM 5058 C CA . ARG B 1 305 ? -50.281 24.438 -13.047 1 16.61 305 ARG B CA 1
ATOM 5059 C C . ARG B 1 305 ? -49.938 24.641 -14.523 1 16.61 305 ARG B C 1
ATOM 5061 O O . ARG B 1 305 ? -48.875 24.219 -15 1 16.61 305 ARG B O 1
ATOM 5068 N N . ASN B 1 306 ? -51.031 24.922 -15.508 1 17.94 306 ASN B N 1
ATOM 5069 C CA . ASN B 1 306 ? -51.344 25.453 -16.828 1 17.94 306 ASN B CA 1
ATOM 5070 C C . ASN B 1 306 ? -50.656 26.797 -17.062 1 17.94 306 ASN B C 1
ATOM 5072 O O . ASN B 1 306 ? -51.188 27.859 -16.766 1 17.94 306 ASN B O 1
ATOM 5076 N N . ILE B 1 307 ? -49.562 27.156 -16.75 1 20.58 307 ILE B N 1
ATOM 5077 C CA . ILE B 1 307 ? -49.375 28.562 -17.109 1 20.58 307 ILE B CA 1
ATOM 5078 C C . ILE B 1 307 ? -49.75 28.797 -18.562 1 20.58 307 ILE B C 1
ATOM 5080 O O . ILE B 1 307 ? -49.188 28.188 -19.469 1 20.58 307 ILE B O 1
ATOM 5084 N N . SER B 1 308 ? -51.062 29.281 -18.922 1 18.14 308 SER B N 1
ATOM 5085 C CA . SER B 1 308 ? -52 29.875 -19.859 1 18.14 308 SER B CA 1
ATOM 5086 C C . SER B 1 308 ? -51.312 30.781 -20.859 1 18.14 308 SER B C 1
ATOM 5088 O O . SER B 1 308 ? -50.156 31.172 -20.656 1 18.14 308 SER B O 1
ATOM 5090 N N . HIS B 1 309 ? -52.219 31.688 -21.312 1 20.11 309 HIS B N 1
ATOM 5091 C CA . HIS B 1 309 ? -52.938 32.344 -22.422 1 20.11 309 HIS B CA 1
ATOM 5092 C C . HIS B 1 309 ? -52.156 33.562 -22.891 1 20.11 309 HIS B C 1
ATOM 5094 O O . HIS B 1 309 ? -51.906 33.719 -24.094 1 20.11 309 HIS B O 1
ATOM 5100 N N . ARG B 1 310 ? -52.625 34.812 -22.25 1 20.02 310 ARG B N 1
ATOM 5101 C CA . ARG B 1 310 ? -52.875 36.062 -22.938 1 20.02 310 ARG B CA 1
ATOM 5102 C C . ARG B 1 310 ? -51.594 36.719 -23.375 1 20.02 310 ARG B C 1
ATOM 5104 O O . ARG B 1 310 ? -50.625 36.75 -22.609 1 20.02 310 ARG B O 1
#

Solvent-accessible surface area (backbone atoms only — not comparable to full-atom values): 38338 Å² total; per-residue (Å²): 133,80,78,73,70,76,69,75,65,62,80,68,64,79,69,43,73,65,38,57,52,50,40,51,37,51,50,43,21,37,39,18,43,52,18,43,53,34,42,51,53,32,58,65,49,51,80,62,62,65,55,66,68,56,48,53,50,35,46,51,50,22,51,52,35,39,52,34,35,50,53,37,41,31,53,73,66,71,44,90,63,75,76,58,69,84,78,49,96,59,86,62,54,71,65,48,45,66,36,44,36,41,39,25,41,44,53,48,48,49,43,42,15,48,89,68,32,87,90,34,79,31,53,87,80,56,58,78,66,48,46,64,72,45,57,49,53,80,86,49,70,78,40,64,68,52,47,50,50,50,51,52,49,52,52,53,46,50,43,48,34,56,73,75,54,67,56,87,63,45,60,57,69,77,56,53,88,64,87,70,85,74,56,68,69,46,51,53,51,48,52,53,52,50,53,59,41,65,76,46,74,82,40,49,69,61,48,45,69,74,54,42,64,68,57,52,52,51,52,49,52,51,50,50,50,50,48,50,64,69,70,50,76,39,71,58,55,52,51,44,59,44,55,70,62,70,60,73,82,79,71,80,82,78,82,76,91,77,83,80,79,79,78,79,76,85,77,73,86,77,84,81,82,90,76,91,84,81,84,73,94,74,92,84,93,80,88,92,85,93,78,94,89,83,95,76,90,92,93,94,97,84,85,83,84,75,93,78,86,135,133,82,78,72,69,77,69,76,66,58,81,70,66,80,68,41,73,64,41,57,52,50,43,50,37,51,50,43,20,37,37,16,45,53,18,43,51,34,42,50,53,35,59,63,47,52,78,65,63,58,58,65,69,55,47,54,50,35,46,50,50,21,50,51,34,39,52,35,34,51,53,37,40,31,54,74,67,71,45,88,65,76,75,58,69,85,78,48,95,58,86,61,52,70,64,49,45,68,35,43,34,40,40,25,41,44,53,48,48,50,42,42,14,49,91,66,32,88,90,35,81,30,55,86,79,56,57,77,66,46,48,65,73,45,55,49,55,79,87,47,70,77,41,65,70,54,49,51,50,50,51,52,49,52,50,52,46,49,43,50,35,54,73,74,54,67,55,88,61,46,62,57,70,76,56,53,88,64,87,68,85,74,57,69,69,45,51,53,51,49,52,52,51,50,52,60,39,64,76,45,72,83,40,48,69,61,47,46,68,74,56,42,63,66,58,51,51,51,51,51,51,52,51,49,50,52,48,50,64,70,71,51,75,39,71,58,54,52,51,39,53,42,54,68,64,52,70,75,73,81,70,80,80,76,83,68,86,70,78,75,72,75,70,77,72,77,73,74,76,80,75,81,83,89,87,73,85,75,83,80,74,86,74,88,76,86,75,88,80,74,84,76,85,72,88,86,86,88,92,79,87,90,90,76,89,71,89,84,84,132

Radius of gyration: 35.91 Å; Cα contacts (8 Å, |Δi|>4): 437; chains: 2; bounding box: 119×93×107 Å

Sequence (620 aa):
MAAESPKYKFVTDNIAKGDELLRYLHILDTLAYESLTAQVKYFEEKPQNQDPSNILHLKRIAIKKYMCFFEVKKSLLKSSDFIDINKFEISNKNEVFKLIIHSNITHFLNLLFTNLDPTLPDLQKVDINSFFNYIVPPTLMKHGKVWDLYLNLRVQLYISKLNKNPQKNLYRNMFPKIMVEGPSNYKENYIKVRNIIKRSPEDADKLMKEFKWEKFVEEMFKYIYILVNELGMPLLHKFTSITSITSIKASPISSTSSPRVVIFNDASKKVGDSNAKKRRIADDEEDDDISSDNLDDYSSASKRRNISHRMAAESPKYKFVTDNIAKGDELLRYLHILDTLAYESLTAQVKYFEEKPQNQDPSNILHLKRIAIKKYMCFFEVKKSLLKSSDFIDINKFEISNKNEVFKLIIHSNITHFLNLLFTNLDPTLPDLQKVDINSFFNYIVPPTLMKHGKVWDLYLNLRVQLYISKLNKNPQKNLYRNMFPKIMVEGPSNYKENYIKVRNIIKRSPEDADKLMKEFKWEKFVEEMFKYIYILVNELGMPLLHKFTSITSITSIKASPISSTSSPRVVIFNDASKKVGDSNAKKRRIADDEEDDDISSDNLDDYSSASKRRNISHR

Organism: Rhizophagus irregularis (strain DAOM 197198w) (NCBI:txid1432141)

Secondary structure (DSSP, 8-state):
----------------HHHHHHHHHHHHHHHHHHHHHHHHHHHHHTTTT--HHHHHHHHHHHHHHHHHHHHHHHHHHS--SPPPGGGS--S-HHHHHHHHHHHHHHHHHHHHEETTEEEEE--TT--THHIIIIIS-GGGTT-HHHHHHHHHHHHHHHHHHHHH---TTHHHHHS-SS---S-HHHHHHHHHHHHHHHHSTT-HHHHHHHS-HHHHHHHHHHHHHHHHHHH---HHHHHHHHHHHHSS--------------------------------------------------------------/----------------HHHHHHHHHHHHHHHHHHHHHHHHHHHHHTTTT--HHHHHHHHHHHHHHHHHHHHHHHHHHS--SPPPGGGS--S-HHHHHHHHHHHHHHHHHHHHEETTEEEEE--TT--THHIIIIIS-GGGTT-HHHHHHHHHHHHHHHHHHHHH---TTHHHHHS-SS---S-HHHHHHHHHHHHHHHHSTT-HHHHHHHS-HHHHHHHHHHHHHHHHHHH---HHHHHHHHHHH-----------------------------------------------------------------

Foldseek 3Di:
DPPPDPPPCPVPPCCPPQVLVVVLLLVLLQLLLQLLVLLLVLVVCVVVVDDPVVSVVSLVSSLVSLVVSQVSCCVSVVDNAQDALVVDPDDCSLVSLLSRQSVLLSSQCPCQADSSDLVHGRPPPPDLVSLVRRHDDPVCQQPPLSLVLSLLNLLVNLLVCLVPPDDPPSLCVSLPPPDDDGDPVSRVVSVVVSVVCVVPVNCSVVSCVVRPSVVSSVSSSVVVVVSPVVSDHRPVVVVVVVVVVPPDDPPDPDPDDDPDPPPPDPDDDDPDDDDDDDDDDDDDDDDDDDDDDDDDDYYDDDDDDPPPDD/DPPPDPPPCPVPPCCPPQVLVVVLLLVLLQLLLQLLVLLLVLVVVVVVVDDPVVSVVSLVSSLVSLVVSQVSCCVSVVDNAQDALVVDPDDCSLVSLLSRQSVLVSSQCPCQADSSDLVHGRPPPPDLVSLVRRHDDPVCQQPPLSLVLSLLVLLVNLLVCLVPPDDPCSLCVSLPPPDDDGDPVSSVVSVVVSVVCVVPVNPSPVSCVVRPSVVSSVSSSVVVVVSDVVSDHRPVVVVVVVVVVCPPDPPDPDPDDDPPPPPPPPPPPDDDDDDDPPPDDDDDDDDDDPDDDDPDDDDDDDDDPPPDDD